Protein AF-A0A2S1JT18-F1 (afdb_monomer_lite)

Sequence (727 aa):
MALTIAEIRKQYPEYSDMSDEALARSLHQSYYSDMEFGEFANKIDYTLPDPAGLNQPGAVEQLVDNSIGEFEVLGAVGSSIMAEPISGLAGIAQSLNPWATQGAGSRAVEATRDFLTYEPRTDIGKDKLNTIAGYIEPVGEALEYVETGLGDVTYNTTESPVLSAGATTIPMAILEALSVGLAKGAARVKKATPENVKAELSRLGVDPAQLSDEAVLKAVNELNEGADFSGDRLVGVLENVDMPEDWVPKTRAEQQGIETGNFDLWRKQNEAAAGVYGSNAEQAVNRFTDFRERQLGRVAQSQLDSLGPTEGASSLASSSELLYDGILSKVENAKQAKSDAYTRVDDIAKENGPMMAEGSVMQEGLGAAYQGFNGDIKLASKTETPNAYGLYEELQAALRGEKSSDLPGALTVATNKMEILDNFESLRRRISAAERAAAPGSADQALLGQVRRQYDSWLDEAVGSGKFFGSPEQLDALKEARRLNRDYMQIVKDTHKDGKPTVRTRIINDVVNGRSTPEEVVNKIIGGTGKKQGAAIVEDFKRLFGEDSPEFGALRQSAFMNIFGPAFKVAEDGSLQLSKGNYINRLSDQLKNNESNLRVLFDKSEVGRWNKFAGELRKLQEDVRKKNFSGSEYHLAGPMSALVDKVDIIAQWLPFMREGAESVSKSRRWRELKKNGLAEGDFTVSNDTATLLGALLGGAPAPSGAAPALLLSEDDELRNQGVLATN

Structure (mmCIF, N/CA/C/O backbone):
data_AF-A0A2S1JT18-F1
#
_entry.id   AF-A0A2S1JT18-F1
#
loop_
_atom_site.group_PDB
_atom_site.id
_atom_site.type_symbol
_atom_site.label_atom_id
_atom_site.label_alt_id
_atom_site.label_comp_id
_atom_site.label_asym_id
_atom_site.label_entity_id
_atom_site.label_seq_id
_atom_site.pdbx_PDB_ins_code
_atom_site.Cartn_x
_atom_site.Cartn_y
_atom_site.Cartn_z
_atom_site.occupancy
_atom_site.B_iso_or_equiv
_atom_site.auth_seq_id
_atom_site.auth_comp_id
_atom_site.auth_asym_id
_atom_site.auth_atom_id
_atom_site.pdbx_PDB_model_num
ATOM 1 N N . MET A 1 1 ? -33.845 35.435 2.435 1.00 54.97 1 MET A N 1
ATOM 2 C CA . MET A 1 1 ? -33.655 35.086 1.016 1.00 54.97 1 MET A CA 1
ATOM 3 C C . MET A 1 1 ? -32.175 34.838 0.851 1.00 54.97 1 MET A C 1
ATOM 5 O O . MET A 1 1 ? -31.406 35.676 1.308 1.00 54.97 1 MET A O 1
ATOM 9 N N . ALA A 1 2 ? -31.795 33.652 0.389 1.00 71.69 2 ALA A N 1
ATOM 10 C CA . ALA A 1 2 ? -30.400 33.360 0.088 1.00 71.69 2 ALA A CA 1
ATOM 11 C C . ALA A 1 2 ? -29.988 34.180 -1.145 1.00 71.69 2 ALA A C 1
ATOM 13 O O . ALA A 1 2 ? -30.824 34.427 -2.012 1.00 71.69 2 ALA A O 1
ATOM 14 N N . LEU A 1 3 ? -28.749 34.672 -1.151 1.00 88.31 3 LEU A N 1
ATOM 15 C CA . LEU A 1 3 ? -28.201 35.449 -2.262 1.00 88.31 3 LEU A CA 1
ATOM 16 C C . LEU A 1 3 ? -28.000 34.526 -3.467 1.00 88.31 3 LEU A C 1
ATOM 18 O O . LEU A 1 3 ? -27.446 33.436 -3.320 1.00 88.31 3 LEU A O 1
ATOM 22 N N . THR A 1 4 ? -28.429 34.975 -4.642 1.00 93.12 4 THR A N 1
ATOM 23 C CA . THR A 1 4 ? -28.147 34.293 -5.915 1.00 93.12 4 THR A CA 1
ATOM 24 C C . THR A 1 4 ? -26.686 34.498 -6.320 1.00 93.12 4 THR A C 1
ATOM 26 O O . THR A 1 4 ? -26.062 35.487 -5.929 1.00 93.12 4 THR A O 1
ATOM 29 N N . ILE A 1 5 ? -26.123 33.617 -7.154 1.00 91.56 5 ILE A N 1
ATOM 30 C CA . ILE A 1 5 ? -24.734 33.767 -7.643 1.00 91.56 5 ILE A CA 1
ATOM 31 C C . ILE A 1 5 ? -24.500 35.136 -8.308 1.00 91.56 5 ILE A C 1
ATOM 33 O O . ILE A 1 5 ? -23.471 35.777 -8.080 1.00 91.56 5 ILE A O 1
ATOM 37 N N . ALA A 1 6 ? -25.479 35.634 -9.068 1.00 91.44 6 ALA A N 1
ATOM 38 C CA . ALA A 1 6 ? -25.409 36.949 -9.703 1.00 91.44 6 ALA A CA 1
ATOM 39 C C . ALA A 1 6 ? -25.315 38.098 -8.679 1.00 91.44 6 ALA A C 1
ATOM 41 O O . ALA A 1 6 ? -24.584 39.070 -8.884 1.00 91.44 6 ALA A O 1
ATOM 42 N N . GLU A 1 7 ? -26.026 37.990 -7.555 1.00 93.25 7 GLU A N 1
ATOM 43 C CA . GLU A 1 7 ? -25.956 38.967 -6.464 1.00 93.25 7 GLU A CA 1
ATOM 44 C C . GLU A 1 7 ? -24.626 38.884 -5.713 1.00 93.25 7 GLU A C 1
ATOM 46 O O . GLU A 1 7 ? -24.064 39.924 -5.366 1.00 93.25 7 GLU A O 1
ATOM 51 N N . ILE A 1 8 ? -24.084 37.675 -5.533 1.00 91.25 8 ILE A N 1
ATOM 52 C CA . ILE A 1 8 ? -22.766 37.461 -4.923 1.00 91.25 8 ILE A CA 1
ATOM 53 C C . ILE A 1 8 ? -21.682 38.133 -5.769 1.00 91.25 8 ILE A C 1
ATOM 55 O O . ILE A 1 8 ? -20.900 38.906 -5.226 1.00 91.25 8 ILE A O 1
ATOM 59 N N . ARG A 1 9 ? -21.678 37.954 -7.096 1.00 92.69 9 ARG A N 1
ATOM 60 C CA . ARG A 1 9 ? -20.715 38.636 -7.987 1.00 92.69 9 ARG A CA 1
ATOM 61 C C . ARG A 1 9 ? -20.853 40.155 -7.971 1.00 92.69 9 ARG A C 1
ATOM 63 O O . ARG A 1 9 ? -19.867 40.876 -8.082 1.00 92.69 9 ARG A O 1
ATOM 70 N N . LYS A 1 10 ? -22.078 40.665 -7.824 1.00 94.19 10 LYS A N 1
ATOM 71 C CA . LYS A 1 10 ? -22.320 42.109 -7.711 1.00 94.19 10 LYS A CA 1
ATOM 72 C C . LYS A 1 10 ? -21.767 42.681 -6.404 1.00 94.19 10 LYS A C 1
ATOM 74 O O . LYS A 1 10 ? -21.349 43.837 -6.377 1.00 94.19 10 LYS A O 1
ATOM 79 N N . GLN A 1 11 ? -21.804 41.895 -5.331 1.00 94.94 11 GLN A N 1
ATOM 80 C CA . GLN A 1 11 ? -21.301 42.290 -4.020 1.00 94.94 11 GLN A CA 1
ATOM 81 C C . GLN A 1 11 ? -19.786 42.066 -3.874 1.00 94.94 11 GLN A C 1
ATOM 83 O O . GLN A 1 11 ? -19.140 42.836 -3.165 1.00 94.94 11 GLN A O 1
ATOM 88 N N . TYR A 1 12 ? -19.240 41.076 -4.582 1.00 92.81 12 TYR A N 1
ATOM 89 C CA . TYR A 1 12 ? -17.837 40.657 -4.557 1.00 92.81 12 TYR A CA 1
ATOM 90 C C . TYR A 1 12 ? -17.295 40.525 -5.995 1.00 92.81 12 TYR A C 1
ATOM 92 O O . TYR A 1 12 ? -17.251 39.420 -6.551 1.00 92.81 12 TYR A O 1
ATOM 100 N N . PRO A 1 13 ? -16.924 41.651 -6.640 1.00 93.88 13 PRO A N 1
ATOM 101 C CA . PRO A 1 13 ? -16.465 41.673 -8.030 1.00 93.88 13 PRO A CA 1
ATOM 102 C C . PRO A 1 13 ? -15.185 40.869 -8.280 1.00 93.88 13 PRO A C 1
ATOM 104 O O . PRO A 1 13 ? -14.903 40.506 -9.420 1.00 93.88 13 PRO A O 1
ATOM 107 N N . GLU A 1 14 ? -14.408 40.585 -7.237 1.00 92.50 14 GLU A N 1
ATOM 108 C CA . GLU A 1 14 ? -13.195 39.770 -7.295 1.00 92.50 14 GLU A CA 1
ATOM 109 C C . GLU A 1 14 ? -13.439 38.327 -7.748 1.00 92.50 14 GLU A C 1
ATOM 111 O O . GLU A 1 14 ? -12.496 37.698 -8.197 1.00 92.50 14 GLU A O 1
ATOM 116 N N . TYR A 1 15 ? -14.675 37.822 -7.679 1.00 90.31 15 TYR A N 1
ATOM 117 C CA . TYR A 1 15 ? -15.034 36.492 -8.186 1.00 90.31 15 TYR A CA 1
ATOM 118 C C . TYR A 1 15 ? -15.547 36.514 -9.630 1.00 90.31 15 TYR A C 1
ATOM 120 O O . TYR A 1 15 ? -16.123 35.530 -10.093 1.00 90.31 15 TYR A O 1
ATOM 128 N N . SER A 1 16 ? -15.418 37.643 -10.336 1.00 89.75 16 SER A N 1
ATOM 129 C CA . SER A 1 16 ? -15.923 37.800 -11.707 1.00 89.75 16 SER A CA 1
ATOM 130 C C . SER A 1 16 ? -15.232 36.892 -12.729 1.00 89.75 16 SER A C 1
ATOM 132 O O . SER A 1 16 ? -15.854 36.562 -13.734 1.00 89.75 16 SER A O 1
ATOM 134 N N . ASP A 1 17 ? -14.012 36.450 -12.440 1.00 90.00 17 ASP A N 1
ATOM 135 C CA . ASP A 1 17 ? -13.157 35.579 -13.252 1.00 90.00 17 ASP A CA 1
ATOM 136 C C . ASP A 1 17 ? -13.425 34.075 -13.059 1.00 90.00 17 ASP A C 1
ATOM 138 O O . ASP A 1 17 ? -13.046 33.257 -13.896 1.00 90.00 17 ASP A O 1
ATOM 142 N N . MET A 1 18 ? -14.102 33.682 -11.979 1.00 85.94 18 MET A N 1
ATOM 143 C CA . MET A 1 18 ? -14.476 32.285 -11.743 1.00 85.94 18 MET A CA 1
ATOM 144 C C . MET A 1 18 ? -15.748 31.915 -12.512 1.00 85.94 18 MET A C 1
ATOM 146 O O . MET A 1 18 ? -16.582 32.776 -12.779 1.00 85.94 18 MET A O 1
ATOM 150 N N . SER A 1 19 ? -15.962 30.632 -12.823 1.00 93.56 19 SER A N 1
ATOM 151 C CA . SER A 1 19 ? -17.259 30.147 -13.326 1.00 93.56 19 SER A CA 1
ATOM 152 C C . SER A 1 19 ? -18.295 30.045 -12.196 1.00 93.56 19 SER A C 1
ATOM 154 O O . SER A 1 19 ? -17.931 29.930 -11.024 1.00 93.56 19 SER A O 1
ATOM 156 N N . ASP A 1 20 ? -19.592 30.082 -12.523 1.00 91.88 20 ASP A N 1
ATOM 157 C CA . ASP A 1 20 ? -20.667 29.972 -11.519 1.00 91.88 20 ASP A CA 1
ATOM 158 C C . ASP A 1 20 ? -20.598 28.648 -10.746 1.00 91.88 20 ASP A C 1
ATOM 160 O O . ASP A 1 20 ? -20.805 28.631 -9.534 1.00 91.88 20 ASP A O 1
ATOM 164 N N . GLU A 1 21 ? -20.203 27.558 -11.411 1.00 90.94 21 GLU A N 1
ATOM 165 C CA . GLU A 1 21 ? -19.973 26.273 -10.749 1.00 90.94 21 GLU A CA 1
ATOM 166 C C . GLU A 1 21 ? -18.813 26.340 -9.752 1.00 90.94 21 GLU A C 1
ATOM 168 O O . GLU A 1 21 ? -18.944 25.898 -8.609 1.00 90.94 21 GLU A O 1
ATOM 173 N N . ALA A 1 22 ? -17.674 26.896 -10.176 1.00 90.62 22 ALA A N 1
ATOM 174 C CA . ALA A 1 22 ? -16.487 26.995 -9.337 1.00 90.62 22 ALA A CA 1
ATOM 175 C C . ALA A 1 22 ? -16.757 27.881 -8.114 1.00 90.62 22 ALA A C 1
ATOM 177 O O . ALA A 1 22 ? -16.377 27.533 -6.995 1.00 90.62 22 ALA A O 1
ATOM 178 N N . LEU A 1 23 ? -17.478 28.988 -8.312 1.00 95.25 23 LEU A N 1
ATOM 179 C CA . LEU A 1 23 ? -17.897 29.877 -7.236 1.00 95.25 23 LEU A CA 1
ATOM 180 C C . LEU A 1 23 ? -18.873 29.177 -6.277 1.00 95.25 23 LEU A C 1
ATOM 182 O O . LEU A 1 23 ? -18.671 29.227 -5.064 1.00 95.25 23 LEU A O 1
ATOM 186 N N . ALA A 1 24 ? -19.878 28.461 -6.792 1.00 95.00 24 ALA A N 1
ATOM 187 C CA . ALA A 1 24 ? -20.813 27.693 -5.970 1.00 95.00 24 ALA A CA 1
ATOM 188 C C . ALA A 1 24 ? -20.095 26.628 -5.125 1.00 95.00 24 ALA A C 1
ATOM 190 O O . ALA A 1 24 ? -20.312 26.548 -3.916 1.00 95.00 24 ALA A O 1
ATOM 191 N N . ARG A 1 25 ? -19.198 25.837 -5.727 1.00 92.94 25 ARG A N 1
ATOM 192 C CA . ARG A 1 25 ? -18.431 24.799 -5.014 1.00 92.94 25 ARG A CA 1
ATOM 193 C C . ARG A 1 25 ? -17.486 25.395 -3.974 1.00 92.94 25 ARG A C 1
ATOM 195 O O . ARG A 1 25 ? -17.421 24.887 -2.859 1.00 92.94 25 ARG A O 1
ATOM 202 N N . SER A 1 26 ? -16.816 26.501 -4.297 1.00 92.56 26 SER A N 1
ATOM 203 C CA . SER A 1 26 ? -15.923 27.192 -3.360 1.00 92.56 26 SER A CA 1
ATOM 204 C C . SER A 1 26 ? -16.679 27.747 -2.148 1.00 92.56 26 SER A C 1
ATOM 206 O O . SER A 1 26 ? -16.211 27.629 -1.012 1.00 92.56 26 SER A O 1
ATOM 208 N N . LEU A 1 27 ? -17.861 28.334 -2.365 1.00 93.06 27 LEU A N 1
ATOM 209 C CA . LEU A 1 27 ? -18.716 28.849 -1.291 1.00 93.06 27 LEU A CA 1
ATOM 210 C C . LEU A 1 27 ? -19.270 27.725 -0.416 1.00 93.06 27 LEU A C 1
ATOM 212 O O . LEU A 1 27 ? -19.268 27.851 0.809 1.00 93.06 27 LEU A O 1
ATOM 216 N N . HIS A 1 28 ? -19.700 26.624 -1.034 1.00 96.38 28 HIS A N 1
ATOM 217 C CA . HIS A 1 28 ? -20.155 25.428 -0.332 1.00 96.38 28 HIS A CA 1
ATOM 218 C C . HIS A 1 28 ? -19.062 24.855 0.568 1.00 96.38 28 HIS A C 1
ATOM 220 O O . HIS A 1 28 ? -19.254 24.741 1.775 1.00 96.38 28 HIS A O 1
ATOM 226 N N . GLN A 1 29 ? -17.882 24.601 0.003 1.00 93.31 29 GLN A N 1
ATOM 227 C CA . GLN A 1 29 ? -16.749 24.034 0.727 1.00 93.31 29 GLN A CA 1
ATOM 228 C C . GLN A 1 29 ? -16.293 24.926 1.891 1.00 93.31 29 GLN A C 1
ATOM 230 O O . GLN A 1 29 ? -15.937 24.421 2.956 1.00 93.31 29 GLN A O 1
ATOM 235 N N . SER A 1 30 ? -16.311 26.248 1.696 1.00 94.00 30 SER A N 1
ATOM 236 C CA . SER A 1 30 ? -15.793 27.206 2.680 1.00 94.00 30 SER A CA 1
ATOM 237 C C . SER A 1 30 ? -16.777 27.521 3.808 1.00 94.00 30 SER A C 1
ATOM 239 O O . SER A 1 30 ? -16.343 27.758 4.934 1.00 94.00 30 SER A O 1
ATOM 241 N N . TYR A 1 31 ? -18.085 27.550 3.526 1.00 92.06 31 TYR A N 1
ATOM 242 C CA . TYR A 1 31 ? -19.075 28.122 4.451 1.00 92.06 31 TYR A CA 1
ATOM 243 C C . TYR A 1 31 ? -20.299 27.244 4.723 1.00 92.06 31 TYR A C 1
ATOM 245 O O . TYR A 1 31 ? -21.025 27.534 5.670 1.00 92.06 31 TYR A O 1
ATOM 253 N N . TYR A 1 32 ? -20.534 26.201 3.923 1.00 92.19 32 TYR A N 1
ATOM 254 C CA . TYR A 1 32 ? -21.740 25.366 3.990 1.00 92.19 32 TYR A CA 1
ATOM 255 C C . TYR A 1 32 ? -21.414 23.870 3.835 1.00 92.19 32 TYR A C 1
ATOM 257 O O . TYR A 1 32 ? -22.188 23.111 3.253 1.00 92.19 32 TYR A O 1
ATOM 265 N N . SER A 1 33 ? -20.245 23.444 4.326 1.00 93.12 33 SER A N 1
ATOM 266 C CA . SER A 1 33 ? -19.759 22.060 4.217 1.00 93.12 33 SER A CA 1
ATOM 267 C C . SER A 1 33 ? -20.528 21.063 5.093 1.00 93.12 33 SER A C 1
ATOM 269 O O . SER A 1 33 ? -20.362 19.857 4.947 1.00 93.12 33 SER A O 1
ATOM 271 N N . ASP A 1 34 ? -21.392 21.559 5.978 1.00 90.94 34 ASP A N 1
ATOM 272 C CA . ASP A 1 34 ? -22.341 20.811 6.805 1.00 90.94 34 ASP A CA 1
ATOM 273 C C . ASP A 1 34 ? -23.640 20.429 6.066 1.00 90.94 34 ASP A C 1
ATOM 275 O O . ASP A 1 34 ? -24.502 19.753 6.627 1.00 90.94 34 ASP A O 1
ATOM 279 N N . MET A 1 35 ? -23.779 20.847 4.809 1.00 91.56 35 MET A N 1
ATOM 280 C CA . MET A 1 35 ? -24.942 20.655 3.946 1.00 91.56 35 MET A CA 1
ATOM 281 C C . MET A 1 35 ? -24.544 19.913 2.665 1.00 91.56 35 MET A C 1
ATOM 283 O O . MET A 1 35 ? -23.434 20.076 2.177 1.00 91.56 35 MET A O 1
ATOM 287 N N . GLU A 1 36 ? -25.445 19.136 2.065 1.00 91.94 36 GLU A N 1
ATOM 288 C CA . GLU A 1 36 ? -25.201 18.525 0.748 1.00 91.94 36 GLU A CA 1
ATOM 289 C C . GLU A 1 36 ? -25.148 19.583 -0.368 1.00 91.94 36 GLU A C 1
ATOM 291 O O . GLU A 1 36 ? -25.969 20.506 -0.403 1.00 91.94 36 GLU A O 1
ATOM 296 N N . PHE A 1 37 ? -24.220 19.439 -1.325 1.00 92.69 37 PHE A N 1
ATOM 297 C CA . PHE A 1 37 ? -24.002 20.452 -2.373 1.00 92.69 37 PHE A CA 1
ATOM 298 C C . PHE A 1 37 ? -25.259 20.706 -3.214 1.00 92.69 37 PHE A C 1
ATOM 300 O O . PHE A 1 37 ? -25.536 21.844 -3.582 1.00 92.69 37 PHE A O 1
ATOM 307 N N . GLY A 1 38 ? -26.062 19.671 -3.478 1.00 88.62 38 GLY A N 1
ATOM 308 C CA . GLY A 1 38 ? -27.326 19.819 -4.204 1.00 88.62 38 GLY A CA 1
ATOM 309 C C . GLY A 1 38 ? -28.366 20.653 -3.446 1.00 88.62 38 GLY A C 1
ATOM 310 O O . GLY A 1 38 ? -29.096 21.435 -4.055 1.00 88.62 38 GLY A O 1
ATOM 311 N N . GLU A 1 39 ? -28.419 20.544 -2.114 1.00 90.50 39 GLU A N 1
ATOM 312 C CA . GLU A 1 39 ? -29.300 21.383 -1.294 1.00 90.50 39 GLU A CA 1
ATOM 313 C C . GLU A 1 39 ? -28.804 22.836 -1.271 1.00 90.50 39 GLU A C 1
ATOM 315 O O . GLU A 1 39 ? -29.605 23.766 -1.387 1.00 90.50 39 GLU A O 1
ATOM 320 N N . PHE A 1 40 ? -27.487 23.034 -1.188 1.00 95.19 40 PHE A N 1
ATOM 321 C CA . PHE A 1 40 ? -26.857 24.350 -1.272 1.00 95.19 40 PHE A CA 1
ATOM 322 C C . PHE A 1 40 ? -27.105 25.028 -2.627 1.00 95.19 40 PHE A C 1
ATOM 324 O O . PHE A 1 40 ? -27.565 26.169 -2.660 1.00 95.19 40 PHE A O 1
ATOM 331 N N . ALA A 1 41 ? -26.865 24.317 -3.733 1.00 93.50 41 ALA A N 1
ATOM 332 C CA . ALA A 1 41 ? -27.055 24.799 -5.100 1.00 93.50 41 ALA A CA 1
ATOM 333 C C . ALA A 1 41 ? -28.485 25.312 -5.325 1.00 93.50 41 ALA A C 1
ATOM 335 O O . ALA A 1 41 ? -28.677 26.442 -5.769 1.00 93.50 41 ALA A O 1
ATOM 336 N N . ASN A 1 42 ? -29.488 24.542 -4.891 1.00 92.19 42 ASN A N 1
ATOM 337 C CA . ASN A 1 42 ? -30.889 24.961 -4.949 1.00 92.19 42 ASN A CA 1
ATOM 338 C C . ASN A 1 42 ? -31.172 26.215 -4.104 1.00 92.19 42 ASN A C 1
ATOM 340 O O . ASN A 1 42 ? -32.005 27.036 -4.483 1.00 92.19 42 ASN A O 1
ATOM 344 N N . LYS A 1 43 ? -30.494 26.394 -2.960 1.00 92.88 43 LYS A N 1
ATOM 345 C CA . LYS A 1 43 ? -30.664 27.592 -2.120 1.00 92.88 43 LYS A CA 1
ATOM 346 C C . LYS A 1 43 ? -30.097 28.853 -2.768 1.00 92.88 43 LYS A C 1
ATOM 348 O O . LYS A 1 43 ? -30.641 29.920 -2.510 1.00 92.88 43 LYS A O 1
ATOM 353 N N . ILE A 1 44 ? -29.060 28.748 -3.596 1.00 93.88 44 ILE A N 1
ATOM 354 C CA . ILE A 1 44 ? -28.448 29.892 -4.301 1.00 93.88 44 ILE A CA 1
ATOM 355 C C . ILE A 1 44 ? -28.948 30.062 -5.746 1.00 93.88 44 ILE A C 1
ATOM 357 O O . ILE A 1 44 ? -28.353 30.823 -6.510 1.00 93.88 44 ILE A O 1
ATOM 361 N N . ASP A 1 45 ? -30.031 29.364 -6.107 1.00 91.25 45 ASP A N 1
ATOM 362 C CA . ASP A 1 45 ? -30.626 29.345 -7.452 1.00 91.25 45 ASP A CA 1
ATOM 363 C C . ASP A 1 45 ? -29.642 28.887 -8.550 1.00 91.25 45 ASP A C 1
ATOM 365 O O . ASP A 1 45 ? -29.691 29.321 -9.700 1.00 91.25 45 ASP A O 1
ATOM 369 N N . TYR A 1 46 ? -28.710 28.002 -8.184 1.00 92.56 46 TYR A N 1
ATOM 370 C CA . TYR A 1 46 ? -27.776 27.379 -9.112 1.00 92.56 46 TYR A CA 1
ATOM 371 C C . TYR A 1 46 ? -28.358 26.066 -9.635 1.00 92.56 46 TYR A C 1
ATOM 373 O O . TYR A 1 46 ? -28.540 25.104 -8.886 1.00 92.56 46 TYR A O 1
ATOM 381 N N . THR A 1 47 ? -28.645 26.021 -10.936 1.00 86.81 47 THR A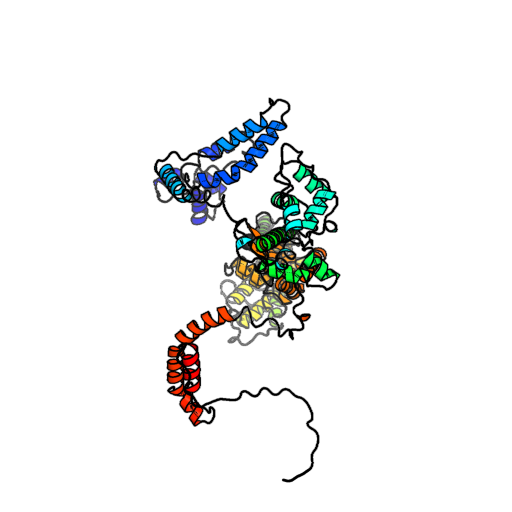 N 1
ATOM 382 C CA . THR A 1 47 ? -29.155 24.813 -11.595 1.00 86.81 47 THR A CA 1
ATOM 383 C C . THR A 1 47 ? -27.986 23.914 -11.981 1.00 86.81 47 THR A C 1
ATOM 385 O O . THR A 1 47 ? -27.139 24.303 -12.782 1.00 86.81 47 THR A O 1
ATOM 388 N N . LEU A 1 48 ? -27.942 22.703 -11.421 1.00 72.50 48 LEU A N 1
ATOM 389 C CA . LEU A 1 48 ? -26.948 21.702 -11.807 1.00 72.50 48 LEU A CA 1
ATOM 390 C C . LEU A 1 48 ? -27.152 21.306 -13.283 1.00 72.50 48 LEU A C 1
ATOM 392 O O . LEU A 1 48 ? -28.299 21.089 -13.684 1.00 72.50 48 LEU A O 1
ATOM 396 N N . PRO A 1 49 ? -26.079 21.187 -14.087 1.00 64.19 49 PRO A N 1
ATOM 397 C CA . PRO A 1 49 ? -26.199 20.687 -15.448 1.00 64.19 49 PRO A CA 1
ATOM 398 C C . PRO A 1 49 ? -26.805 19.279 -15.432 1.00 64.19 49 PRO A C 1
ATOM 400 O O . PRO A 1 49 ? -26.346 18.412 -14.689 1.00 64.19 49 PRO A O 1
ATOM 403 N N . ASP A 1 50 ? -27.849 19.064 -16.236 1.00 47.97 50 ASP A N 1
ATOM 404 C CA . ASP A 1 50 ? -28.539 17.778 -16.340 1.00 47.97 50 ASP A CA 1
ATOM 405 C C . ASP A 1 50 ? -27.593 16.717 -16.941 1.00 47.97 50 ASP A C 1
ATOM 407 O O . ASP A 1 50 ? -27.227 16.827 -18.119 1.00 47.97 50 ASP A O 1
ATOM 411 N N . PRO A 1 51 ? -27.201 15.670 -16.188 1.00 39.12 51 PRO A N 1
ATOM 412 C CA . PRO A 1 51 ? -26.314 14.631 -16.702 1.00 39.12 51 PRO A CA 1
ATOM 413 C C . PRO A 1 51 ? -26.945 13.806 -17.841 1.00 39.12 51 PRO A C 1
ATOM 415 O O . PRO A 1 51 ? -26.230 13.075 -18.525 1.00 39.12 51 PRO A O 1
ATOM 418 N N . ALA A 1 52 ? -28.256 13.926 -18.098 1.00 37.03 52 ALA A N 1
ATOM 419 C CA . ALA A 1 52 ? -28.946 13.245 -19.197 1.00 37.03 52 ALA A CA 1
ATOM 420 C C . ALA A 1 52 ? -28.949 14.021 -20.538 1.00 37.03 52 ALA A C 1
ATOM 422 O O . ALA A 1 52 ? -29.435 13.504 -21.548 1.00 37.03 52 ALA A O 1
ATOM 423 N N . GLY A 1 53 ? -28.398 15.241 -20.586 1.00 39.41 53 GLY A N 1
ATOM 424 C CA . GLY A 1 53 ? -28.505 16.160 -21.730 1.00 39.41 53 GLY A CA 1
ATOM 425 C C . GLY A 1 53 ? -27.599 15.892 -22.945 1.00 39.41 53 GLY A C 1
ATOM 426 O O . GLY A 1 53 ? -27.752 16.557 -23.968 1.00 39.41 53 GLY A O 1
ATOM 427 N N . LEU A 1 54 ? -26.687 14.915 -22.895 1.00 32.22 54 LEU A N 1
ATOM 428 C CA . LEU A 1 54 ? -25.684 14.677 -23.954 1.00 32.22 54 LEU A CA 1
ATOM 429 C C . LEU A 1 54 ? -26.231 14.041 -25.250 1.00 32.22 54 LEU A C 1
ATOM 431 O O . LEU A 1 54 ? -25.476 13.822 -26.193 1.00 32.22 54 LEU A O 1
ATOM 435 N N . ASN A 1 55 ? -27.537 13.765 -25.327 1.00 35.22 55 ASN A N 1
ATOM 436 C CA . ASN A 1 55 ? -28.171 13.105 -26.476 1.00 35.22 55 ASN A CA 1
ATOM 437 C C . ASN A 1 55 ? -28.954 14.045 -27.414 1.00 35.22 55 ASN A C 1
ATOM 439 O O . ASN A 1 55 ? -29.678 13.557 -28.285 1.00 35.22 55 ASN A O 1
ATOM 443 N N . GLN A 1 56 ? -28.833 15.373 -27.277 1.00 39.00 56 GLN A N 1
ATOM 444 C CA . GLN A 1 56 ? -29.455 16.315 -28.219 1.00 39.00 56 GLN A CA 1
ATOM 445 C C . GLN A 1 56 ? -28.447 16.886 -29.236 1.00 39.00 56 GLN A C 1
ATOM 447 O O . GLN A 1 56 ? -27.403 17.409 -28.836 1.00 39.00 56 GLN A O 1
ATOM 452 N N . PRO A 1 57 ? -28.749 16.839 -30.551 1.00 33.56 57 PRO A N 1
ATOM 453 C CA . PRO A 1 57 ? -27.906 17.455 -31.575 1.00 33.56 57 PRO A CA 1
ATOM 454 C C . PRO A 1 57 ? -27.837 18.976 -31.371 1.00 33.56 57 PRO A C 1
ATOM 456 O O . PRO A 1 57 ? -28.874 19.633 -31.330 1.00 33.56 57 PRO A O 1
ATOM 459 N N . GLY A 1 58 ? -26.626 19.527 -31.244 1.00 42.16 58 GLY A N 1
ATOM 460 C CA . GLY A 1 58 ? -26.377 20.970 -31.074 1.00 42.16 58 GLY A CA 1
ATOM 461 C C . GLY A 1 58 ? -25.996 21.415 -29.654 1.00 42.16 58 GLY A C 1
ATOM 462 O O . GLY A 1 58 ? -25.553 22.546 -29.474 1.00 42.16 58 GLY A O 1
ATOM 463 N N . ALA A 1 59 ? -26.077 20.537 -28.645 1.00 38.91 59 ALA A N 1
ATOM 464 C CA . ALA A 1 59 ? -25.658 20.864 -27.272 1.00 38.91 59 ALA A CA 1
ATOM 465 C C . ALA A 1 59 ? -24.144 21.139 -27.157 1.00 38.91 59 ALA A C 1
ATOM 467 O O . ALA A 1 59 ? -23.711 21.966 -26.359 1.00 38.91 59 ALA A O 1
ATOM 468 N N . VAL A 1 60 ? -23.344 20.487 -28.006 1.00 35.16 60 VAL A N 1
ATOM 469 C CA . VAL A 1 60 ? -21.894 20.714 -28.118 1.00 35.16 60 VAL A CA 1
ATOM 470 C C . VAL A 1 60 ? -21.595 22.083 -28.747 1.00 35.16 60 VAL A C 1
ATOM 472 O O . VAL A 1 60 ? -20.635 22.738 -28.365 1.00 35.16 60 VAL A O 1
ATOM 475 N N . GLU A 1 61 ? -22.453 22.559 -29.650 1.00 38.00 61 GLU A N 1
ATOM 476 C CA . GLU A 1 61 ? -22.284 23.823 -30.383 1.00 38.00 61 GLU A CA 1
ATOM 477 C C . GLU A 1 61 ? -22.510 25.040 -29.464 1.00 38.00 61 GLU A C 1
ATOM 479 O O . GLU A 1 61 ? -21.733 25.990 -29.481 1.00 38.00 61 GLU A O 1
ATOM 484 N N . GLN A 1 62 ? -23.487 24.960 -28.550 1.00 40.59 62 GLN A N 1
ATOM 485 C CA . GLN A 1 62 ? -23.730 25.997 -27.531 1.00 40.59 62 GLN A CA 1
ATOM 486 C C . GLN A 1 62 ? -22.662 26.052 -26.423 1.00 40.59 62 GLN A C 1
ATOM 488 O O . GLN A 1 62 ? -22.470 27.099 -25.802 1.00 40.59 62 GLN A O 1
ATOM 493 N N . LEU A 1 63 ? -21.972 24.938 -26.166 1.00 35.22 63 LEU A N 1
ATOM 494 C CA . LEU A 1 63 ? -20.871 24.848 -25.198 1.00 35.22 63 LEU A CA 1
ATOM 495 C C . LEU A 1 63 ? -19.574 25.465 -25.748 1.00 35.22 63 LEU A C 1
ATOM 497 O O . LEU A 1 63 ? -18.797 26.061 -24.997 1.00 35.22 63 LEU A O 1
ATOM 501 N N . VAL A 1 64 ? -19.369 25.362 -27.063 1.00 38.88 64 VAL A N 1
ATOM 502 C CA . VAL A 1 64 ? -18.200 25.899 -27.772 1.00 38.88 64 VAL A CA 1
ATOM 503 C C . VAL A 1 64 ? -18.336 27.410 -28.024 1.00 38.88 64 VAL A C 1
ATOM 505 O O . VAL A 1 64 ? -17.368 28.139 -27.822 1.00 38.88 64 VAL A O 1
ATOM 508 N N . ASP A 1 65 ? -19.530 27.919 -28.347 1.00 38.44 65 ASP A N 1
ATOM 509 C CA . ASP A 1 65 ? -19.729 29.356 -28.626 1.00 38.44 65 ASP A CA 1
ATOM 510 C C . ASP A 1 65 ? -19.611 30.268 -27.385 1.00 38.44 65 ASP A C 1
ATOM 512 O O . ASP A 1 65 ? -19.244 31.437 -27.504 1.00 38.44 65 ASP A O 1
ATOM 516 N N . ASN A 1 66 ? -19.862 29.752 -26.176 1.00 37.59 66 ASN A N 1
ATOM 517 C CA . ASN A 1 66 ? -19.815 30.550 -24.941 1.00 37.59 66 ASN A CA 1
ATOM 518 C C . ASN A 1 66 ? -18.427 30.609 -24.268 1.00 37.59 66 ASN A C 1
ATOM 520 O O . ASN A 1 66 ? -18.275 31.307 -23.267 1.00 37.59 66 ASN A O 1
ATOM 524 N N . SER A 1 67 ? -17.415 29.901 -24.788 1.00 33.78 67 SER A N 1
ATOM 525 C CA . SER A 1 67 ? -16.111 29.720 -24.120 1.00 33.78 67 SER A CA 1
ATOM 526 C C . SER A 1 67 ? -14.890 30.263 -24.886 1.00 33.78 67 SER A C 1
ATOM 528 O O . SER A 1 67 ? -13.782 30.248 -24.353 1.00 33.78 67 SER A O 1
ATOM 530 N N . ILE A 1 68 ? -15.057 30.812 -26.097 1.00 36.72 68 ILE A N 1
ATOM 531 C CA . ILE A 1 68 ? -13.930 31.197 -26.982 1.00 36.72 68 ILE A CA 1
ATOM 532 C C . ILE A 1 68 ? -13.537 32.696 -26.889 1.00 36.72 68 ILE A C 1
ATOM 534 O O . ILE A 1 68 ? -12.674 33.182 -27.615 1.00 36.72 68 ILE A O 1
ATOM 538 N N . GLY A 1 69 ? -14.081 33.451 -25.931 1.00 35.88 69 GLY A N 1
ATOM 539 C CA . GLY A 1 69 ? -13.839 34.899 -25.814 1.00 35.88 69 GLY A CA 1
ATOM 540 C C . GLY A 1 69 ? -12.470 35.357 -25.278 1.00 35.88 69 GLY A C 1
ATOM 541 O O . GLY A 1 69 ? -12.122 36.515 -25.497 1.00 35.88 69 GLY A O 1
ATOM 542 N N . GLU A 1 70 ? -11.679 34.513 -24.599 1.00 32.19 70 GLU A N 1
ATOM 543 C CA . GLU A 1 70 ? -10.503 34.997 -23.834 1.00 32.19 70 GLU A CA 1
ATOM 544 C C . GLU A 1 70 ? -9.140 34.344 -24.156 1.00 32.19 70 GLU A C 1
ATOM 546 O O . GLU A 1 70 ? -8.128 34.742 -23.583 1.00 32.19 70 GLU A O 1
ATOM 551 N N . PHE A 1 71 ? -9.033 33.422 -25.123 1.00 33.66 71 PHE A N 1
ATOM 552 C CA . PHE A 1 71 ? -7.755 32.737 -25.429 1.00 33.66 71 PHE A CA 1
ATOM 553 C C . PHE A 1 71 ? -7.407 32.655 -26.926 1.00 33.66 71 PHE A C 1
ATOM 555 O O . PHE A 1 71 ? -6.968 31.625 -27.440 1.00 33.66 71 PHE A O 1
ATOM 562 N N . GLU A 1 72 ? -7.529 33.774 -27.639 1.00 33.69 72 GLU A N 1
ATOM 563 C CA . GLU A 1 72 ? -7.377 33.826 -29.104 1.00 33.69 72 GLU A CA 1
ATOM 564 C C . GLU A 1 72 ? -5.941 33.565 -29.627 1.00 33.69 72 GLU A C 1
ATOM 566 O O . GLU A 1 72 ? -5.756 33.267 -30.803 1.00 33.69 72 GLU A O 1
ATOM 571 N N . VAL A 1 73 ? -4.908 33.613 -28.773 1.00 34.69 73 VAL A N 1
ATOM 572 C CA . VAL A 1 73 ? -3.508 33.341 -29.181 1.00 34.69 73 VAL A CA 1
ATOM 573 C C . VAL A 1 73 ? -3.076 31.901 -28.879 1.00 34.69 73 VAL A C 1
ATOM 575 O O . VAL A 1 73 ? -2.231 31.356 -29.586 1.00 34.69 73 VAL A O 1
ATOM 578 N N . LEU A 1 74 ? -3.683 31.249 -27.880 1.00 31.81 74 LEU A N 1
ATOM 579 C CA . LEU A 1 74 ? -3.409 29.840 -27.571 1.00 31.81 74 LEU A CA 1
ATOM 580 C C . LEU A 1 74 ? -4.221 28.898 -28.481 1.00 31.81 74 LEU A C 1
ATOM 582 O O . LEU A 1 74 ? -3.729 27.839 -28.870 1.00 31.81 74 LEU A O 1
ATOM 586 N N . GLY A 1 75 ? -5.426 29.318 -28.887 1.00 37.31 75 GLY A N 1
ATOM 587 C CA . GLY A 1 75 ? -6.299 28.555 -29.784 1.00 37.31 75 GLY A CA 1
ATOM 588 C C . GLY A 1 75 ? -5.738 28.368 -31.198 1.00 37.31 75 GLY A C 1
ATOM 589 O O . GLY A 1 75 ? -5.842 27.276 -31.745 1.00 37.31 75 GLY A O 1
ATOM 590 N N . ALA A 1 76 ? -5.066 29.378 -31.764 1.00 36.72 76 ALA A N 1
ATOM 591 C CA . ALA A 1 76 ? -4.516 29.297 -33.124 1.00 36.72 76 ALA A CA 1
ATOM 592 C C . ALA A 1 76 ? -3.304 28.349 -33.242 1.00 36.72 76 ALA A C 1
ATOM 594 O O . ALA A 1 76 ? -3.062 27.774 -34.301 1.00 36.72 76 ALA A O 1
ATOM 595 N N . VAL A 1 77 ? -2.553 28.158 -32.151 1.00 33.59 77 VAL A N 1
ATOM 596 C CA . VAL A 1 77 ? -1.415 27.223 -32.109 1.00 33.59 77 VAL A CA 1
ATOM 597 C C . VAL A 1 77 ? -1.885 25.810 -31.742 1.00 33.59 77 VAL A C 1
ATOM 599 O O . VAL A 1 77 ? -1.377 24.839 -32.296 1.00 33.59 77 VAL A O 1
ATOM 602 N N . GLY A 1 78 ? -2.904 25.680 -30.884 1.00 33.75 78 GLY A N 1
ATOM 603 C CA . GLY A 1 78 ? -3.453 24.385 -30.469 1.00 33.75 78 GLY A CA 1
ATOM 604 C C . GLY A 1 78 ? -4.404 23.714 -31.470 1.00 33.75 78 GLY A C 1
ATOM 605 O O . GLY A 1 78 ? -4.451 22.486 -31.521 1.00 33.75 78 GLY A O 1
ATOM 606 N N . SER A 1 79 ? -5.146 24.465 -32.294 1.00 34.12 79 SER A N 1
ATOM 607 C CA . SER A 1 79 ? -6.176 23.865 -33.162 1.00 34.12 79 SER A CA 1
ATOM 608 C C . SER A 1 79 ? -5.624 23.183 -34.422 1.00 34.12 79 SER A C 1
ATOM 610 O O . SER A 1 79 ? -6.252 22.266 -34.952 1.00 34.12 79 SER A O 1
ATOM 612 N N . SER A 1 80 ? -4.414 23.548 -34.861 1.00 33.38 80 SER A N 1
ATOM 613 C CA . SER A 1 80 ? -3.768 22.943 -36.036 1.00 33.38 80 SER A CA 1
ATOM 614 C C . SER A 1 80 ? -3.339 21.481 -35.826 1.00 33.38 80 SER A C 1
ATOM 616 O O . SER A 1 80 ? -3.287 20.722 -36.789 1.00 33.38 80 SER A O 1
ATOM 618 N N . ILE A 1 81 ? -3.118 21.058 -34.575 1.00 35.00 81 ILE A N 1
ATOM 619 C CA . ILE A 1 81 ? -2.643 19.704 -34.229 1.00 35.00 81 ILE A CA 1
ATOM 620 C C . ILE A 1 81 ? -3.814 18.711 -34.052 1.00 35.00 81 ILE A C 1
ATOM 622 O O . ILE A 1 81 ? -3.643 17.506 -34.208 1.00 35.00 81 ILE A O 1
ATOM 626 N N . MET A 1 82 ? -5.036 19.203 -33.806 1.00 34.12 82 MET A N 1
ATOM 627 C CA . MET A 1 82 ? -6.248 18.379 -33.622 1.00 34.12 82 MET A CA 1
ATOM 628 C C . MET A 1 82 ? -7.138 18.299 -34.876 1.00 34.12 82 MET A C 1
ATOM 630 O O . MET A 1 82 ? -8.065 17.488 -34.927 1.00 34.12 82 MET A O 1
ATOM 634 N N . ALA A 1 83 ? -6.881 19.122 -35.898 1.00 38.09 83 ALA A N 1
ATOM 635 C CA . ALA A 1 83 ? -7.729 19.196 -37.088 1.00 38.09 83 ALA A CA 1
ATOM 636 C C . ALA A 1 83 ? -7.597 17.969 -38.007 1.00 38.09 83 ALA A C 1
ATOM 638 O O . ALA A 1 83 ? -8.584 17.542 -38.607 1.00 38.09 83 ALA A O 1
ATOM 639 N N . GLU A 1 84 ? -6.410 17.372 -38.109 1.00 40.09 84 GLU A N 1
ATOM 640 C CA . GLU A 1 84 ? -6.143 16.274 -39.050 1.00 40.09 84 GLU A CA 1
ATOM 641 C C . GLU A 1 84 ? -6.849 14.950 -38.691 1.00 40.09 84 GLU A C 1
ATOM 643 O O . GLU A 1 84 ? -7.456 14.355 -39.589 1.00 40.09 84 GLU A O 1
ATOM 648 N N . PRO A 1 85 ? -6.900 14.508 -37.416 1.00 34.09 85 PRO A N 1
ATOM 649 C CA . PRO A 1 85 ? -7.620 13.285 -37.054 1.00 34.09 85 PRO A CA 1
ATOM 650 C C . PRO A 1 85 ? -9.142 13.422 -37.209 1.00 34.09 85 PRO A C 1
ATOM 652 O O . PRO A 1 85 ? -9.805 12.525 -37.730 1.00 34.09 85 PRO A O 1
ATOM 655 N N . ILE A 1 86 ? -9.708 14.562 -36.798 1.00 39.28 86 ILE A N 1
ATOM 656 C CA . ILE A 1 86 ? -11.163 14.789 -36.791 1.00 39.28 86 ILE A CA 1
ATOM 657 C C . ILE A 1 86 ? -11.692 14.984 -38.219 1.00 39.28 86 ILE A C 1
ATOM 659 O O . ILE A 1 86 ? -12.714 14.400 -38.589 1.00 39.28 86 ILE A O 1
ATOM 663 N N . SER A 1 87 ? -10.961 15.728 -39.056 1.00 45.66 87 SER A N 1
ATOM 664 C CA . SER A 1 87 ? -11.315 15.921 -40.469 1.00 45.66 87 SER A CA 1
ATOM 665 C C . SER A 1 87 ? -11.231 14.607 -41.250 1.00 45.66 87 SER A C 1
ATOM 667 O O . SER A 1 87 ? -12.098 14.331 -42.081 1.00 45.66 87 SER A O 1
ATOM 669 N N . GLY A 1 88 ? -10.254 13.746 -40.933 1.00 43.38 88 GLY A N 1
ATOM 670 C CA . GLY A 1 88 ? -10.147 12.398 -41.495 1.00 43.38 88 GLY A CA 1
ATOM 671 C C . GLY A 1 88 ? -11.358 11.516 -41.172 1.00 43.38 88 GLY A C 1
ATOM 672 O O . GLY A 1 88 ? -11.907 10.870 -42.066 1.00 43.38 88 GLY A O 1
ATOM 673 N N . LEU A 1 89 ? -11.842 11.544 -39.925 1.00 39.59 89 LEU A N 1
ATOM 674 C CA . LEU A 1 89 ? -13.019 10.778 -39.495 1.00 39.59 89 LEU A CA 1
ATOM 675 C C . LEU A 1 89 ? -14.324 11.282 -40.135 1.00 39.59 89 LEU A C 1
ATOM 677 O O . LEU A 1 89 ? -15.149 10.468 -40.558 1.00 39.59 89 LEU A O 1
ATOM 681 N N . ALA A 1 90 ? -14.495 12.601 -40.283 1.00 41.81 90 ALA A N 1
ATOM 682 C CA . ALA A 1 90 ? -15.630 13.187 -41.003 1.00 41.81 90 ALA A CA 1
ATOM 683 C C . ALA A 1 90 ? -15.622 12.808 -42.498 1.00 41.81 90 ALA A C 1
ATOM 685 O O . ALA A 1 90 ? -16.667 12.485 -43.077 1.00 41.81 90 ALA A O 1
ATOM 686 N N . GLY A 1 91 ? -14.432 12.760 -43.106 1.00 45.44 91 GLY A N 1
ATOM 687 C CA . GLY A 1 91 ? -14.228 12.268 -44.466 1.00 45.44 91 GLY A CA 1
ATOM 688 C C . GLY A 1 91 ? -14.608 10.806 -44.646 1.00 45.44 91 GLY A C 1
ATOM 689 O O . GLY A 1 91 ? -15.303 10.464 -45.605 1.00 45.44 91 GLY A O 1
ATOM 690 N N . ILE A 1 92 ? -14.211 9.954 -43.697 1.00 42.44 92 ILE A N 1
ATOM 691 C CA . ILE A 1 92 ? -14.551 8.529 -43.691 1.00 42.44 92 ILE A CA 1
ATOM 692 C C . ILE A 1 92 ? -16.064 8.349 -43.539 1.00 42.44 92 ILE A C 1
ATOM 694 O O . ILE A 1 92 ? -16.676 7.667 -44.360 1.00 42.44 92 ILE A O 1
ATOM 698 N N . ALA A 1 93 ? -16.699 9.023 -42.578 1.00 40.84 93 ALA A N 1
ATOM 699 C CA . ALA A 1 93 ? -18.140 8.918 -42.350 1.00 40.84 93 ALA A CA 1
ATOM 700 C C . ALA A 1 93 ? -18.972 9.331 -43.581 1.00 40.84 93 ALA A C 1
ATOM 702 O O . ALA A 1 93 ? -19.933 8.647 -43.934 1.00 40.84 93 ALA A O 1
ATOM 703 N N . GLN A 1 94 ? -18.579 10.399 -44.289 1.00 52.53 94 GLN A N 1
ATOM 704 C CA . GLN A 1 94 ? -19.256 10.803 -45.528 1.00 52.53 94 GLN A CA 1
ATOM 705 C C . GLN A 1 94 ? -18.886 9.947 -46.742 1.00 52.53 94 GLN A C 1
ATOM 707 O O . GLN A 1 94 ? -19.702 9.805 -47.649 1.00 52.53 94 GLN A O 1
ATOM 712 N N . SER A 1 95 ? -17.699 9.334 -46.769 1.00 48.06 95 SER A N 1
ATOM 713 C CA . SER A 1 95 ? -17.332 8.376 -47.824 1.00 48.06 95 SER A CA 1
ATOM 714 C C . SER A 1 95 ? -18.105 7.055 -47.731 1.00 48.06 95 SER A C 1
ATOM 716 O O . SER A 1 95 ? -18.287 6.378 -48.740 1.00 48.06 95 SER A O 1
ATOM 718 N N . LEU A 1 96 ? -18.593 6.718 -46.532 1.00 43.09 96 LEU A N 1
ATOM 719 C CA . LEU A 1 96 ? -19.378 5.516 -46.248 1.00 43.09 96 LEU A CA 1
ATOM 720 C C . LEU A 1 96 ? -20.896 5.747 -46.323 1.00 43.09 96 LEU A C 1
ATOM 722 O O . LEU A 1 96 ? -21.664 4.792 -46.226 1.00 43.09 96 LEU A O 1
ATOM 726 N N . ASN A 1 97 ? -21.345 6.991 -46.512 1.00 53.97 97 ASN A N 1
ATOM 727 C CA . ASN A 1 97 ? -22.757 7.325 -46.656 1.00 53.97 97 ASN A CA 1
ATOM 728 C C . ASN A 1 97 ? -23.244 7.004 -48.089 1.00 53.97 97 ASN A C 1
ATOM 730 O O . ASN A 1 97 ? -22.850 7.691 -49.034 1.00 53.97 97 ASN A O 1
ATOM 734 N N . PRO A 1 98 ? -24.134 6.009 -48.282 1.00 47.12 98 PRO A N 1
ATOM 735 C CA . PRO A 1 98 ? -24.545 5.539 -49.609 1.00 47.12 98 PRO A CA 1
ATOM 736 C C . PRO A 1 98 ? -25.384 6.555 -50.400 1.00 47.12 98 PRO A C 1
ATOM 738 O O . PRO A 1 98 ? -25.649 6.339 -51.583 1.00 47.12 98 PRO A O 1
ATOM 741 N N . TRP A 1 99 ? -25.798 7.660 -49.770 1.00 50.88 99 TRP A N 1
ATOM 742 C CA . TRP A 1 99 ? -26.517 8.763 -50.413 1.00 50.88 99 TRP A CA 1
ATOM 743 C C . TRP A 1 99 ? -25.646 10.005 -50.652 1.00 50.88 99 TRP A C 1
ATOM 745 O O . TRP A 1 99 ? -26.149 11.022 -51.133 1.00 50.88 99 TRP A O 1
ATOM 755 N N . ALA A 1 100 ? -24.351 9.950 -50.332 1.00 63.19 100 ALA A N 1
ATOM 756 C CA . ALA A 1 100 ? -23.438 11.065 -50.534 1.00 63.19 100 ALA A CA 1
ATOM 757 C C . ALA A 1 100 ? -22.950 11.148 -51.991 1.00 63.19 100 ALA A C 1
ATOM 759 O O . ALA A 1 100 ? -22.653 10.147 -52.643 1.00 63.19 100 ALA A O 1
ATOM 760 N N . THR A 1 101 ? -22.865 12.369 -52.527 1.00 63.44 101 THR A N 1
ATOM 761 C CA . THR A 1 101 ? -22.355 12.592 -53.892 1.00 63.44 101 THR A CA 1
ATOM 762 C C . THR A 1 101 ? -20.845 12.343 -53.963 1.00 63.44 101 THR A C 1
ATOM 764 O O . THR A 1 101 ? -20.123 12.560 -52.990 1.00 63.44 101 THR A O 1
ATOM 767 N N . GLN A 1 102 ? -20.339 11.899 -55.118 1.00 55.09 102 GLN A N 1
ATOM 768 C CA . GLN A 1 102 ? -18.910 11.627 -55.315 1.00 55.09 102 GLN A CA 1
ATOM 769 C C . GLN A 1 102 ? -18.064 12.860 -54.932 1.00 55.09 102 GLN A C 1
ATOM 771 O O . GLN A 1 102 ? -18.347 13.974 -55.371 1.00 55.09 102 GLN A O 1
ATOM 776 N N . GLY A 1 103 ? -17.067 12.677 -54.058 1.00 65.94 103 GLY A N 1
ATOM 777 C CA . GLY A 1 103 ? -16.272 13.776 -53.482 1.00 65.94 103 GLY A CA 1
ATOM 778 C C . GLY A 1 103 ? -16.879 14.446 -52.237 1.00 65.94 103 GLY A C 1
ATOM 779 O O . GLY A 1 103 ? -16.440 15.520 -51.837 1.00 65.94 103 GLY A O 1
ATOM 780 N N . ALA A 1 104 ? -17.913 13.869 -51.619 1.00 58.62 104 ALA A N 1
ATOM 781 C CA . ALA A 1 104 ? -18.449 14.354 -50.342 1.00 58.62 104 ALA A CA 1
ATOM 782 C C . ALA A 1 104 ? -17.483 14.137 -49.164 1.00 58.62 104 ALA A C 1
ATOM 784 O O . ALA A 1 104 ? -17.396 15.000 -48.300 1.00 58.62 104 ALA A O 1
ATOM 785 N N . GLY A 1 105 ? -16.716 13.040 -49.163 1.00 51.22 105 GLY A N 1
ATOM 786 C CA . GLY A 1 105 ? -15.698 12.778 -48.140 1.00 51.22 105 GLY A CA 1
ATOM 787 C C . GLY A 1 105 ? -14.588 13.832 -48.130 1.00 51.22 105 GLY A C 1
ATOM 788 O O . GLY A 1 105 ? -14.281 14.376 -47.079 1.00 51.22 105 GLY A O 1
ATOM 789 N N . SER A 1 106 ? -14.048 14.209 -49.295 1.00 59.78 106 SER A N 1
ATOM 790 C CA . SER A 1 106 ? -13.006 15.245 -49.373 1.00 59.78 106 SER A CA 1
ATOM 791 C C . SER A 1 106 ? -13.524 16.634 -48.992 1.00 59.78 106 SER A C 1
ATOM 793 O O . SER A 1 106 ? -12.842 17.358 -48.281 1.00 59.78 106 SER A O 1
ATOM 795 N N . ARG A 1 107 ? -14.757 16.984 -49.383 1.00 61.59 107 ARG A N 1
ATOM 796 C CA . ARG A 1 107 ? -15.385 18.260 -48.997 1.00 61.59 107 ARG A CA 1
ATOM 797 C C . ARG A 1 107 ? -15.742 18.324 -47.513 1.00 61.59 107 ARG A C 1
ATOM 799 O O . ARG A 1 107 ? -15.701 19.403 -46.939 1.00 61.59 107 ARG A O 1
ATOM 806 N N . ALA A 1 108 ? -16.077 17.192 -46.894 1.00 50.12 108 ALA A N 1
ATOM 807 C CA . ALA A 1 108 ? -16.250 17.102 -45.448 1.00 50.12 108 ALA A CA 1
ATOM 808 C C . ALA A 1 108 ? -14.913 17.280 -44.715 1.00 50.12 108 ALA A C 1
ATOM 810 O O . ALA A 1 108 ? -14.863 18.023 -43.745 1.00 50.12 108 ALA A O 1
ATOM 811 N N . VAL A 1 109 ? -13.826 16.680 -45.219 1.00 51.25 109 VAL A N 1
ATOM 812 C CA . VAL A 1 109 ? -12.467 16.886 -44.680 1.00 51.25 109 VAL A CA 1
ATOM 813 C C . VAL A 1 109 ? -12.070 18.361 -44.777 1.00 51.25 109 VAL A C 1
ATOM 815 O O . VAL A 1 109 ? -11.620 18.924 -43.788 1.00 51.25 109 VAL A O 1
ATOM 818 N N . GLU A 1 110 ? -12.264 19.000 -45.934 1.00 53.47 110 GLU A N 1
ATOM 819 C CA . GLU A 1 110 ? -11.937 20.421 -46.136 1.00 53.47 110 GLU A CA 1
ATOM 820 C C . GLU A 1 110 ? -12.808 21.344 -45.276 1.00 53.47 110 GLU A C 1
ATOM 822 O O . GLU A 1 110 ? -12.271 22.195 -44.581 1.00 53.47 110 GLU A O 1
ATOM 827 N N . ALA A 1 111 ? -14.127 21.133 -45.220 1.00 51.84 111 ALA A N 1
ATOM 828 C CA . ALA A 1 111 ? -15.019 21.961 -44.407 1.00 51.84 111 ALA A CA 1
ATOM 829 C C . ALA A 1 111 ? -14.753 21.830 -42.895 1.00 51.84 111 ALA A C 1
ATOM 831 O O . ALA A 1 111 ? -14.854 22.814 -42.166 1.00 51.84 111 ALA A O 1
ATOM 832 N N . THR A 1 112 ? -14.405 20.632 -42.413 1.00 46.72 112 THR A N 1
ATOM 833 C CA . THR A 1 112 ? -14.030 20.403 -41.008 1.00 46.72 112 THR A CA 1
ATOM 834 C C . THR A 1 112 ? -12.644 20.966 -40.696 1.00 46.72 112 THR A C 1
ATOM 836 O O . THR A 1 112 ? -12.448 21.529 -39.622 1.00 46.72 112 THR A O 1
ATOM 839 N N . ARG A 1 113 ? -11.703 20.891 -41.642 1.00 48.94 113 ARG A N 1
ATOM 840 C CA . ARG A 1 113 ? -10.375 21.495 -41.510 1.00 48.94 113 ARG A CA 1
ATOM 841 C C . ARG A 1 113 ? -10.465 23.020 -41.453 1.00 48.94 113 ARG A C 1
ATOM 843 O O . ARG A 1 113 ? -9.912 23.602 -40.528 1.00 48.94 113 ARG A O 1
ATOM 850 N N . ASP A 1 114 ? -11.229 23.632 -42.356 1.00 49.00 114 ASP A N 1
ATOM 851 C CA . ASP A 1 114 ? -11.441 25.083 -42.421 1.00 49.00 114 ASP A CA 1
ATOM 852 C C . ASP A 1 114 ? -12.193 25.622 -41.190 1.00 49.00 114 ASP A C 1
ATOM 854 O O . ASP A 1 114 ? -11.937 26.741 -40.753 1.00 49.00 114 ASP A O 1
ATOM 858 N N . PHE A 1 115 ? -13.083 24.823 -40.589 1.00 46.44 115 PHE A N 1
ATOM 859 C CA . PHE A 1 115 ? -13.770 25.149 -39.332 1.00 46.44 115 PHE A CA 1
ATOM 860 C C . PHE A 1 115 ? -12.838 25.111 -38.105 1.00 46.44 115 PHE A C 1
ATOM 862 O O . PHE A 1 115 ? -13.034 25.873 -37.161 1.00 46.44 115 PHE A O 1
ATOM 869 N N . LEU A 1 116 ? -11.823 24.238 -38.112 1.00 41.12 116 LEU A N 1
ATOM 870 C CA . LEU A 1 116 ? -10.893 24.035 -36.992 1.00 41.12 116 LEU A CA 1
ATOM 871 C C . LEU A 1 116 ? -9.619 24.892 -37.088 1.00 41.12 116 LEU A C 1
ATOM 873 O O . LEU A 1 116 ? -8.936 25.091 -36.083 1.00 41.12 116 LEU A O 1
ATOM 877 N N . THR A 1 117 ? -9.288 25.445 -38.254 1.00 45.94 117 THR A N 1
ATOM 878 C CA . THR A 1 117 ? -8.226 26.452 -38.405 1.00 45.94 117 THR A CA 1
ATOM 879 C C . THR A 1 117 ? -8.790 27.869 -38.279 1.00 45.94 117 THR A C 1
ATOM 881 O O . THR A 1 117 ? -9.487 28.344 -39.169 1.00 45.94 117 THR A O 1
ATOM 884 N N . TYR A 1 118 ? -8.473 28.567 -37.184 1.00 44.00 118 TYR A N 1
ATOM 885 C CA . TYR A 1 118 ? -8.903 29.950 -36.949 1.00 44.00 118 TYR A CA 1
ATOM 886 C C . TYR A 1 118 ? -7.853 30.965 -37.434 1.00 44.00 118 TYR A C 1
ATOM 888 O O . TYR A 1 118 ? -6.687 30.887 -37.050 1.00 44.00 118 TYR A O 1
ATOM 896 N N . GLU A 1 119 ? -8.262 31.950 -38.242 1.00 43.91 119 GLU A N 1
ATOM 897 C CA . GLU A 1 119 ? -7.409 33.066 -38.683 1.00 43.91 119 GLU A CA 1
ATOM 898 C C . GLU A 1 119 ? -7.536 34.261 -37.713 1.00 43.91 119 GLU A C 1
ATOM 900 O O . GLU A 1 119 ? -8.641 34.797 -37.552 1.00 43.91 119 GLU A O 1
ATOM 905 N N . PRO A 1 120 ? -6.446 34.727 -37.068 1.00 39.44 120 PRO A N 1
ATOM 906 C CA . PRO A 1 120 ? -6.535 35.781 -36.063 1.00 39.44 120 PRO A CA 1
ATOM 907 C C . PRO A 1 120 ? -6.918 37.128 -36.691 1.00 39.44 120 PRO A C 1
ATOM 909 O O . PRO A 1 120 ? -6.291 37.622 -37.633 1.00 39.44 120 PRO A O 1
ATOM 912 N N . ARG A 1 121 ? -7.961 37.757 -36.139 1.00 41.19 121 ARG A N 1
ATOM 913 C CA . ARG A 1 121 ? -8.556 38.984 -36.697 1.00 41.19 121 ARG A CA 1
ATOM 914 C C . ARG A 1 121 ? -7.960 40.276 -36.141 1.00 41.19 121 ARG A C 1
ATOM 916 O O . ARG A 1 121 ? -8.191 41.332 -36.728 1.00 41.19 121 ARG A O 1
ATOM 923 N N . THR A 1 122 ? -7.181 40.208 -35.061 1.00 44.25 122 THR A N 1
ATOM 924 C CA . THR A 1 122 ? -6.590 41.384 -34.408 1.00 44.25 122 THR A CA 1
ATOM 925 C C . THR A 1 122 ? -5.275 41.814 -35.062 1.00 44.25 122 THR A C 1
ATOM 927 O O . THR A 1 122 ? -4.462 40.986 -35.480 1.00 44.25 122 THR A O 1
ATOM 930 N N . ASP A 1 123 ? -5.038 43.127 -35.119 1.00 41.28 123 ASP A N 1
ATOM 931 C CA . ASP A 1 123 ? -3.834 43.701 -35.740 1.00 41.28 123 ASP A CA 1
ATOM 932 C C . ASP A 1 123 ? -2.541 43.245 -35.035 1.00 41.28 123 ASP A C 1
ATOM 934 O O . ASP A 1 123 ? -1.517 43.045 -35.681 1.00 41.28 123 ASP A O 1
ATOM 938 N N . ILE A 1 124 ? -2.611 42.956 -33.730 1.00 40.59 124 ILE A N 1
ATOM 939 C CA . ILE A 1 124 ? -1.497 42.432 -32.919 1.00 40.59 124 ILE A CA 1
ATOM 940 C C . ILE A 1 124 ? -1.148 40.977 -33.294 1.00 40.59 124 ILE A C 1
ATOM 942 O O . ILE A 1 124 ? 0.026 40.599 -33.272 1.00 40.59 124 ILE A O 1
ATOM 946 N N . GLY A 1 125 ? -2.141 40.154 -33.655 1.00 40.62 125 GLY A N 1
ATOM 947 C CA . GLY A 1 125 ? -1.925 38.774 -34.108 1.00 40.62 125 GLY A CA 1
ATOM 948 C C . GLY A 1 125 ? -1.276 38.700 -35.493 1.00 40.62 125 GLY A C 1
ATOM 949 O O . GLY A 1 125 ? -0.422 37.848 -35.737 1.00 40.62 125 GLY A O 1
ATOM 950 N N . LYS A 1 126 ? -1.613 39.649 -36.373 1.00 46.12 126 LYS A N 1
ATOM 951 C CA . LYS A 1 126 ? -1.021 39.769 -37.715 1.00 46.12 126 LYS A CA 1
ATOM 952 C C . LYS A 1 126 ? 0.434 40.254 -37.669 1.00 46.12 126 LYS A C 1
ATOM 954 O O . LYS A 1 126 ? 1.269 39.739 -38.408 1.00 46.12 126 LYS A O 1
ATOM 959 N N . ASP A 1 127 ? 0.763 41.171 -36.757 1.00 43.44 127 ASP A N 1
ATOM 960 C CA . ASP A 1 127 ? 2.119 41.731 -36.622 1.00 43.44 127 ASP A CA 1
ATOM 961 C C . ASP A 1 127 ? 3.146 40.690 -36.123 1.00 43.44 127 ASP A C 1
ATOM 963 O O . ASP A 1 127 ? 4.285 40.627 -36.596 1.00 43.44 127 ASP A O 1
ATOM 967 N N . LYS A 1 128 ? 2.728 39.781 -35.229 1.00 41.47 128 LYS A N 1
ATOM 968 C CA . LYS A 1 128 ? 3.594 38.701 -34.724 1.00 41.47 128 LYS A CA 1
ATOM 969 C C . LYS A 1 128 ? 3.864 37.593 -35.749 1.00 41.47 128 LYS A C 1
ATOM 971 O O . LYS A 1 128 ? 4.972 37.061 -35.761 1.00 41.47 128 LYS A O 1
ATOM 976 N N . LEU A 1 129 ? 2.918 37.288 -36.642 1.00 40.00 129 LEU A N 1
ATOM 977 C CA . LEU A 1 129 ? 3.136 36.340 -37.747 1.00 40.00 129 LEU A CA 1
ATOM 978 C C . LEU A 1 129 ? 4.111 36.895 -38.798 1.00 40.00 129 LEU A C 1
ATOM 980 O O . LEU A 1 129 ? 4.992 36.171 -39.262 1.00 40.00 129 LEU A O 1
ATOM 984 N N . ASN A 1 130 ? 4.047 38.198 -39.086 1.00 40.25 130 ASN A N 1
ATOM 985 C CA . ASN A 1 130 ? 5.011 38.864 -39.970 1.00 40.25 130 ASN A CA 1
ATOM 986 C C . ASN A 1 130 ? 6.437 38.895 -39.386 1.00 40.25 130 ASN A C 1
ATOM 988 O O . ASN A 1 130 ? 7.412 38.883 -40.134 1.00 40.25 130 ASN A O 1
ATOM 992 N N . THR A 1 131 ? 6.577 38.864 -38.056 1.00 38.03 131 THR A N 1
ATOM 993 C CA . THR A 1 131 ? 7.889 38.817 -37.382 1.00 38.03 131 THR A CA 1
ATOM 994 C C . THR A 1 131 ? 8.557 37.433 -37.492 1.00 38.03 131 THR A C 1
ATOM 996 O O . THR A 1 131 ? 9.782 37.338 -37.496 1.00 38.03 131 THR A O 1
ATOM 999 N N . ILE A 1 132 ? 7.767 36.359 -37.627 1.00 32.56 132 ILE A N 1
ATOM 1000 C CA . ILE A 1 132 ? 8.262 34.983 -37.831 1.00 32.56 132 ILE A CA 1
ATOM 1001 C C . ILE A 1 132 ? 8.652 34.751 -39.302 1.00 32.56 132 ILE A C 1
ATOM 1003 O O . ILE A 1 132 ? 9.646 34.079 -39.572 1.00 32.56 132 ILE A O 1
ATOM 1007 N N . ALA A 1 133 ? 7.943 35.371 -40.253 1.00 31.44 133 ALA A N 1
ATOM 1008 C CA . ALA A 1 133 ? 8.275 35.303 -41.680 1.00 31.44 133 ALA A CA 1
ATOM 1009 C C . ALA A 1 133 ? 9.653 35.921 -42.014 1.00 31.44 133 ALA A C 1
ATOM 1011 O O . ALA A 1 133 ? 10.372 35.387 -42.854 1.00 31.44 133 ALA A O 1
ATOM 1012 N N . GLY A 1 134 ? 10.072 36.973 -41.296 1.00 38.56 134 GLY A N 1
ATOM 1013 C CA . GLY A 1 134 ? 11.383 37.621 -41.477 1.00 38.56 134 GLY A CA 1
ATOM 1014 C C . GLY A 1 134 ? 12.599 36.830 -40.964 1.00 38.56 134 GLY A C 1
ATOM 1015 O O . GLY A 1 134 ? 13.730 37.256 -41.180 1.00 38.56 134 GLY A O 1
ATOM 1016 N N . TYR A 1 135 ? 12.403 35.685 -40.294 1.00 34.66 135 TYR A N 1
ATOM 1017 C CA . TYR A 1 135 ? 13.492 34.843 -39.765 1.00 34.66 135 TYR A CA 1
ATOM 1018 C C . TYR A 1 135 ? 13.815 33.609 -40.629 1.00 34.66 135 TYR A C 1
ATOM 1020 O O . TYR A 1 135 ? 14.806 32.928 -40.366 1.00 34.66 135 TYR A O 1
ATOM 1028 N N . ILE A 1 136 ? 13.017 33.326 -41.665 1.00 31.05 136 ILE A N 1
ATOM 1029 C CA . ILE A 1 136 ? 13.181 32.159 -42.561 1.00 31.05 136 ILE A CA 1
ATOM 1030 C C . ILE A 1 136 ? 13.806 32.566 -43.918 1.00 31.05 136 ILE A C 1
ATOM 1032 O O . ILE A 1 136 ? 14.167 31.723 -44.736 1.00 31.05 136 ILE A O 1
ATOM 1036 N N . GLU A 1 137 ? 14.027 33.863 -44.140 1.00 30.58 137 GLU A N 1
ATOM 1037 C CA . GLU A 1 137 ? 14.448 34.414 -45.433 1.00 30.58 137 GLU A CA 1
ATOM 1038 C C . GLU A 1 137 ? 15.896 34.083 -45.900 1.00 30.58 137 GLU A C 1
ATOM 1040 O O . GLU A 1 137 ? 16.091 34.017 -47.112 1.00 30.58 137 GLU A O 1
ATOM 1045 N N . PRO A 1 138 ? 16.919 33.754 -45.070 1.00 32.72 138 PRO A N 1
ATOM 1046 C CA . PRO A 1 138 ? 18.277 33.543 -45.595 1.00 32.72 138 PRO A CA 1
ATOM 1047 C C . PRO A 1 138 ? 18.640 32.085 -45.952 1.00 32.72 138 PRO A C 1
ATOM 1049 O O . PRO A 1 138 ? 19.818 31.783 -46.130 1.00 32.72 138 PRO A O 1
ATOM 1052 N N . VAL A 1 139 ? 17.676 31.163 -46.081 1.00 32.28 139 VAL A N 1
ATOM 1053 C CA . VAL A 1 139 ? 17.946 29.780 -46.560 1.00 32.28 139 VAL A CA 1
ATOM 1054 C C . VAL A 1 139 ? 17.654 29.618 -48.065 1.00 32.28 139 VAL A C 1
ATOM 1056 O O . VAL A 1 139 ? 18.077 28.643 -48.681 1.00 32.28 139 VAL A O 1
ATOM 1059 N N . GLY A 1 140 ? 17.012 30.609 -48.696 1.00 32.47 140 GLY A N 1
ATOM 1060 C CA . GLY A 1 140 ? 16.688 30.599 -50.128 1.00 32.47 140 GLY A CA 1
ATOM 1061 C C . GLY A 1 140 ? 17.849 30.926 -51.078 1.00 32.47 140 GLY A C 1
ATOM 1062 O O . GLY A 1 140 ? 17.794 30.532 -52.237 1.00 32.47 140 GLY A O 1
ATOM 1063 N N . GLU A 1 141 ? 18.917 31.586 -50.612 1.00 31.30 141 GLU A N 1
ATOM 1064 C CA . GLU A 1 141 ? 20.006 32.085 -51.482 1.00 31.30 141 GLU A CA 1
ATOM 1065 C C . GLU A 1 141 ? 21.304 31.247 -51.436 1.00 31.30 141 GLU A C 1
ATOM 1067 O O . GLU A 1 141 ? 22.243 31.511 -52.182 1.00 31.30 141 GLU A O 1
ATOM 1072 N N . ALA A 1 142 ? 21.376 30.187 -50.619 1.00 30.69 142 ALA A N 1
ATOM 1073 C CA . ALA A 1 142 ? 22.578 29.342 -50.504 1.00 30.69 142 ALA A CA 1
ATOM 1074 C C . ALA A 1 142 ? 22.590 28.106 -51.435 1.00 30.69 142 ALA A C 1
ATOM 1076 O O . ALA A 1 142 ? 23.545 27.328 -51.413 1.00 30.69 142 ALA A O 1
ATOM 1077 N N . LEU A 1 143 ? 21.554 27.913 -52.259 1.00 26.27 143 LEU A N 1
ATOM 1078 C CA . LEU A 1 143 ? 21.403 26.737 -53.130 1.00 26.27 143 LEU A CA 1
ATOM 1079 C C . LEU A 1 143 ? 21.877 26.938 -54.583 1.00 26.27 143 LEU A C 1
ATOM 1081 O O . LEU A 1 143 ? 21.792 26.001 -55.371 1.00 26.27 143 LEU A O 1
ATOM 1085 N N . GLU A 1 144 ? 22.458 28.091 -54.932 1.00 28.86 144 GLU A N 1
ATOM 1086 C CA . GLU A 1 144 ? 22.896 28.397 -56.310 1.00 28.86 144 GLU A CA 1
ATOM 1087 C C . GLU A 1 144 ? 24.433 28.404 -56.516 1.00 28.86 144 GLU A C 1
ATOM 1089 O O . GLU A 1 144 ? 24.926 28.963 -57.491 1.00 28.86 144 GLU A O 1
ATOM 1094 N N . TYR A 1 145 ? 25.228 27.771 -55.634 1.00 31.77 145 TYR A N 1
ATOM 1095 C CA . TYR A 1 145 ? 26.706 27.746 -55.770 1.00 31.77 145 TYR A CA 1
ATOM 1096 C C . TYR A 1 145 ? 27.378 26.356 -55.740 1.00 31.77 145 TYR A C 1
ATOM 1098 O O . TYR A 1 145 ? 28.598 26.262 -55.651 1.00 31.77 145 TYR A O 1
ATOM 1106 N N . VAL A 1 146 ? 26.632 25.250 -55.842 1.00 30.42 146 VAL A N 1
ATOM 1107 C CA . VAL A 1 146 ? 27.232 23.889 -55.873 1.00 30.42 146 VAL A CA 1
ATOM 1108 C C . VAL A 1 146 ? 27.089 23.196 -57.236 1.00 30.42 146 VAL A C 1
ATOM 1110 O O . VAL A 1 146 ? 27.602 22.099 -57.445 1.00 30.42 146 VAL A O 1
ATOM 1113 N N . GLU A 1 147 ? 26.504 23.862 -58.231 1.00 30.42 147 GLU A N 1
ATOM 1114 C CA . GLU A 1 147 ? 26.374 23.316 -59.584 1.00 30.42 147 GLU A CA 1
ATOM 1115 C C . GLU A 1 147 ? 27.508 23.773 -60.516 1.00 30.42 147 GLU A C 1
ATOM 1117 O O . GLU A 1 147 ? 27.265 24.313 -61.586 1.00 30.42 147 GLU A O 1
ATOM 1122 N N . THR A 1 148 ? 28.776 23.598 -60.119 1.00 35.03 148 THR A N 1
ATOM 1123 C CA . THR A 1 148 ? 29.901 23.368 -61.054 1.00 35.03 148 THR A CA 1
ATOM 1124 C C . THR A 1 148 ? 31.222 23.134 -60.318 1.00 35.03 148 THR A C 1
ATOM 1126 O O . THR A 1 148 ? 31.741 24.009 -59.635 1.00 35.03 148 THR A O 1
ATOM 1129 N N . GLY A 1 149 ? 31.836 21.977 -60.573 1.00 38.91 149 GLY A N 1
ATOM 1130 C CA . GLY A 1 149 ? 33.290 21.837 -60.502 1.00 38.91 149 GLY A CA 1
ATOM 1131 C C . GLY A 1 149 ? 33.825 21.019 -59.338 1.00 38.91 149 GLY A C 1
ATOM 1132 O O . GLY A 1 149 ? 34.355 21.585 -58.400 1.00 38.91 149 GLY A O 1
ATOM 1133 N N . LEU A 1 150 ? 33.808 19.690 -59.463 1.00 29.78 150 LEU A N 1
ATOM 1134 C CA . LEU A 1 150 ? 34.750 18.791 -58.777 1.00 29.78 150 LEU A CA 1
ATOM 1135 C C . LEU A 1 150 ? 34.887 17.475 -59.575 1.00 29.78 150 LEU A C 1
ATOM 1137 O O . LEU A 1 150 ? 34.601 16.386 -59.089 1.00 29.78 150 LEU A O 1
ATOM 1141 N N . GLY A 1 151 ? 35.292 17.595 -60.844 1.00 35.75 151 GLY A N 1
ATOM 1142 C CA . GLY A 1 151 ? 35.634 16.456 -61.713 1.00 35.75 151 GLY A CA 1
ATOM 1143 C C . GLY A 1 151 ? 37.038 16.544 -62.323 1.00 35.75 151 GLY A C 1
ATOM 1144 O O . GLY A 1 151 ? 37.733 15.537 -62.406 1.00 35.75 151 GLY A O 1
ATOM 1145 N N . ASP A 1 152 ? 37.509 17.750 -62.657 1.00 39.47 152 ASP A N 1
ATOM 1146 C CA . ASP A 1 152 ? 38.703 17.917 -63.506 1.00 39.47 152 ASP A CA 1
ATOM 1147 C C . ASP A 1 152 ? 40.015 18.246 -62.768 1.00 39.47 152 ASP A C 1
ATOM 1149 O O . ASP A 1 152 ? 41.072 18.365 -63.392 1.00 39.47 152 ASP A O 1
ATOM 1153 N N . VAL A 1 153 ? 40.006 18.369 -61.436 1.00 39.69 153 VAL A N 1
ATOM 1154 C CA . VAL A 1 153 ? 41.205 18.799 -60.684 1.00 39.69 153 VAL A CA 1
ATOM 1155 C C . VAL A 1 153 ? 42.110 17.623 -60.287 1.00 39.69 153 VAL A C 1
ATOM 1157 O O . VAL A 1 153 ? 43.319 17.789 -60.181 1.00 39.69 153 VAL A O 1
ATOM 1160 N N . THR A 1 154 ? 41.589 16.402 -60.138 1.00 37.06 154 THR A N 1
ATOM 1161 C CA . THR A 1 154 ? 42.368 15.304 -59.529 1.00 37.06 154 THR A CA 1
ATOM 1162 C C . THR A 1 154 ? 43.251 14.528 -60.520 1.00 37.06 154 THR A C 1
ATOM 1164 O O . THR A 1 154 ? 44.299 14.014 -60.125 1.00 37.06 154 THR A O 1
ATOM 1167 N N . TYR A 1 155 ? 42.903 14.485 -61.812 1.00 40.00 155 TYR A N 1
ATOM 1168 C CA . TYR A 1 155 ? 43.739 13.835 -62.838 1.00 40.00 155 TYR A CA 1
ATOM 1169 C C . TYR A 1 155 ? 44.973 14.678 -63.204 1.00 40.00 155 TYR A C 1
ATOM 1171 O O . TYR A 1 155 ? 46.067 14.146 -63.377 1.00 40.00 155 TYR A O 1
ATOM 1179 N N . ASN A 1 156 ? 44.823 16.004 -63.229 1.00 46.44 156 ASN A N 1
ATOM 1180 C CA . ASN A 1 156 ? 45.875 16.927 -63.663 1.00 46.44 156 ASN A CA 1
ATOM 1181 C C . ASN A 1 156 ? 46.967 17.180 -62.604 1.00 46.44 156 ASN A C 1
ATOM 1183 O O . ASN A 1 156 ? 47.973 17.810 -62.914 1.00 46.44 156 ASN A O 1
ATOM 1187 N N . THR A 1 157 ? 46.793 16.715 -61.359 1.00 42.03 157 THR A N 1
ATOM 1188 C CA . THR A 1 157 ? 47.718 17.022 -60.248 1.00 42.03 157 THR A CA 1
ATOM 1189 C C . THR A 1 157 ? 48.640 15.866 -59.845 1.00 42.03 157 THR A C 1
ATOM 1191 O O . THR A 1 157 ? 49.630 16.121 -59.167 1.00 42.03 157 THR A O 1
ATOM 1194 N N . THR A 1 158 ? 48.383 14.608 -60.230 1.00 47.09 158 THR A N 1
ATOM 1195 C CA . THR A 1 158 ? 49.156 13.476 -59.660 1.00 47.09 158 THR A CA 1
ATOM 1196 C C . THR A 1 158 ? 49.848 12.537 -60.649 1.00 47.09 158 THR A C 1
ATOM 1198 O O . THR A 1 158 ? 50.715 11.792 -60.202 1.00 47.09 158 THR A O 1
ATOM 1201 N N . GLU A 1 159 ? 49.509 12.559 -61.947 1.00 34.47 159 GLU A N 1
ATOM 1202 C CA . GLU A 1 159 ? 50.137 11.777 -63.044 1.00 34.47 159 GLU A CA 1
ATOM 1203 C C . GLU A 1 159 ? 50.559 10.319 -62.707 1.00 34.47 159 GLU A C 1
ATOM 1205 O O . GLU A 1 159 ? 51.469 9.766 -63.321 1.00 34.47 159 GLU A O 1
ATOM 1210 N N . SER A 1 160 ? 49.901 9.650 -61.749 1.00 35.22 160 SER A N 1
ATOM 1211 C CA . SER A 1 160 ? 50.287 8.315 -61.269 1.00 35.22 160 SER A CA 1
ATOM 1212 C C . SER A 1 160 ? 49.255 7.252 -61.671 1.00 35.22 160 SER A C 1
ATOM 1214 O O . SER A 1 160 ? 48.165 7.192 -61.090 1.00 35.22 160 SER A O 1
ATOM 1216 N N . PRO A 1 161 ? 49.589 6.349 -62.616 1.00 38.62 161 PRO A N 1
ATOM 1217 C CA . PRO A 1 161 ? 48.685 5.291 -63.079 1.00 38.62 161 PRO A CA 1
ATOM 1218 C C . PRO A 1 161 ? 48.324 4.251 -62.003 1.00 38.62 161 PRO A C 1
ATOM 1220 O O . PRO A 1 161 ? 47.297 3.585 -62.111 1.00 38.62 161 PRO A O 1
ATOM 1223 N N . VAL A 1 162 ? 49.131 4.114 -60.943 1.00 32.81 162 VAL A N 1
ATOM 1224 C CA . VAL A 1 162 ? 48.919 3.117 -59.873 1.00 32.81 162 VAL A CA 1
ATOM 1225 C C . VAL A 1 162 ? 47.894 3.594 -58.835 1.00 32.81 162 VAL A C 1
ATOM 1227 O O . VAL A 1 162 ? 47.159 2.777 -58.284 1.00 32.81 162 VAL A O 1
ATOM 1230 N N . LEU A 1 163 ? 47.749 4.909 -58.634 1.00 36.00 163 LEU A N 1
ATOM 1231 C CA . LEU A 1 163 ? 46.710 5.479 -57.764 1.00 36.00 163 LEU A CA 1
ATOM 1232 C C . LEU A 1 163 ? 45.314 5.502 -58.419 1.00 36.00 163 LEU A C 1
ATOM 1234 O O . LEU A 1 163 ? 44.316 5.590 -57.711 1.00 36.00 163 LEU A O 1
ATOM 1238 N N . SER A 1 164 ? 45.212 5.321 -59.743 1.00 39.84 164 SER A N 1
ATOM 1239 C CA . SER A 1 164 ? 43.919 5.199 -60.445 1.00 39.84 164 SER A CA 1
ATOM 1240 C C . SER A 1 164 ? 43.309 3.787 -60.393 1.00 39.84 164 SER A C 1
ATOM 1242 O O . SER A 1 164 ? 42.102 3.632 -60.571 1.00 39.84 164 SER A O 1
ATOM 1244 N N . ALA A 1 165 ? 44.099 2.746 -60.103 1.00 33.56 165 ALA A N 1
ATOM 1245 C CA . ALA A 1 165 ? 43.610 1.362 -60.052 1.00 33.56 165 ALA A CA 1
ATOM 1246 C C . ALA A 1 165 ? 42.978 0.969 -58.697 1.00 33.56 165 ALA A C 1
ATOM 1248 O O . ALA A 1 165 ? 42.223 0.004 -58.632 1.00 33.56 165 ALA A O 1
ATOM 1249 N N . GLY A 1 166 ? 43.233 1.729 -57.624 1.00 33.16 166 GLY A N 1
ATOM 1250 C CA . GLY A 1 166 ? 42.607 1.535 -56.305 1.00 33.16 166 GLY A CA 1
ATOM 1251 C C . GLY A 1 166 ? 41.278 2.277 -56.106 1.00 33.16 166 GLY A C 1
ATOM 1252 O O . GLY A 1 166 ? 40.603 2.061 -55.104 1.00 33.16 166 GLY A O 1
ATOM 1253 N N . ALA A 1 167 ? 40.883 3.137 -57.049 1.00 32.78 167 ALA A N 1
ATOM 1254 C CA . ALA A 1 167 ? 39.736 4.036 -56.915 1.00 32.78 167 ALA A CA 1
ATOM 1255 C C . ALA A 1 167 ? 38.451 3.548 -57.617 1.00 32.78 167 ALA A C 1
ATOM 1257 O O . ALA A 1 167 ? 37.465 4.274 -57.630 1.00 32.78 167 ALA A O 1
ATOM 1258 N N . THR A 1 168 ? 38.411 2.342 -58.195 1.00 37.50 168 THR A N 1
ATOM 1259 C CA . THR A 1 168 ? 37.280 1.886 -59.038 1.00 37.50 168 THR A CA 1
ATOM 1260 C C . THR A 1 168 ? 36.425 0.758 -58.451 1.00 37.50 168 THR A C 1
ATOM 1262 O O . THR A 1 168 ? 35.371 0.453 -59.003 1.00 37.50 168 THR A O 1
ATOM 1265 N N . THR A 1 169 ? 36.783 0.178 -57.303 1.00 33.44 169 THR A N 1
ATOM 1266 C CA . THR A 1 169 ? 35.997 -0.908 -56.672 1.00 33.44 169 THR A CA 1
ATOM 1267 C C . THR A 1 169 ? 35.088 -0.453 -55.528 1.00 33.44 169 THR A C 1
ATOM 1269 O O . THR A 1 169 ? 34.253 -1.231 -55.077 1.00 33.44 169 THR A O 1
ATOM 1272 N N . ILE A 1 170 ? 35.174 0.812 -55.106 1.00 34.03 170 ILE A N 1
ATOM 1273 C CA . ILE A 1 170 ? 34.270 1.416 -54.110 1.00 34.03 170 ILE A CA 1
ATOM 1274 C C . ILE A 1 170 ? 33.185 2.294 -54.774 1.00 34.03 170 ILE A C 1
ATOM 1276 O O . ILE A 1 170 ? 32.028 2.199 -54.361 1.00 34.03 170 ILE A O 1
ATOM 1280 N N . PRO A 1 171 ? 33.452 3.048 -55.866 1.00 31.53 171 PRO A N 1
ATOM 1281 C CA . PRO A 1 171 ? 32.397 3.801 -56.546 1.00 31.53 171 PRO A CA 1
ATOM 1282 C C . PRO A 1 171 ? 31.356 2.939 -57.262 1.00 31.53 171 PRO A C 1
ATOM 1284 O O . PRO A 1 171 ? 30.255 3.422 -57.471 1.00 31.53 171 PRO A O 1
ATOM 1287 N N . MET A 1 172 ? 31.631 1.673 -57.603 1.00 32.16 172 MET A N 1
ATOM 1288 C CA . MET A 1 172 ? 30.654 0.828 -58.312 1.00 32.16 172 MET A CA 1
ATOM 1289 C C . MET A 1 172 ? 29.493 0.372 -57.405 1.00 32.16 172 MET A C 1
ATOM 1291 O O . MET A 1 172 ? 28.354 0.336 -57.855 1.00 32.16 172 MET A O 1
ATOM 1295 N N . ALA A 1 173 ? 29.748 0.146 -56.109 1.00 31.53 173 ALA A N 1
ATOM 1296 C CA . ALA A 1 173 ? 28.706 -0.168 -55.122 1.00 31.53 173 ALA A CA 1
ATOM 1297 C C . ALA A 1 173 ? 27.898 1.074 -54.691 1.00 31.53 173 ALA A C 1
ATOM 1299 O O . ALA A 1 173 ? 26.741 0.954 -54.298 1.00 31.53 173 ALA A O 1
ATOM 1300 N N . ILE A 1 174 ? 28.483 2.276 -54.801 1.00 32.59 174 ILE A N 1
ATOM 1301 C CA . ILE A 1 174 ? 27.807 3.557 -54.523 1.00 32.59 174 ILE A CA 1
ATOM 1302 C C . ILE A 1 174 ? 27.058 4.078 -55.766 1.00 32.59 174 ILE A C 1
ATOM 1304 O O . ILE A 1 174 ? 25.979 4.649 -55.635 1.00 32.59 174 ILE A O 1
ATOM 1308 N N . LEU A 1 175 ? 27.555 3.828 -56.983 1.00 32.53 175 LEU A N 1
ATOM 1309 C CA . LEU A 1 175 ? 26.845 4.130 -58.231 1.00 32.53 175 LEU A CA 1
ATOM 1310 C C . LEU A 1 175 ? 25.694 3.152 -58.487 1.00 32.53 175 LEU A C 1
ATOM 1312 O O . LEU A 1 175 ? 24.653 3.599 -58.959 1.00 32.53 175 LEU A O 1
ATOM 1316 N N . GLU A 1 176 ? 25.783 1.875 -58.099 1.00 37.94 176 GLU A N 1
ATOM 1317 C CA . GLU A 1 176 ? 24.587 1.014 -57.998 1.00 37.94 176 GLU A CA 1
ATOM 1318 C C . GLU A 1 176 ? 23.614 1.510 -56.912 1.00 37.94 176 GLU A C 1
ATOM 1320 O O . GLU A 1 176 ? 22.402 1.404 -57.088 1.00 37.94 176 GLU A O 1
ATOM 1325 N N . ALA A 1 177 ? 24.115 2.150 -55.845 1.00 37.72 177 ALA A N 1
ATOM 1326 C CA . ALA A 1 177 ? 23.290 2.765 -54.802 1.00 37.72 177 ALA A CA 1
ATOM 1327 C C . ALA A 1 177 ? 22.661 4.128 -55.183 1.00 37.72 177 ALA A C 1
ATOM 1329 O O . ALA A 1 177 ? 21.781 4.595 -54.464 1.00 37.72 177 ALA A O 1
ATOM 1330 N N . LEU A 1 178 ? 23.052 4.756 -56.303 1.00 32.16 178 LEU A N 1
ATOM 1331 C CA . LEU A 1 178 ? 22.511 6.054 -56.755 1.00 32.16 178 LEU A CA 1
ATOM 1332 C C . LEU A 1 178 ? 21.893 6.035 -58.169 1.00 32.16 178 LEU A C 1
ATOM 1334 O O . LEU A 1 178 ? 21.129 6.934 -58.516 1.00 32.16 178 LEU A O 1
ATOM 1338 N N . SER A 1 179 ? 22.144 5.011 -58.991 1.00 32.94 179 SER A N 1
ATOM 1339 C CA . SER A 1 179 ? 21.698 4.978 -60.400 1.00 32.94 179 SER A CA 1
ATOM 1340 C C . SER A 1 179 ? 20.300 4.395 -60.650 1.00 32.94 179 SER A C 1
ATOM 1342 O O . SER A 1 179 ? 19.846 4.390 -61.792 1.00 32.94 179 SER A O 1
ATOM 1344 N N . VAL A 1 180 ? 19.553 3.992 -59.615 1.00 37.53 180 VAL A N 1
ATOM 1345 C CA . VAL A 1 180 ? 18.132 3.609 -59.781 1.00 37.53 180 VAL A CA 1
ATOM 1346 C C . VAL A 1 180 ? 17.190 4.832 -59.786 1.00 37.53 180 VAL A C 1
ATOM 1348 O O . VAL A 1 180 ? 16.026 4.704 -60.156 1.00 37.53 180 VAL A O 1
ATOM 1351 N N . GLY A 1 181 ? 17.678 6.038 -59.463 1.00 38.97 181 GLY A N 1
ATOM 1352 C CA . GLY A 1 181 ? 16.854 7.257 -59.400 1.00 38.97 181 GLY A CA 1
ATOM 1353 C C . GLY A 1 181 ? 16.999 8.260 -60.552 1.00 38.97 181 GLY A C 1
ATOM 1354 O O . GLY A 1 181 ? 16.136 9.119 -60.711 1.00 38.97 181 GLY A O 1
ATOM 1355 N N . LEU A 1 182 ? 18.050 8.190 -61.376 1.00 32.66 182 LEU A N 1
ATOM 1356 C CA . LEU A 1 182 ? 18.357 9.251 -62.350 1.00 32.66 182 LEU A CA 1
ATOM 1357 C C . LEU A 1 182 ? 18.739 8.702 -63.732 1.00 32.66 182 LEU A C 1
ATOM 1359 O O . LEU A 1 182 ? 19.849 8.901 -64.210 1.00 32.66 182 LEU A O 1
ATOM 1363 N N . ALA A 1 183 ? 17.791 8.045 -64.410 1.00 32.19 183 ALA A N 1
ATOM 1364 C CA . ALA A 1 183 ? 17.738 8.010 -65.876 1.00 32.19 183 ALA A CA 1
ATOM 1365 C C . ALA A 1 183 ? 16.346 7.582 -66.392 1.00 32.19 183 ALA A C 1
ATOM 1367 O O . ALA A 1 183 ? 16.019 6.403 -66.450 1.00 32.19 183 ALA A O 1
ATOM 1368 N N . LYS A 1 184 ? 15.584 8.581 -66.861 1.00 30.88 184 LYS A N 1
ATOM 1369 C CA . LYS A 1 184 ? 14.437 8.512 -67.792 1.00 30.88 184 LYS A CA 1
ATOM 1370 C C . LYS A 1 184 ? 13.155 7.796 -67.328 1.00 30.88 184 LYS A C 1
ATOM 1372 O O . LYS A 1 184 ? 12.954 6.614 -67.559 1.00 30.88 184 LYS A O 1
ATOM 1377 N N . GLY A 1 185 ? 12.206 8.631 -66.896 1.00 33.75 185 GLY A N 1
ATOM 1378 C CA . GLY A 1 185 ? 10.879 8.718 -67.518 1.00 33.75 185 GLY A CA 1
ATOM 1379 C C . GLY A 1 185 ? 9.900 7.578 -67.233 1.00 33.75 185 GLY A C 1
ATOM 1380 O O . GLY A 1 185 ? 9.923 6.554 -67.902 1.00 33.75 185 GLY A O 1
ATOM 1381 N N . ALA A 1 186 ? 8.963 7.837 -66.315 1.00 38.91 186 ALA A N 1
ATOM 1382 C CA . ALA A 1 186 ? 7.716 7.088 -66.131 1.00 38.91 186 ALA A CA 1
ATOM 1383 C C . ALA A 1 186 ? 7.879 5.556 -66.013 1.00 38.91 186 ALA A C 1
ATOM 1385 O O . ALA A 1 186 ? 7.427 4.797 -66.868 1.00 38.91 186 ALA A O 1
ATOM 1386 N N . ALA A 1 187 ? 8.465 5.082 -64.910 1.00 34.22 187 ALA A N 1
ATOM 1387 C CA . ALA A 1 187 ? 8.532 3.657 -64.597 1.00 34.22 187 ALA A CA 1
ATOM 1388 C C . ALA A 1 187 ? 7.932 3.377 -63.212 1.00 34.22 187 ALA A C 1
ATOM 1390 O O . ALA A 1 187 ? 8.553 3.634 -62.191 1.00 34.22 187 ALA A O 1
ATOM 1391 N N . ARG A 1 188 ? 6.689 2.876 -63.238 1.00 38.78 188 ARG A N 1
ATOM 1392 C CA . ARG A 1 188 ? 5.978 2.058 -62.237 1.00 38.78 188 ARG A CA 1
ATOM 1393 C C . ARG A 1 188 ? 6.569 2.067 -60.822 1.00 38.78 188 ARG A C 1
ATOM 1395 O O . ARG A 1 188 ? 7.596 1.432 -60.594 1.00 38.78 188 ARG A O 1
ATOM 1402 N N . VAL A 1 189 ? 5.810 2.623 -59.873 1.00 42.31 189 VAL A N 1
ATOM 1403 C CA . VAL A 1 189 ? 5.875 2.251 -58.450 1.00 42.31 189 VAL A CA 1
ATOM 1404 C C . VAL A 1 189 ? 5.988 0.725 -58.393 1.00 42.31 189 VAL A C 1
ATOM 1406 O O . VAL A 1 189 ? 5.044 0.014 -58.761 1.00 42.31 189 VAL A O 1
ATOM 1409 N N . LYS A 1 190 ? 7.176 0.198 -58.068 1.00 57.06 190 LYS A N 1
ATOM 1410 C CA . LYS A 1 190 ? 7.332 -1.238 -57.835 1.00 57.06 190 LYS A CA 1
ATOM 1411 C C . LYS A 1 190 ? 6.463 -1.515 -56.624 1.00 57.06 190 LYS A C 1
ATOM 1413 O O . LYS A 1 190 ? 6.774 -1.027 -55.544 1.00 57.06 190 LYS A O 1
ATOM 1418 N N . LYS A 1 191 ? 5.362 -2.242 -56.827 1.00 71.44 191 LYS A N 1
ATOM 1419 C CA . LYS A 1 191 ? 4.523 -2.688 -55.719 1.00 71.44 191 LYS A CA 1
ATOM 1420 C C . LYS A 1 191 ? 5.437 -3.307 -54.664 1.00 71.44 191 LYS A C 1
ATOM 1422 O O . LYS A 1 191 ? 6.276 -4.147 -55.008 1.00 71.44 191 LYS A O 1
ATOM 1427 N N . ALA A 1 192 ? 5.304 -2.867 -53.419 1.00 76.69 192 ALA A N 1
ATOM 1428 C CA . ALA A 1 192 ? 5.907 -3.548 -52.296 1.00 76.69 192 ALA A CA 1
ATOM 1429 C C . ALA A 1 192 ? 5.466 -5.016 -52.379 1.00 76.69 192 ALA A C 1
ATOM 1431 O O . ALA A 1 192 ? 4.283 -5.323 -52.541 1.00 76.69 192 ALA A O 1
ATOM 1432 N N . THR A 1 193 ? 6.435 -5.920 -52.371 1.00 87.81 193 THR A N 1
ATOM 1433 C CA . THR A 1 193 ? 6.209 -7.359 -52.241 1.00 87.81 193 THR A CA 1
ATOM 1434 C C . THR A 1 193 ? 6.812 -7.796 -50.915 1.00 87.81 193 THR A C 1
ATOM 1436 O O . THR A 1 193 ? 7.729 -7.125 -50.427 1.00 87.81 193 THR A O 1
ATOM 1439 N N . PRO A 1 194 ? 6.362 -8.919 -50.331 1.00 88.50 194 PRO A N 1
ATOM 1440 C CA . PRO A 1 194 ? 6.982 -9.454 -49.123 1.00 88.50 194 PRO A CA 1
ATOM 1441 C C . PRO A 1 194 ? 8.497 -9.619 -49.278 1.00 88.50 194 PRO A C 1
ATOM 1443 O O . PRO A 1 194 ? 9.246 -9.314 -48.361 1.00 88.50 194 PRO A O 1
ATOM 1446 N N . GLU A 1 195 ? 8.965 -10.021 -50.459 1.00 85.94 195 GLU A N 1
ATOM 1447 C CA . GLU A 1 195 ? 10.391 -10.174 -50.768 1.00 85.94 195 GLU A CA 1
ATOM 1448 C C . GLU A 1 195 ? 11.136 -8.835 -50.757 1.00 85.94 195 GLU A C 1
ATOM 1450 O O . GLU A 1 195 ? 12.196 -8.742 -50.144 1.00 85.94 195 GLU A O 1
ATOM 1455 N N . ASN A 1 196 ? 10.576 -7.785 -51.370 1.00 81.44 196 ASN A N 1
ATOM 1456 C CA . ASN A 1 196 ? 11.197 -6.458 -51.393 1.00 81.44 196 ASN A CA 1
ATOM 1457 C C . ASN A 1 196 ? 11.197 -5.807 -50.002 1.00 81.44 196 ASN A C 1
ATOM 1459 O O . ASN A 1 196 ? 12.170 -5.156 -49.637 1.00 81.44 196 ASN A O 1
ATOM 1463 N N . VAL A 1 197 ? 10.145 -6.021 -49.203 1.00 79.69 197 VAL A N 1
ATOM 1464 C CA . VAL A 1 197 ? 10.081 -5.552 -47.810 1.00 79.69 197 VAL A CA 1
ATOM 1465 C C . VAL A 1 197 ? 11.082 -6.308 -46.939 1.00 79.69 197 VAL A C 1
ATOM 1467 O O . VAL A 1 197 ? 11.861 -5.673 -46.239 1.00 79.69 197 VAL A O 1
ATOM 1470 N N . LYS A 1 198 ? 11.154 -7.644 -47.034 1.00 82.81 198 LYS A N 1
ATOM 1471 C CA . LYS A 1 198 ? 12.172 -8.451 -46.333 1.00 82.81 198 LYS A CA 1
ATOM 1472 C C . LYS A 1 198 ? 13.597 -8.051 -46.758 1.00 82.81 198 LYS A C 1
ATOM 1474 O O . LYS A 1 198 ? 14.492 -7.966 -45.917 1.00 82.81 198 LYS A O 1
ATOM 1479 N N . ALA A 1 199 ? 13.826 -7.751 -48.035 1.00 78.12 199 ALA A N 1
ATOM 1480 C CA . ALA A 1 199 ? 15.124 -7.283 -48.521 1.00 78.12 199 ALA A CA 1
ATOM 1481 C C . ALA A 1 199 ? 15.492 -5.896 -47.966 1.00 78.12 199 ALA A C 1
ATOM 1483 O O . ALA A 1 199 ? 16.620 -5.703 -47.515 1.00 78.12 199 ALA A O 1
ATOM 1484 N N . GLU A 1 200 ? 14.547 -4.954 -47.944 1.00 73.00 200 GLU A N 1
ATOM 1485 C CA . GLU A 1 200 ? 14.784 -3.605 -47.424 1.00 73.00 200 GLU A CA 1
ATOM 1486 C C . GLU A 1 200 ? 14.943 -3.596 -45.897 1.00 73.00 200 GLU A C 1
ATOM 1488 O O . GLU A 1 200 ? 15.816 -2.910 -45.376 1.00 73.00 200 GLU A O 1
ATOM 1493 N N . LEU A 1 201 ? 14.206 -4.443 -45.175 1.00 70.81 201 LEU A N 1
ATOM 1494 C CA . LEU A 1 201 ? 14.431 -4.704 -43.750 1.00 70.81 201 LEU A CA 1
ATOM 1495 C C . LEU A 1 201 ? 15.848 -5.196 -43.491 1.00 70.81 201 LEU A C 1
ATOM 1497 O O . LEU A 1 201 ? 16.569 -4.608 -42.687 1.00 70.81 201 LEU A O 1
ATOM 1501 N N . SER A 1 202 ? 16.279 -6.200 -44.257 1.00 74.44 202 SER A N 1
ATOM 1502 C CA . SER A 1 202 ? 17.646 -6.719 -44.182 1.00 74.44 202 SER A CA 1
ATOM 1503 C C . SER A 1 202 ? 18.680 -5.625 -44.472 1.00 74.44 202 SER A C 1
ATOM 1505 O O . SER A 1 202 ? 19.759 -5.619 -43.876 1.00 74.44 202 SER A O 1
ATOM 1507 N N . ARG A 1 203 ? 18.357 -4.680 -45.370 1.00 66.38 203 ARG A N 1
ATOM 1508 C CA . ARG A 1 203 ? 19.196 -3.518 -45.708 1.00 66.38 203 ARG A CA 1
ATOM 1509 C C . ARG A 1 203 ? 19.272 -2.507 -44.566 1.00 66.38 203 ARG A C 1
ATOM 1511 O O . ARG A 1 203 ? 20.358 -2.009 -44.286 1.00 66.38 203 ARG A O 1
ATOM 1518 N N . LEU A 1 204 ? 18.160 -2.263 -43.874 1.00 60.84 204 LEU A N 1
ATOM 1519 C CA . LEU A 1 204 ? 18.102 -1.493 -42.626 1.00 60.84 204 LEU A CA 1
ATOM 1520 C C . LEU A 1 204 ? 18.719 -2.244 -41.436 1.00 60.84 204 LEU A C 1
ATOM 1522 O O . LEU A 1 204 ? 18.751 -1.730 -40.322 1.00 60.84 204 LEU A O 1
ATOM 1526 N N . GLY A 1 205 ? 19.224 -3.456 -41.664 1.00 60.00 205 GLY A N 1
ATOM 1527 C CA . GLY A 1 205 ? 19.829 -4.300 -40.650 1.00 60.00 205 GLY A CA 1
ATOM 1528 C C . GLY A 1 205 ? 18.823 -5.094 -39.826 1.00 60.00 205 GLY A C 1
ATOM 1529 O O . GLY A 1 205 ? 19.275 -5.865 -38.996 1.00 60.00 205 GLY A O 1
ATOM 1530 N N . VAL A 1 206 ? 17.518 -4.957 -40.070 1.00 70.06 206 VAL A N 1
ATOM 1531 C CA . VAL A 1 206 ? 16.453 -5.716 -39.408 1.00 70.06 206 VAL A CA 1
ATOM 1532 C C . VAL A 1 206 ? 16.362 -7.113 -40.018 1.00 70.06 206 VAL A C 1
ATOM 1534 O O . VAL A 1 206 ? 16.094 -7.255 -41.210 1.00 70.06 206 VAL A O 1
ATOM 1537 N N . ASP A 1 207 ? 16.544 -8.150 -39.203 1.00 73.88 207 ASP A N 1
ATOM 1538 C CA . ASP A 1 207 ? 16.353 -9.535 -39.638 1.00 73.88 207 ASP A CA 1
ATOM 1539 C C . ASP A 1 207 ? 14.866 -9.823 -39.909 1.00 73.88 207 ASP A C 1
ATOM 1541 O O . ASP A 1 207 ? 14.067 -9.863 -38.967 1.00 73.88 207 ASP A O 1
ATOM 1545 N N . PRO A 1 208 ? 14.461 -10.073 -41.165 1.00 74.81 208 PRO A N 1
ATOM 1546 C CA . PRO A 1 208 ? 13.061 -10.302 -41.488 1.00 74.81 208 PRO A CA 1
ATOM 1547 C C . PRO A 1 208 ? 12.524 -11.621 -40.933 1.00 74.81 208 PRO A C 1
ATOM 1549 O O . PRO A 1 208 ? 11.309 -11.788 -40.877 1.00 74.81 208 PRO A O 1
ATOM 1552 N N . ALA A 1 209 ? 13.393 -12.554 -40.524 1.00 78.62 209 ALA A N 1
ATOM 1553 C CA . ALA A 1 209 ? 12.977 -13.787 -39.861 1.00 78.62 209 ALA A CA 1
ATOM 1554 C C . ALA A 1 209 ? 12.391 -13.539 -38.459 1.00 78.62 209 ALA A C 1
ATOM 1556 O O . ALA A 1 209 ? 11.752 -14.426 -37.898 1.00 78.62 209 ALA A O 1
ATOM 1557 N N . GLN A 1 210 ? 12.600 -12.344 -37.894 1.00 71.00 210 GLN A N 1
ATOM 1558 C CA . GLN A 1 210 ? 12.050 -11.951 -36.596 1.00 71.00 210 GLN A CA 1
ATOM 1559 C C . GLN A 1 210 ? 10.636 -11.362 -36.691 1.00 71.00 210 GLN A C 1
ATOM 1561 O O . GLN A 1 210 ? 9.995 -11.169 -35.660 1.00 71.00 210 GLN A O 1
ATOM 1566 N N . LEU A 1 211 ? 10.141 -11.090 -37.901 1.00 73.56 211 LEU A N 1
ATOM 1567 C CA . LEU A 1 211 ? 8.788 -10.593 -38.133 1.00 73.56 211 LEU A CA 1
ATOM 1568 C C . LEU A 1 211 ? 7.859 -11.746 -38.509 1.00 73.56 211 LEU A C 1
ATOM 1570 O O . LEU A 1 211 ? 8.246 -12.650 -39.251 1.00 73.56 211 LEU A O 1
ATOM 1574 N N . SER A 1 212 ? 6.610 -11.698 -38.041 1.00 81.38 212 SER A N 1
ATOM 1575 C CA . SER A 1 212 ? 5.582 -12.616 -38.534 1.00 81.38 212 SER A CA 1
ATOM 1576 C C . SER A 1 212 ? 5.293 -12.338 -40.016 1.00 81.38 212 SER A C 1
ATOM 1578 O O . SER A 1 212 ? 5.436 -11.215 -40.504 1.00 81.38 212 SER A O 1
ATOM 1580 N N . ASP A 1 213 ? 4.860 -13.350 -40.767 1.00 83.56 213 ASP A N 1
ATOM 1581 C CA . ASP A 1 213 ? 4.469 -13.123 -42.164 1.00 83.56 213 ASP A CA 1
ATOM 1582 C C . ASP A 1 213 ? 3.280 -12.146 -42.269 1.00 83.56 213 ASP A C 1
ATOM 1584 O O . ASP A 1 213 ? 3.180 -11.402 -43.242 1.00 83.56 213 ASP A O 1
ATOM 1588 N N . GLU A 1 214 ? 2.427 -12.084 -41.242 1.00 82.56 214 GLU A N 1
ATOM 1589 C CA . GLU A 1 214 ? 1.333 -11.113 -41.123 1.00 82.56 214 GLU A CA 1
ATOM 1590 C C . GLU A 1 214 ? 1.847 -9.677 -40.952 1.00 82.56 214 GLU A C 1
ATOM 1592 O O . GLU A 1 214 ? 1.392 -8.776 -41.655 1.00 82.56 214 GLU A O 1
ATOM 1597 N N . ALA A 1 215 ? 2.862 -9.475 -40.108 1.00 77.81 215 ALA A N 1
ATOM 1598 C CA . ALA A 1 215 ? 3.571 -8.207 -39.957 1.00 77.81 215 ALA A CA 1
ATOM 1599 C C . ALA A 1 215 ? 4.165 -7.721 -41.289 1.00 77.81 215 ALA A C 1
ATOM 1601 O O . ALA A 1 215 ? 3.989 -6.565 -41.682 1.00 77.81 215 ALA A O 1
ATOM 1602 N N . VAL A 1 216 ? 4.820 -8.622 -42.028 1.00 81.00 216 VAL A N 1
ATOM 1603 C CA . VAL A 1 216 ? 5.391 -8.308 -43.346 1.00 81.00 216 VAL A CA 1
ATOM 1604 C C . VAL A 1 216 ? 4.294 -7.981 -44.362 1.00 81.00 216 VAL A C 1
ATOM 1606 O O . VAL A 1 216 ? 4.447 -7.044 -45.143 1.00 81.00 216 VAL A O 1
ATOM 1609 N N . LEU A 1 217 ? 3.181 -8.718 -44.365 1.00 82.81 217 LEU A N 1
ATOM 1610 C CA . LEU A 1 217 ? 2.053 -8.465 -45.266 1.00 82.81 217 LEU A CA 1
ATOM 1611 C C . LEU A 1 217 ? 1.352 -7.139 -44.964 1.00 82.81 217 LEU A C 1
ATOM 1613 O O . LEU A 1 217 ? 1.030 -6.402 -45.896 1.00 82.81 217 LEU A O 1
ATOM 1617 N N . LYS A 1 218 ? 1.161 -6.804 -43.684 1.00 81.50 218 LYS A N 1
ATOM 1618 C CA . LYS A 1 218 ? 0.636 -5.500 -43.265 1.00 81.50 218 LYS A CA 1
ATOM 1619 C C . LYS A 1 218 ? 1.540 -4.375 -43.767 1.00 81.50 218 LYS A C 1
ATOM 1621 O O . LYS A 1 218 ? 1.055 -3.457 -44.422 1.00 81.50 218 LYS A O 1
ATOM 1626 N N . ALA A 1 219 ? 2.854 -4.519 -43.585 1.00 77.94 219 ALA A N 1
ATOM 1627 C CA . ALA A 1 219 ? 3.818 -3.543 -44.075 1.00 77.94 219 ALA A CA 1
ATOM 1628 C C . ALA A 1 219 ? 3.784 -3.383 -45.604 1.00 77.94 219 ALA A C 1
ATOM 1630 O O . ALA A 1 219 ? 3.812 -2.274 -46.135 1.00 77.94 219 ALA A O 1
ATOM 1631 N N . VAL A 1 220 ? 3.672 -4.494 -46.335 1.00 84.25 220 VAL A N 1
ATOM 1632 C CA . VAL A 1 220 ? 3.505 -4.490 -47.793 1.00 84.25 220 VAL A CA 1
ATOM 1633 C C . VAL A 1 220 ? 2.251 -3.725 -48.218 1.00 84.25 220 VAL A C 1
ATOM 1635 O O . VAL A 1 220 ? 2.307 -2.966 -49.187 1.00 84.25 220 VAL A O 1
ATOM 1638 N N . ASN A 1 221 ? 1.131 -3.918 -47.524 1.00 83.38 221 ASN A N 1
ATOM 1639 C CA . ASN A 1 221 ? -0.122 -3.241 -47.847 1.00 83.38 221 ASN A CA 1
ATOM 1640 C C . ASN A 1 221 ? -0.011 -1.726 -47.608 1.00 83.38 221 ASN A C 1
ATOM 1642 O O . ASN A 1 221 ? -0.272 -0.962 -48.533 1.00 83.38 221 ASN A O 1
ATOM 1646 N N . GLU A 1 222 ? 0.502 -1.293 -46.452 1.00 78.19 222 GLU A N 1
ATOM 1647 C CA . GLU A 1 222 ? 0.678 0.137 -46.125 1.00 78.19 222 GLU A CA 1
ATOM 1648 C C . GLU A 1 222 ? 1.666 0.862 -47.067 1.00 78.19 222 GLU A C 1
ATOM 1650 O O . GLU A 1 222 ? 1.496 2.040 -47.414 1.00 78.19 222 GLU A O 1
ATOM 1655 N N . LEU A 1 223 ? 2.709 0.162 -47.529 1.00 78.50 223 LEU A N 1
ATOM 1656 C CA . LEU A 1 223 ? 3.660 0.699 -48.510 1.00 78.50 223 LEU A CA 1
ATOM 1657 C C . LEU A 1 223 ? 3.057 0.785 -49.912 1.00 78.50 223 LEU A C 1
ATOM 1659 O O . LEU A 1 223 ? 3.349 1.729 -50.636 1.00 78.50 223 LEU A O 1
ATOM 1663 N N . ASN A 1 224 ? 2.209 -0.172 -50.293 1.00 80.94 224 ASN A N 1
ATOM 1664 C CA . ASN A 1 224 ? 1.499 -0.144 -51.573 1.00 80.94 224 ASN A CA 1
ATOM 1665 C C . ASN A 1 224 ? 0.400 0.923 -51.631 1.00 80.94 224 ASN A C 1
ATOM 1667 O O . ASN A 1 224 ? 0.034 1.353 -52.725 1.00 80.94 224 ASN A O 1
ATOM 1671 N N . GLU A 1 225 ? -0.120 1.344 -50.480 1.00 79.00 225 GLU A N 1
ATOM 1672 C CA . GLU A 1 225 ? -1.125 2.401 -50.370 1.00 79.00 225 GLU A CA 1
ATOM 1673 C C . GLU A 1 225 ? -0.556 3.815 -50.562 1.00 79.00 225 GLU A C 1
ATOM 1675 O O . GLU A 1 225 ? -1.325 4.769 -50.676 1.00 79.00 225 GLU A O 1
ATOM 1680 N N . GLY A 1 226 ? 0.765 3.995 -50.687 1.00 65.88 226 GLY A N 1
ATOM 1681 C CA . GLY A 1 226 ? 1.309 5.284 -51.118 1.00 65.88 226 GLY A CA 1
ATOM 1682 C C . GLY A 1 226 ? 2.449 5.213 -52.116 1.00 65.88 226 GLY A C 1
ATOM 1683 O O . GLY A 1 226 ? 2.951 4.159 -52.480 1.00 65.88 226 GLY A O 1
ATOM 1684 N N . ALA A 1 227 ? 2.781 6.387 -52.648 1.00 53.38 227 ALA A N 1
ATOM 1685 C CA . ALA A 1 227 ? 3.510 6.508 -53.906 1.00 53.38 227 ALA A CA 1
ATOM 1686 C C . ALA A 1 227 ? 5.042 6.381 -53.797 1.00 53.38 227 ALA A C 1
ATOM 1688 O O . ALA A 1 227 ? 5.703 6.410 -54.833 1.00 53.38 227 ALA A O 1
ATOM 1689 N N . ASP A 1 228 ? 5.609 6.242 -52.593 1.00 64.00 228 ASP A N 1
ATOM 1690 C CA . ASP A 1 228 ? 7.062 6.244 -52.370 1.00 64.00 228 ASP A CA 1
ATOM 1691 C C . ASP A 1 228 ? 7.506 5.106 -51.438 1.00 64.00 228 ASP A C 1
ATOM 1693 O O . ASP A 1 228 ? 6.953 4.934 -50.357 1.00 64.00 228 ASP A O 1
ATOM 1697 N N . PHE A 1 229 ? 8.517 4.341 -51.858 1.00 64.50 229 PHE A N 1
ATOM 1698 C CA . PHE A 1 229 ? 9.162 3.268 -51.092 1.00 64.50 229 PHE A CA 1
ATOM 1699 C C . PHE A 1 229 ? 10.506 3.784 -50.558 1.00 64.50 229 PHE A C 1
ATOM 1701 O O . PHE A 1 229 ? 11.575 3.275 -50.897 1.00 64.50 229 PHE A O 1
ATOM 1708 N N . SER A 1 230 ? 10.459 4.858 -49.772 1.00 71.50 230 SER A N 1
ATOM 1709 C CA . SER A 1 230 ? 11.632 5.399 -49.091 1.00 71.50 230 SER A CA 1
ATOM 1710 C C . SER A 1 230 ? 11.880 4.666 -47.772 1.00 71.50 230 SER A C 1
ATOM 1712 O O . SER A 1 230 ? 10.959 4.132 -47.146 1.00 71.50 230 SER A O 1
ATOM 1714 N N . GLY A 1 231 ? 13.141 4.648 -47.328 1.00 64.00 231 GLY A N 1
ATOM 1715 C CA . GLY A 1 231 ? 13.510 4.071 -46.032 1.00 64.00 231 GLY A CA 1
ATOM 1716 C C . GLY A 1 231 ? 12.744 4.710 -44.868 1.00 64.00 231 GLY A C 1
ATOM 1717 O O . GLY A 1 231 ? 12.367 4.007 -43.936 1.00 64.00 231 GLY A O 1
ATOM 1718 N N . ASP A 1 232 ? 12.429 6.004 -44.965 1.00 64.06 232 ASP A N 1
ATOM 1719 C CA . ASP A 1 232 ? 11.673 6.738 -43.945 1.00 64.06 232 ASP A CA 1
ATOM 1720 C C . ASP A 1 232 ? 10.216 6.257 -43.864 1.00 64.06 232 ASP A C 1
ATOM 1722 O O . ASP A 1 232 ? 9.682 6.064 -42.770 1.00 64.06 232 ASP A O 1
ATOM 1726 N N . ARG A 1 233 ? 9.585 5.961 -45.010 1.00 71.38 233 ARG A N 1
ATOM 1727 C CA . ARG A 1 233 ? 8.241 5.371 -45.029 1.00 71.38 233 ARG A CA 1
ATOM 1728 C C . ARG A 1 233 ? 8.248 3.934 -44.517 1.00 71.38 233 ARG A C 1
ATOM 1730 O O . ARG A 1 233 ? 7.343 3.565 -43.780 1.00 71.38 233 ARG A O 1
ATOM 1737 N N . LEU A 1 234 ? 9.257 3.128 -44.860 1.00 68.62 234 LEU A N 1
ATOM 1738 C CA . LEU A 1 234 ? 9.378 1.768 -44.321 1.00 68.62 234 LEU A CA 1
ATOM 1739 C C . LEU A 1 234 ? 9.536 1.783 -42.796 1.00 68.62 234 LEU A C 1
ATOM 1741 O O . LEU A 1 234 ? 8.903 0.978 -42.123 1.00 68.62 234 LEU A O 1
ATOM 1745 N N . VAL A 1 235 ? 10.326 2.712 -42.253 1.00 66.56 235 VAL A N 1
ATOM 1746 C CA . VAL A 1 235 ? 10.426 2.936 -40.804 1.00 66.56 235 VAL A CA 1
ATOM 1747 C C . VAL A 1 235 ? 9.058 3.292 -40.217 1.00 66.56 235 VAL A C 1
ATOM 1749 O O . VAL A 1 235 ? 8.635 2.634 -39.272 1.00 66.56 235 VAL A O 1
ATOM 1752 N N . GLY A 1 236 ? 8.324 4.236 -40.816 1.00 72.38 236 GLY A N 1
ATOM 1753 C CA . GLY A 1 236 ? 6.966 4.599 -40.383 1.00 72.38 236 GLY A CA 1
ATOM 1754 C C . GLY A 1 236 ? 5.936 3.464 -40.492 1.00 72.38 236 GLY A C 1
ATOM 1755 O O . GLY A 1 236 ? 4.999 3.393 -39.706 1.00 72.38 236 GLY A O 1
ATOM 1756 N N . VAL A 1 237 ? 6.126 2.535 -41.426 1.00 74.00 237 VAL A N 1
ATOM 1757 C CA . VAL A 1 237 ? 5.268 1.355 -41.588 1.00 74.00 237 VAL A CA 1
ATOM 1758 C C . VAL A 1 237 ? 5.619 0.261 -40.583 1.00 74.00 237 VAL A C 1
ATOM 1760 O O . VAL A 1 237 ? 4.731 -0.317 -39.966 1.00 74.00 237 VAL A O 1
ATOM 1763 N N . LEU A 1 238 ? 6.909 -0.007 -40.356 1.00 68.25 238 LEU A N 1
ATOM 1764 C CA . LEU A 1 238 ? 7.356 -0.918 -39.293 1.00 68.25 238 LEU A CA 1
ATOM 1765 C C . LEU A 1 238 ? 6.943 -0.434 -37.917 1.00 68.25 238 LEU A C 1
ATOM 1767 O O . LEU A 1 238 ? 6.757 -1.223 -36.999 1.00 68.25 238 LEU A O 1
ATOM 1771 N N . GLU A 1 239 ? 6.789 0.872 -37.788 1.00 68.88 239 GLU A N 1
ATOM 1772 C CA . GLU A 1 239 ? 6.210 1.473 -36.622 1.00 68.88 239 GLU A CA 1
ATOM 1773 C C . GLU A 1 239 ? 4.744 1.022 -36.386 1.00 68.88 239 GLU A C 1
ATOM 1775 O O . GLU A 1 239 ? 4.344 0.852 -35.239 1.00 68.88 239 GLU A O 1
ATOM 1780 N N . ASN A 1 240 ? 3.952 0.710 -37.404 1.00 73.25 240 ASN A N 1
ATOM 1781 C CA . ASN A 1 240 ? 2.562 0.268 -37.209 1.00 73.25 240 ASN A CA 1
ATOM 1782 C C . ASN A 1 240 ? 2.404 -1.254 -37.111 1.00 73.25 240 ASN A C 1
ATOM 1784 O O . ASN A 1 240 ? 1.287 -1.769 -36.975 1.00 73.25 240 ASN A O 1
ATOM 1788 N N . VAL A 1 241 ? 3.502 -1.996 -37.225 1.00 74.94 241 VAL A N 1
ATOM 1789 C CA . VAL A 1 241 ? 3.504 -3.453 -37.181 1.00 74.94 241 VAL A CA 1
ATOM 1790 C C . VAL A 1 241 ? 3.472 -3.929 -35.732 1.00 74.94 241 VAL A C 1
ATOM 1792 O O . VAL A 1 241 ? 4.250 -3.467 -34.903 1.00 74.94 241 VAL A O 1
ATO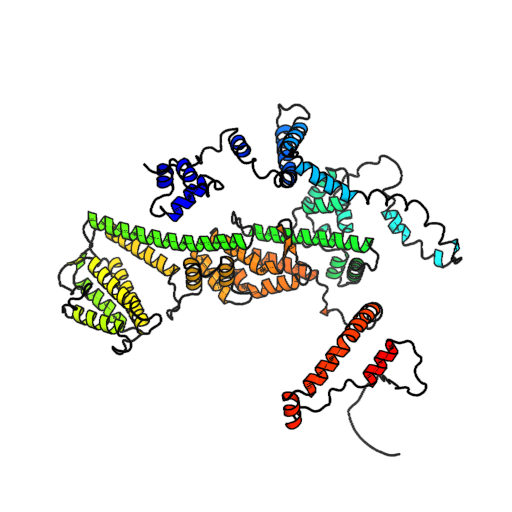M 1795 N N . ASP A 1 242 ? 2.580 -4.877 -35.443 1.00 71.94 242 ASP A N 1
ATOM 1796 C CA . ASP A 1 242 ? 2.508 -5.518 -34.133 1.00 71.94 242 ASP A CA 1
ATOM 1797 C C . ASP A 1 242 ? 3.722 -6.442 -33.962 1.00 71.94 242 ASP A C 1
ATOM 1799 O O . ASP A 1 242 ? 3.861 -7.467 -34.640 1.00 71.94 242 ASP A O 1
ATOM 1803 N N . MET A 1 243 ? 4.665 -6.004 -33.136 1.00 77.75 243 MET A N 1
ATOM 1804 C CA . MET A 1 243 ? 5.911 -6.710 -32.869 1.00 77.75 243 MET A CA 1
ATOM 1805 C C . MET A 1 243 ? 5.743 -7.565 -31.613 1.00 77.75 243 MET A C 1
ATOM 1807 O O . MET A 1 243 ? 5.039 -7.155 -30.690 1.00 77.75 243 MET A O 1
ATOM 1811 N N . PRO A 1 244 ? 6.426 -8.720 -31.507 1.00 80.19 244 PRO A N 1
ATOM 1812 C CA . PRO A 1 244 ? 6.457 -9.458 -30.252 1.00 80.19 244 PRO A CA 1
ATOM 1813 C C . PRO A 1 244 ? 6.877 -8.547 -29.092 1.00 80.19 244 PRO A C 1
ATOM 1815 O O . PRO A 1 244 ? 7.827 -7.777 -29.219 1.00 80.19 244 PRO A O 1
ATOM 1818 N N . GLU A 1 245 ? 6.217 -8.681 -27.944 1.00 77.19 245 GLU A N 1
ATOM 1819 C CA . GLU A 1 245 ? 6.447 -7.854 -26.748 1.00 77.19 245 GLU A CA 1
ATOM 1820 C C . GLU A 1 245 ? 7.887 -7.886 -26.195 1.00 77.19 245 GLU A C 1
ATOM 1822 O O . GLU A 1 245 ? 8.245 -7.098 -25.326 1.00 77.19 245 GLU A O 1
ATOM 1827 N N . ASP A 1 246 ? 8.720 -8.819 -26.648 1.00 80.31 246 ASP A N 1
ATOM 1828 C CA . ASP A 1 246 ? 10.129 -8.930 -26.272 1.00 80.31 246 ASP A CA 1
ATOM 1829 C C . ASP A 1 246 ? 11.095 -8.624 -27.425 1.00 80.31 246 ASP A C 1
ATOM 1831 O O . ASP A 1 246 ? 12.306 -8.816 -27.291 1.00 80.31 246 ASP A O 1
ATOM 1835 N N . TRP A 1 247 ? 10.573 -8.174 -28.567 1.00 85.12 247 TRP A N 1
ATOM 1836 C CA . TRP A 1 247 ? 11.372 -7.914 -29.748 1.00 85.12 247 TRP A CA 1
ATOM 1837 C C . TRP A 1 247 ? 12.244 -6.673 -29.567 1.00 85.12 247 TRP A C 1
ATOM 1839 O O . TRP A 1 247 ? 11.808 -5.599 -29.156 1.00 85.12 247 TRP A O 1
ATOM 1849 N N . VAL A 1 248 ? 13.519 -6.841 -29.899 1.00 87.06 248 VAL A N 1
ATOM 1850 C CA . VAL A 1 248 ? 14.532 -5.794 -29.852 1.00 87.06 248 VAL A CA 1
ATOM 1851 C C . VAL A 1 248 ? 15.160 -5.732 -31.240 1.00 87.06 248 VAL A C 1
ATOM 1853 O O . VAL A 1 248 ? 15.848 -6.697 -31.602 1.00 87.06 248 VAL A O 1
ATOM 1856 N N . PRO A 1 249 ? 14.964 -4.637 -32.004 1.00 86.44 249 PRO A N 1
ATOM 1857 C CA . PRO A 1 249 ? 15.626 -4.451 -33.287 1.00 86.44 249 PRO A CA 1
ATOM 1858 C C . PRO A 1 249 ? 17.141 -4.563 -33.123 1.00 86.44 249 PRO A C 1
ATOM 1860 O O . PRO A 1 249 ? 17.736 -3.890 -32.276 1.00 86.44 249 PRO A O 1
ATOM 1863 N N . LYS A 1 250 ? 17.765 -5.407 -33.941 1.00 86.88 250 LYS A N 1
ATOM 1864 C CA . LYS A 1 250 ? 19.221 -5.590 -33.992 1.00 86.88 250 LYS A CA 1
ATOM 1865 C C . LYS A 1 250 ? 19.692 -5.259 -35.394 1.00 86.88 250 LYS A C 1
ATOM 1867 O O .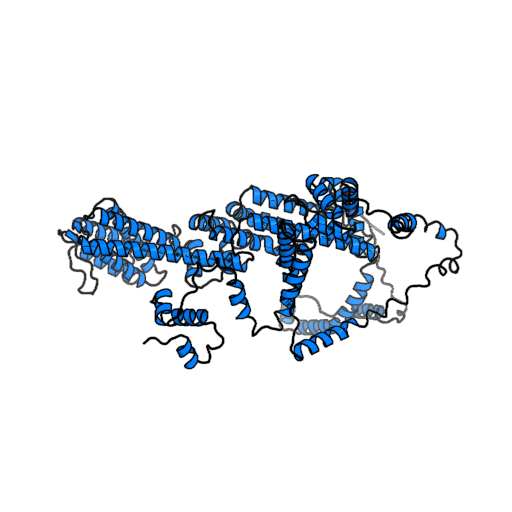 LYS A 1 250 ? 18.954 -5.545 -36.328 1.00 86.88 250 LYS A O 1
ATOM 1872 N N . THR A 1 251 ? 20.879 -4.682 -35.552 1.00 88.00 251 THR A N 1
ATOM 1873 C CA . THR A 1 251 ? 21.506 -4.595 -36.877 1.00 88.00 251 THR A CA 1
ATOM 1874 C C . THR A 1 251 ? 22.072 -5.952 -37.286 1.00 88.00 251 THR A C 1
ATOM 1876 O O . THR A 1 251 ? 22.389 -6.795 -36.445 1.00 88.00 251 THR A O 1
ATOM 1879 N N . ARG A 1 252 ? 22.335 -6.136 -38.583 1.00 84.00 252 ARG A N 1
ATOM 1880 C CA . ARG A 1 252 ? 23.072 -7.305 -39.087 1.00 84.00 252 ARG A CA 1
ATOM 1881 C C . ARG A 1 252 ? 24.432 -7.484 -38.403 1.00 84.00 252 ARG A C 1
ATOM 1883 O O . ARG A 1 252 ? 24.859 -8.610 -38.163 1.00 84.00 252 ARG A O 1
ATOM 1890 N N . ALA A 1 253 ? 25.121 -6.383 -38.109 1.00 85.88 253 ALA A N 1
ATOM 1891 C CA . ALA A 1 253 ? 26.419 -6.410 -37.448 1.00 85.88 253 ALA A CA 1
ATOM 1892 C C . ALA A 1 253 ? 26.310 -6.870 -35.983 1.00 85.88 253 ALA A C 1
ATOM 1894 O O . ALA A 1 253 ? 27.104 -7.702 -35.546 1.00 85.88 253 ALA A O 1
ATOM 1895 N N . GLU A 1 254 ? 25.303 -6.381 -35.252 1.00 87.69 254 GLU A N 1
ATOM 1896 C CA . GLU A 1 254 ? 24.978 -6.819 -33.890 1.00 87.69 254 GLU A CA 1
ATOM 1897 C C . GLU A 1 254 ? 24.571 -8.297 -33.874 1.00 87.69 254 GLU A C 1
ATOM 1899 O O . GLU A 1 254 ? 25.108 -9.079 -33.091 1.00 87.69 254 GLU A O 1
ATOM 1904 N N . GLN A 1 255 ? 23.680 -8.706 -34.780 1.00 87.56 255 GLN A N 1
ATOM 1905 C CA . GLN A 1 255 ? 23.223 -10.089 -34.900 1.00 87.56 255 GLN A CA 1
ATOM 1906 C C . GLN A 1 255 ? 24.376 -11.049 -35.199 1.00 87.56 255 GLN A C 1
ATOM 1908 O O . GLN A 1 255 ? 24.538 -12.042 -34.494 1.00 87.56 255 GLN A O 1
ATOM 1913 N N . GLN A 1 256 ? 25.220 -10.731 -36.185 1.00 87.19 256 GLN A N 1
ATOM 1914 C CA . GLN A 1 256 ? 26.389 -11.549 -36.496 1.00 87.19 256 GLN A CA 1
ATOM 1915 C C . GLN A 1 256 ? 27.339 -11.637 -35.294 1.00 87.19 256 GLN A C 1
ATOM 1917 O O . GLN A 1 256 ? 27.826 -12.721 -34.977 1.00 87.19 256 GLN A O 1
ATOM 1922 N N . GLY A 1 257 ? 27.558 -10.530 -34.579 1.00 85.50 257 GLY A N 1
ATOM 1923 C CA . GLY A 1 257 ? 28.342 -10.531 -33.344 1.00 85.50 257 GLY A CA 1
ATOM 1924 C C . GLY A 1 257 ? 27.766 -11.454 -32.270 1.00 85.50 257 GLY A C 1
ATOM 1925 O O . GLY A 1 257 ? 28.510 -12.220 -31.660 1.00 85.50 257 GLY A O 1
ATOM 1926 N N . ILE A 1 258 ? 26.447 -11.432 -32.074 1.00 83.81 258 ILE A N 1
ATOM 1927 C CA . ILE A 1 258 ? 25.739 -12.279 -31.103 1.00 83.81 258 ILE A CA 1
ATOM 1928 C C . ILE A 1 258 ? 25.818 -13.762 -31.488 1.00 83.81 258 ILE A C 1
ATOM 1930 O O . ILE A 1 258 ? 26.071 -14.603 -30.626 1.00 83.81 258 ILE A O 1
ATOM 1934 N N . GLU A 1 259 ? 25.600 -14.089 -32.761 1.00 87.00 259 GLU A N 1
ATOM 1935 C CA . GLU A 1 259 ? 25.515 -15.470 -33.245 1.00 87.00 259 GLU A CA 1
ATOM 1936 C C . GLU A 1 259 ? 26.888 -16.125 -33.402 1.00 87.00 259 GLU A C 1
ATOM 1938 O O . GLU A 1 259 ? 27.078 -17.277 -33.011 1.00 87.00 259 GLU A O 1
ATOM 1943 N N . THR A 1 260 ? 27.858 -15.402 -33.968 1.00 90.31 260 THR A N 1
ATOM 1944 C CA . THR A 1 260 ? 29.167 -15.968 -34.318 1.00 90.31 260 THR A CA 1
ATOM 1945 C C . THR A 1 260 ? 30.267 -15.592 -33.330 1.00 90.31 260 THR A C 1
ATOM 1947 O O . THR A 1 260 ? 31.380 -16.100 -33.443 1.00 90.31 260 THR A O 1
ATOM 1950 N N . GLY A 1 261 ? 30.010 -14.659 -32.406 1.00 88.19 261 GLY A N 1
ATOM 1951 C CA . GLY A 1 261 ? 31.036 -14.071 -31.541 1.00 88.19 261 GLY A CA 1
ATOM 1952 C C . GLY A 1 261 ? 32.033 -13.170 -32.280 1.00 88.19 261 GLY A C 1
ATOM 1953 O O . GLY A 1 261 ? 33.060 -12.816 -31.702 1.00 88.19 261 GLY A O 1
ATOM 1954 N N . ASN A 1 262 ? 31.771 -12.819 -33.549 1.00 88.31 262 ASN A N 1
ATOM 1955 C CA . ASN A 1 262 ? 32.632 -11.935 -34.336 1.00 88.31 262 ASN A CA 1
ATOM 1956 C C . ASN A 1 262 ? 32.092 -10.500 -34.306 1.00 88.31 262 ASN A C 1
ATOM 1958 O O . ASN A 1 262 ? 31.124 -10.173 -34.990 1.00 88.31 262 ASN A O 1
ATOM 1962 N N . PHE A 1 263 ? 32.764 -9.637 -33.549 1.00 88.62 263 PHE A N 1
ATOM 1963 C CA . PHE A 1 263 ? 32.349 -8.255 -33.314 1.00 88.62 263 PHE A CA 1
ATOM 1964 C C . PHE A 1 263 ? 32.953 -7.241 -34.302 1.00 88.62 263 PHE A C 1
ATOM 1966 O O . PHE A 1 263 ? 32.775 -6.040 -34.119 1.00 88.62 263 PHE A O 1
ATOM 1973 N N . ASP A 1 264 ? 33.641 -7.674 -35.366 1.00 89.50 264 ASP A N 1
ATOM 1974 C CA . ASP A 1 264 ? 34.312 -6.754 -36.297 1.00 89.50 264 ASP A CA 1
ATOM 1975 C C . ASP A 1 264 ? 33.347 -5.818 -37.025 1.00 89.50 264 ASP A C 1
ATOM 1977 O O . ASP A 1 264 ? 33.604 -4.617 -37.126 1.00 89.50 264 ASP A O 1
ATOM 1981 N N . LEU A 1 265 ? 32.223 -6.344 -37.523 1.00 87.31 265 LEU A N 1
ATOM 1982 C CA . LEU A 1 265 ? 31.212 -5.503 -38.168 1.00 87.31 265 LEU A CA 1
ATOM 1983 C C . LEU A 1 265 ? 30.559 -4.549 -37.172 1.00 87.31 265 LEU A C 1
ATOM 1985 O O . LEU A 1 265 ? 30.263 -3.411 -37.523 1.00 87.31 265 LEU A O 1
ATOM 1989 N N . TRP A 1 266 ? 30.364 -4.993 -35.932 1.00 88.06 266 TRP A N 1
ATOM 1990 C CA . TRP A 1 266 ? 29.784 -4.157 -34.888 1.00 88.06 266 TRP A CA 1
ATOM 1991 C C . TRP A 1 266 ? 30.744 -3.025 -34.503 1.00 88.06 266 TRP A C 1
ATOM 1993 O O . TRP A 1 266 ? 30.342 -1.867 -34.419 1.00 88.06 266 TRP A O 1
ATOM 2003 N N . ARG A 1 267 ? 32.047 -3.303 -34.402 1.00 88.38 267 ARG A N 1
ATOM 2004 C CA . ARG A 1 267 ? 33.073 -2.266 -34.234 1.00 88.38 267 ARG A CA 1
ATOM 2005 C C . ARG A 1 267 ? 33.031 -1.237 -35.366 1.00 88.38 267 ARG A C 1
ATOM 2007 O O . ARG A 1 267 ? 33.001 -0.046 -35.077 1.00 88.38 267 ARG A O 1
ATOM 2014 N N . LYS A 1 268 ? 32.949 -1.674 -36.628 1.00 91.06 268 LYS A N 1
ATOM 2015 C CA . LYS A 1 268 ? 32.812 -0.760 -37.778 1.00 91.06 268 LYS A CA 1
ATOM 2016 C C . LYS A 1 268 ? 31.527 0.065 -37.725 1.00 91.06 268 LYS A C 1
ATOM 2018 O O . LYS A 1 268 ? 31.544 1.235 -38.087 1.00 91.06 268 LYS A O 1
ATOM 2023 N N . GLN A 1 269 ? 30.422 -0.512 -37.254 1.00 89.50 269 GLN A N 1
ATOM 2024 C CA . GLN A 1 269 ? 29.184 0.233 -37.025 1.00 89.50 269 GLN A CA 1
ATOM 2025 C C . GLN A 1 269 ? 29.369 1.314 -35.948 1.00 89.50 269 GLN A C 1
ATOM 2027 O O . GLN A 1 269 ? 28.911 2.436 -36.135 1.00 89.50 269 GLN A O 1
ATOM 2032 N N . ASN A 1 270 ? 30.066 1.011 -34.849 1.00 88.38 270 ASN A N 1
ATOM 2033 C CA . ASN A 1 270 ? 30.355 1.992 -33.797 1.00 88.38 270 ASN A CA 1
ATOM 2034 C C . ASN A 1 270 ? 31.297 3.103 -34.293 1.00 88.38 270 ASN A C 1
ATOM 2036 O O . ASN A 1 270 ? 31.102 4.269 -33.968 1.00 88.38 270 ASN A O 1
ATOM 2040 N N . GLU A 1 271 ? 32.288 2.762 -35.118 1.00 89.69 271 GLU A N 1
ATOM 2041 C CA . GLU A 1 271 ? 33.149 3.732 -35.807 1.00 89.69 271 GLU A CA 1
ATOM 2042 C C . GLU A 1 271 ? 32.344 4.614 -36.780 1.00 89.69 271 GLU A C 1
ATOM 2044 O O . GLU A 1 271 ? 32.539 5.827 -36.817 1.00 89.69 271 GLU A O 1
ATOM 2049 N N . ALA A 1 272 ? 31.394 4.039 -37.524 1.00 91.12 272 ALA A N 1
ATOM 2050 C CA . ALA A 1 272 ? 30.476 4.797 -38.375 1.00 91.12 272 ALA A CA 1
ATOM 2051 C C . ALA A 1 272 ? 29.611 5.765 -37.559 1.00 91.12 272 ALA A C 1
ATOM 2053 O O . ALA A 1 272 ? 29.517 6.930 -37.931 1.00 91.12 272 ALA A O 1
ATOM 2054 N N . ALA A 1 273 ? 29.061 5.324 -36.423 1.00 88.62 273 ALA A N 1
ATOM 2055 C CA . ALA A 1 273 ? 28.317 6.181 -35.495 1.00 88.62 273 ALA A CA 1
ATOM 2056 C C . ALA A 1 273 ? 29.165 7.327 -34.917 1.00 88.62 273 ALA A C 1
ATOM 2058 O O . ALA A 1 273 ? 28.628 8.361 -34.545 1.00 88.62 273 ALA A O 1
ATOM 2059 N N . ALA A 1 274 ? 30.486 7.147 -34.841 1.00 90.38 274 ALA A N 1
ATOM 2060 C CA . ALA A 1 274 ? 31.436 8.170 -34.409 1.00 90.38 274 ALA A CA 1
ATOM 2061 C C . ALA A 1 274 ? 31.938 9.068 -35.560 1.00 90.38 274 ALA A C 1
ATOM 2063 O O . ALA A 1 274 ? 32.876 9.840 -35.366 1.00 90.38 274 ALA A O 1
ATOM 2064 N N . GLY A 1 275 ? 31.371 8.941 -36.766 1.00 93.00 275 GLY A N 1
ATOM 2065 C CA . GLY A 1 275 ? 31.731 9.758 -37.928 1.00 93.00 275 GLY A CA 1
ATOM 2066 C C . GLY A 1 275 ? 33.008 9.328 -38.657 1.00 93.00 275 GLY A C 1
ATOM 2067 O O . GLY A 1 275 ? 33.417 9.996 -39.606 1.00 93.00 275 GLY A O 1
ATOM 2068 N N . VAL A 1 276 ? 33.633 8.200 -38.287 1.00 95.88 276 VAL A N 1
ATOM 2069 C CA . VAL A 1 276 ? 34.913 7.739 -38.874 1.00 95.88 276 VAL A CA 1
ATOM 2070 C C . VAL A 1 276 ? 34.805 7.509 -40.385 1.00 95.88 276 VAL A C 1
ATOM 2072 O O . VAL A 1 276 ? 35.755 7.762 -41.122 1.00 95.88 276 VAL A O 1
ATOM 2075 N N . TYR A 1 277 ? 33.638 7.066 -40.858 1.00 92.88 277 TYR A N 1
ATOM 2076 C CA . TYR A 1 277 ? 33.367 6.799 -42.276 1.00 92.88 277 TYR A CA 1
ATOM 2077 C C . TYR A 1 277 ? 32.576 7.928 -42.970 1.00 92.88 277 TYR A C 1
ATOM 2079 O O . TYR A 1 277 ? 32.008 7.719 -44.043 1.00 92.88 277 TYR A O 1
ATOM 2087 N N . GLY A 1 278 ? 32.540 9.123 -42.369 1.00 92.94 278 GLY A N 1
ATOM 2088 C CA . GLY A 1 278 ? 31.839 10.301 -42.882 1.00 92.94 278 GLY A CA 1
ATOM 2089 C C . GLY A 1 278 ? 30.381 10.422 -42.425 1.00 92.94 278 GLY A C 1
ATOM 2090 O O . GLY A 1 278 ? 29.779 9.480 -41.905 1.00 92.94 278 GLY A O 1
ATOM 2091 N N . SER A 1 279 ? 29.798 11.601 -42.662 1.00 91.75 279 SER A N 1
ATOM 2092 C CA . SER A 1 279 ? 28.474 11.996 -42.154 1.00 91.75 279 SER A CA 1
ATOM 2093 C C . SER A 1 279 ? 27.330 11.104 -42.638 1.00 91.75 279 SER A C 1
ATOM 2095 O O . SER A 1 279 ? 26.383 10.865 -41.899 1.00 91.75 279 SER A O 1
ATOM 2097 N N . ASN A 1 280 ? 27.408 10.559 -43.855 1.00 84.81 280 ASN A N 1
ATOM 2098 C CA . ASN A 1 280 ? 26.371 9.661 -44.373 1.00 84.81 280 ASN A CA 1
ATOM 2099 C C . ASN A 1 280 ? 26.313 8.335 -43.598 1.00 84.81 280 ASN A C 1
ATOM 2101 O O . ASN A 1 280 ? 25.226 7.823 -43.331 1.00 84.81 280 ASN A O 1
ATOM 2105 N N . ALA A 1 281 ? 27.472 7.779 -43.232 1.00 84.88 281 ALA A N 1
ATOM 2106 C CA . ALA A 1 281 ? 27.549 6.543 -42.458 1.00 84.88 281 ALA A CA 1
ATOM 2107 C C . ALA A 1 281 ? 27.068 6.771 -41.018 1.00 84.88 281 ALA A C 1
ATOM 2109 O O . ALA A 1 281 ? 26.295 5.972 -40.492 1.00 84.88 281 ALA A O 1
ATOM 2110 N N . GLU A 1 282 ? 27.456 7.900 -40.425 1.00 89.31 282 GLU A N 1
ATOM 2111 C CA . GLU A 1 282 ? 26.966 8.348 -39.122 1.00 89.31 282 GLU A CA 1
ATOM 2112 C C . GLU A 1 282 ? 25.442 8.503 -39.116 1.00 89.31 282 GLU A C 1
ATOM 2114 O O . GLU A 1 282 ? 24.756 7.898 -38.294 1.00 89.31 282 GLU A O 1
ATOM 2119 N N . GLN A 1 283 ? 24.889 9.234 -40.088 1.00 86.25 283 GLN A N 1
ATOM 2120 C CA . GLN A 1 283 ? 23.445 9.418 -40.223 1.00 86.25 283 GLN A CA 1
ATOM 2121 C C . GLN A 1 283 ? 22.702 8.091 -40.387 1.00 86.25 283 GLN A C 1
ATOM 2123 O O . GLN A 1 283 ? 21.627 7.932 -39.817 1.00 86.25 283 GLN A O 1
ATOM 2128 N N . ALA A 1 284 ? 23.243 7.134 -41.145 1.00 81.44 284 ALA A N 1
ATOM 2129 C CA . ALA A 1 284 ? 22.611 5.828 -41.314 1.00 81.44 284 ALA A CA 1
ATOM 2130 C C . ALA A 1 284 ? 22.527 5.051 -39.987 1.00 81.44 284 ALA A C 1
ATOM 2132 O O . ALA A 1 284 ? 21.478 4.485 -39.672 1.00 81.44 284 ALA A O 1
ATOM 2133 N N . VAL A 1 285 ? 23.597 5.057 -39.181 1.00 84.31 285 VAL A N 1
ATOM 2134 C CA . VAL A 1 285 ? 23.598 4.393 -37.866 1.00 84.31 285 VAL A CA 1
ATOM 2135 C C . VAL A 1 285 ? 22.706 5.128 -36.863 1.00 84.31 285 VAL A C 1
ATOM 2137 O O . VAL A 1 285 ? 21.989 4.481 -36.093 1.00 84.31 285 VAL A O 1
ATOM 2140 N N . ASN A 1 286 ? 22.692 6.461 -36.899 1.00 84.88 286 ASN A N 1
ATOM 2141 C CA . ASN A 1 286 ? 21.827 7.271 -36.044 1.00 84.88 286 ASN A CA 1
ATOM 2142 C C . ASN A 1 286 ? 20.346 7.028 -36.364 1.00 84.88 286 ASN A C 1
ATOM 2144 O O . ASN A 1 286 ? 19.581 6.750 -35.448 1.00 84.88 286 ASN A O 1
ATOM 2148 N N . ARG A 1 287 ? 19.959 6.964 -37.648 1.00 82.06 287 ARG A N 1
ATOM 2149 C CA . ARG A 1 287 ? 18.580 6.625 -38.055 1.00 82.06 287 ARG A CA 1
ATOM 2150 C C . ARG A 1 287 ? 18.122 5.270 -37.519 1.00 82.06 287 ARG A C 1
ATOM 2152 O O . ARG A 1 287 ? 17.006 5.158 -37.017 1.00 82.06 287 ARG A O 1
ATOM 2159 N N . PHE A 1 288 ? 18.971 4.242 -37.606 1.00 83.69 288 PHE A N 1
ATOM 2160 C CA . PHE A 1 288 ? 18.645 2.932 -37.034 1.00 83.69 288 PHE A CA 1
ATOM 2161 C C . PHE A 1 288 ? 18.528 2.992 -35.506 1.00 83.69 288 PHE A C 1
ATOM 2163 O O . PHE A 1 288 ? 17.636 2.376 -34.924 1.00 83.69 288 PHE A O 1
ATOM 2170 N N . THR A 1 289 ? 19.417 3.739 -34.851 1.00 84.00 289 THR A N 1
ATOM 2171 C CA . THR A 1 289 ? 19.389 3.917 -33.395 1.00 84.00 289 THR A CA 1
ATOM 2172 C C . THR A 1 289 ? 18.095 4.590 -32.952 1.00 84.00 289 THR A C 1
ATOM 2174 O O . THR A 1 289 ? 17.449 4.080 -32.041 1.00 84.00 289 THR A O 1
ATOM 2177 N N . ASP A 1 290 ? 17.670 5.647 -33.642 1.00 82.69 290 ASP A N 1
ATOM 2178 C CA . ASP A 1 290 ? 16.422 6.355 -33.359 1.00 82.69 290 ASP A CA 1
ATOM 2179 C C . ASP A 1 290 ? 15.198 5.455 -33.592 1.00 82.69 290 ASP A C 1
ATOM 2181 O O . ASP A 1 290 ? 14.296 5.406 -32.755 1.00 82.69 290 ASP A O 1
ATOM 2185 N N . PHE A 1 291 ? 15.179 4.684 -34.688 1.00 82.94 291 PHE A N 1
ATOM 2186 C CA . PHE A 1 291 ? 14.139 3.676 -34.931 1.00 82.94 291 PHE A CA 1
ATOM 2187 C C . PHE A 1 291 ? 14.065 2.667 -33.780 1.00 82.94 291 PHE A C 1
ATOM 2189 O O . PHE A 1 291 ? 12.990 2.423 -33.231 1.00 82.94 291 PHE A O 1
ATOM 2196 N N . ARG A 1 292 ? 15.210 2.110 -33.373 1.00 85.31 292 ARG A N 1
ATOM 2197 C CA . ARG A 1 292 ? 15.282 1.161 -32.262 1.00 85.31 292 ARG A CA 1
ATOM 2198 C C . ARG A 1 292 ? 14.797 1.784 -30.955 1.00 85.31 292 ARG A C 1
ATOM 2200 O O . ARG A 1 292 ? 14.040 1.138 -30.241 1.00 85.31 292 ARG A O 1
ATOM 2207 N N . GLU A 1 293 ? 15.201 3.011 -30.635 1.00 82.62 293 GLU A N 1
ATOM 2208 C CA . GLU A 1 293 ? 14.760 3.709 -29.420 1.00 82.62 293 GLU A CA 1
ATOM 2209 C C . GLU A 1 293 ? 13.236 3.892 -29.393 1.00 82.62 293 GLU A C 1
ATOM 2211 O O . GLU A 1 293 ? 12.619 3.606 -28.365 1.00 82.62 293 GLU A O 1
ATOM 2216 N N . ARG A 1 294 ? 12.617 4.255 -30.525 1.00 82.12 294 ARG A N 1
ATOM 2217 C CA . ARG A 1 294 ? 11.152 4.346 -30.643 1.00 82.12 294 ARG A CA 1
ATOM 2218 C C . ARG A 1 294 ? 10.463 2.993 -30.465 1.00 82.12 294 ARG A C 1
ATOM 2220 O O . ARG A 1 294 ? 9.484 2.905 -29.729 1.00 82.12 294 ARG A O 1
ATOM 2227 N N . GLN A 1 295 ? 10.984 1.929 -31.079 1.00 83.75 295 GLN A N 1
ATOM 2228 C CA . GLN A 1 295 ? 10.429 0.577 -30.926 1.00 83.75 295 GLN A CA 1
ATOM 2229 C C . GLN A 1 295 ? 10.504 0.083 -29.479 1.00 83.75 295 GLN A C 1
ATOM 2231 O O . GLN A 1 295 ? 9.525 -0.416 -28.932 1.00 83.75 295 GLN A O 1
ATOM 2236 N N . LEU A 1 296 ? 11.650 0.275 -28.828 1.00 83.75 296 LEU A N 1
ATOM 2237 C CA . LEU A 1 296 ? 11.836 -0.109 -27.430 1.00 83.75 296 LEU A CA 1
ATOM 2238 C C . LEU A 1 296 ? 10.948 0.706 -26.492 1.00 83.75 296 LEU A C 1
ATOM 2240 O O . LEU A 1 296 ? 10.450 0.175 -25.499 1.00 83.75 296 LEU A O 1
ATOM 2244 N N . GLY A 1 297 ? 10.717 1.970 -26.835 1.00 82.19 297 GLY A N 1
ATOM 2245 C CA . GLY A 1 297 ? 9.745 2.813 -26.167 1.00 82.19 297 GLY A CA 1
ATOM 2246 C C . GLY A 1 297 ? 8.321 2.276 -26.229 1.00 82.19 297 GLY A C 1
ATOM 2247 O O . GLY A 1 297 ? 7.638 2.196 -25.211 1.00 82.19 297 GLY A O 1
ATOM 2248 N N . ARG A 1 298 ? 7.897 1.806 -27.404 1.00 83.19 298 ARG A N 1
ATOM 2249 C CA . ARG A 1 298 ? 6.577 1.188 -27.592 1.00 83.19 298 ARG A CA 1
ATOM 2250 C C . ARG A 1 298 ? 6.429 -0.140 -26.885 1.00 83.19 298 ARG A C 1
ATOM 2252 O O . ARG A 1 298 ? 5.379 -0.383 -26.311 1.00 83.19 298 ARG A O 1
ATOM 2259 N N . VAL A 1 299 ? 7.469 -0.970 -26.874 1.00 84.50 299 VAL A N 1
ATOM 2260 C CA . VAL A 1 299 ? 7.468 -2.193 -26.065 1.00 84.50 299 VAL A CA 1
ATOM 2261 C C . VAL A 1 299 ? 7.289 -1.838 -24.589 1.00 84.50 299 VAL A C 1
ATOM 2263 O O . VAL A 1 299 ? 6.438 -2.416 -23.925 1.00 84.50 299 VAL A O 1
ATOM 2266 N N . ALA A 1 300 ? 8.029 -0.852 -24.074 1.00 81.75 300 ALA A N 1
ATOM 2267 C CA . ALA A 1 300 ? 7.883 -0.408 -22.690 1.00 81.75 300 ALA A CA 1
ATOM 2268 C C . ALA A 1 300 ? 6.481 0.149 -22.392 1.00 81.75 300 ALA A C 1
ATOM 2270 O O . ALA A 1 300 ? 5.909 -0.177 -21.353 1.00 81.75 300 ALA A O 1
ATOM 2271 N N . GLN A 1 301 ? 5.923 0.940 -23.311 1.00 82.50 301 GLN A N 1
ATOM 2272 C CA . GLN A 1 301 ? 4.568 1.472 -23.205 1.00 82.50 301 GLN A CA 1
ATOM 2273 C C . GLN A 1 301 ? 3.522 0.352 -23.244 1.00 82.50 301 GLN A C 1
ATOM 2275 O O . GLN A 1 301 ? 2.669 0.295 -22.376 1.00 82.50 301 GLN A O 1
ATOM 2280 N N . SER A 1 302 ? 3.642 -0.605 -24.162 1.00 84.38 302 SER A N 1
ATOM 2281 C CA . SER A 1 302 ? 2.756 -1.769 -24.241 1.00 84.38 302 SER A CA 1
ATOM 2282 C C . SER A 1 302 ? 2.812 -2.616 -22.966 1.00 84.38 302 SER A C 1
ATOM 2284 O O . SER A 1 302 ? 1.775 -3.044 -22.464 1.00 84.38 302 SER A O 1
ATOM 2286 N N . GLN A 1 303 ? 4.002 -2.805 -22.381 1.00 82.88 303 GLN A N 1
ATOM 2287 C CA . GLN A 1 303 ? 4.141 -3.469 -21.083 1.00 82.88 303 GLN A CA 1
ATOM 2288 C C . GLN A 1 303 ? 3.408 -2.703 -19.979 1.00 82.88 303 GLN A C 1
ATOM 2290 O O . GLN A 1 303 ? 2.723 -3.325 -19.171 1.00 82.88 303 GLN A O 1
ATOM 2295 N N . LEU A 1 304 ? 3.531 -1.376 -19.954 1.00 82.81 304 LEU A N 1
ATOM 2296 C CA . LEU A 1 304 ? 2.821 -0.514 -19.012 1.00 82.81 304 LEU A CA 1
ATOM 2297 C C . LEU A 1 304 ? 1.299 -0.597 -19.204 1.00 82.81 304 LEU A C 1
ATOM 2299 O O . LEU A 1 304 ? 0.583 -0.783 -18.225 1.00 82.81 304 LEU A O 1
ATOM 2303 N N . ASP A 1 305 ? 0.824 -0.526 -20.446 1.00 81.81 305 ASP A N 1
ATOM 2304 C CA . ASP A 1 305 ? -0.596 -0.602 -20.800 1.00 81.81 305 ASP A CA 1
ATOM 2305 C C . ASP A 1 305 ? -1.186 -1.984 -20.455 1.00 81.81 305 ASP A C 1
ATOM 2307 O O . ASP A 1 305 ? -2.338 -2.098 -20.033 1.00 81.81 305 ASP A O 1
ATOM 2311 N N . SER A 1 306 ? -0.378 -3.049 -20.560 1.00 82.75 306 SER A N 1
ATOM 2312 C CA . SER A 1 306 ? -0.781 -4.422 -20.218 1.00 82.75 306 SER A CA 1
ATOM 2313 C C . SER A 1 306 ? -1.032 -4.644 -18.725 1.00 82.75 306 SER A C 1
ATOM 2315 O O . SER A 1 306 ? -1.699 -5.612 -18.360 1.00 82.75 306 SER A O 1
ATOM 2317 N N . LEU A 1 307 ? -0.557 -3.743 -17.853 1.00 80.69 307 LEU A N 1
ATOM 2318 C CA . LEU A 1 307 ? -0.825 -3.814 -16.412 1.00 80.69 307 LEU A CA 1
ATOM 2319 C C . LEU A 1 307 ? -2.303 -3.564 -16.069 1.00 80.69 307 LEU A C 1
ATOM 2321 O O . LEU A 1 307 ? -2.706 -3.789 -14.926 1.00 80.69 307 LEU A O 1
ATOM 2325 N N . GLY A 1 308 ? -3.104 -3.173 -17.062 1.00 66.88 308 GLY A N 1
ATOM 2326 C CA . GLY A 1 308 ? -4.529 -2.918 -16.958 1.00 66.88 308 GLY A CA 1
ATOM 2327 C C . GLY A 1 308 ? -4.825 -1.419 -16.956 1.00 66.88 308 GLY A C 1
ATOM 2328 O O . GLY A 1 308 ? -3.987 -0.619 -16.535 1.00 66.88 308 GLY A O 1
ATOM 2329 N N . PRO A 1 309 ? -6.015 -1.013 -17.427 1.00 55.09 309 PRO A N 1
ATOM 2330 C CA . PRO A 1 309 ? -6.415 0.379 -17.402 1.00 55.09 309 PRO A CA 1
ATOM 2331 C C . PRO A 1 309 ? -6.673 0.792 -15.955 1.00 55.09 309 PRO A C 1
ATOM 2333 O O . PRO A 1 309 ? -7.712 0.480 -15.377 1.00 55.09 309 PRO A O 1
ATOM 2336 N N . THR A 1 310 ? -5.757 1.548 -15.368 1.00 58.62 310 THR A N 1
ATOM 2337 C CA . THR A 1 310 ? -6.182 2.564 -14.412 1.00 58.62 310 THR A CA 1
ATOM 2338 C C . THR A 1 310 ? -6.606 3.767 -15.235 1.00 58.62 310 THR A C 1
ATOM 2340 O O . THR A 1 310 ? -5.774 4.575 -15.646 1.00 58.62 310 THR A O 1
ATOM 2343 N N . GLU A 1 311 ? -7.902 3.845 -15.552 1.00 60.53 311 GLU A N 1
ATOM 2344 C CA . GLU A 1 311 ? -8.486 5.056 -16.134 1.00 60.53 311 GLU A CA 1
ATOM 2345 C C . GLU A 1 311 ? -7.997 6.271 -15.329 1.00 60.53 311 GLU A C 1
ATOM 2347 O O . GLU A 1 311 ? -8.154 6.327 -14.111 1.00 60.53 311 GLU A O 1
ATOM 2352 N N . GLY A 1 312 ? -7.330 7.212 -16.002 1.00 61.75 312 GLY A N 1
ATOM 2353 C CA . GLY A 1 312 ? -6.806 8.429 -15.378 1.00 61.75 312 GLY A CA 1
ATOM 2354 C C . GLY A 1 312 ? -5.372 8.362 -14.843 1.00 61.75 312 GLY A C 1
ATOM 2355 O O . GLY A 1 312 ? -4.844 9.404 -14.471 1.00 61.75 312 GLY A O 1
ATOM 2356 N N . ALA A 1 313 ? -4.701 7.208 -14.858 1.00 66.31 313 ALA A N 1
ATOM 2357 C CA . ALA A 1 313 ? -3.306 7.098 -14.442 1.00 66.31 313 ALA A CA 1
ATOM 2358 C C . ALA A 1 313 ? -2.395 6.886 -15.661 1.00 66.31 313 ALA A C 1
ATOM 2360 O O . ALA A 1 313 ? -2.210 5.770 -16.131 1.00 66.31 313 ALA A O 1
ATOM 2361 N N . SER A 1 314 ? -1.834 7.957 -16.217 1.00 73.00 314 SER A N 1
ATOM 2362 C CA . SER A 1 314 ? -0.888 7.896 -17.351 1.00 73.00 314 SER A CA 1
ATOM 2363 C C . SER A 1 314 ? 0.553 8.211 -16.943 1.00 73.00 314 SER A C 1
ATOM 2365 O O . SER A 1 314 ? 1.489 8.078 -17.729 1.00 73.00 314 SER A O 1
ATOM 2367 N N . SER A 1 315 ? 0.752 8.629 -15.697 1.00 83.25 315 SER A N 1
ATOM 2368 C CA . SER A 1 315 ? 2.021 9.112 -15.166 1.00 83.25 315 SER A CA 1
ATOM 2369 C C . SER A 1 315 ? 2.208 8.647 -13.729 1.00 83.25 315 SER A C 1
ATOM 2371 O O . SER A 1 315 ? 1.240 8.319 -13.051 1.00 83.25 315 SER A O 1
ATOM 2373 N N . LEU A 1 316 ? 3.450 8.680 -13.234 1.00 85.88 316 LEU A N 1
ATOM 2374 C CA . LEU A 1 316 ? 3.728 8.381 -11.827 1.00 85.88 316 LEU A CA 1
ATOM 2375 C C . LEU A 1 316 ? 2.919 9.280 -10.876 1.00 85.88 316 LEU A C 1
ATOM 2377 O O . LEU A 1 316 ? 2.446 8.794 -9.857 1.00 85.88 316 LEU A O 1
ATOM 2381 N N . ALA A 1 317 ? 2.752 10.563 -11.218 1.00 89.12 317 ALA A N 1
ATOM 2382 C CA . ALA A 1 317 ? 1.979 11.510 -10.418 1.00 89.12 317 ALA A CA 1
ATOM 2383 C C . ALA A 1 317 ? 0.509 11.069 -10.323 1.00 89.12 317 ALA A C 1
ATOM 2385 O O . ALA A 1 317 ? 0.034 10.769 -9.232 1.00 89.12 317 ALA A O 1
ATOM 2386 N N . SER A 1 318 ? -0.160 10.902 -11.468 1.00 89.69 318 SER A N 1
ATOM 2387 C CA . SER A 1 318 ? -1.574 10.494 -11.525 1.00 89.69 318 SER A CA 1
ATOM 2388 C C . SER A 1 318 ? -1.835 9.108 -10.921 1.00 89.69 318 SER A C 1
ATOM 2390 O O . SER A 1 318 ? -2.792 8.931 -10.171 1.00 89.69 318 SER A O 1
ATOM 2392 N N . SER A 1 319 ? -0.958 8.126 -11.161 1.00 90.38 319 SER A N 1
ATOM 2393 C CA . SER A 1 319 ? -1.087 6.797 -10.552 1.00 90.38 319 SER A CA 1
ATOM 2394 C C . SER A 1 319 ? -0.882 6.847 -9.035 1.00 90.38 319 SER A C 1
ATOM 2396 O O . SER A 1 319 ? -1.565 6.151 -8.285 1.00 90.38 319 SER A O 1
ATOM 2398 N N . SER A 1 320 ? 0.042 7.683 -8.558 1.00 92.44 320 SER A N 1
ATOM 2399 C CA . SER A 1 320 ? 0.266 7.854 -7.125 1.00 92.44 320 SER A CA 1
ATOM 2400 C C . SER A 1 320 ? -0.890 8.581 -6.435 1.00 92.44 320 SER A C 1
ATOM 2402 O O . SER A 1 320 ? -1.241 8.216 -5.314 1.00 92.44 320 SER A O 1
ATOM 2404 N N . GLU A 1 321 ? -1.510 9.551 -7.112 1.00 94.44 321 GLU A N 1
ATOM 2405 C CA . GLU A 1 321 ? -2.678 10.299 -6.639 1.00 94.44 321 GLU A CA 1
ATOM 2406 C C . GLU A 1 321 ? -3.902 9.387 -6.521 1.00 94.44 321 GLU A C 1
ATOM 2408 O O . GLU A 1 321 ? -4.512 9.330 -5.457 1.00 94.44 321 GLU A O 1
ATOM 2413 N N . LEU A 1 322 ? -4.170 8.546 -7.529 1.00 93.81 322 LEU A N 1
ATOM 2414 C CA . LEU A 1 322 ? -5.255 7.560 -7.467 1.00 93.81 322 LEU A CA 1
ATOM 2415 C C . LEU A 1 322 ? -5.088 6.608 -6.274 1.00 93.81 322 LEU A C 1
ATOM 2417 O O . LEU A 1 322 ? -6.039 6.341 -5.540 1.00 93.81 322 LEU A O 1
ATOM 2421 N N . LEU A 1 323 ? -3.871 6.106 -6.043 1.00 95.00 323 LEU A N 1
ATOM 2422 C CA . LEU A 1 323 ? -3.583 5.273 -4.875 1.00 95.00 323 LEU A CA 1
ATOM 2423 C C . LEU A 1 323 ? -3.791 6.043 -3.561 1.00 95.00 323 LEU A C 1
ATOM 2425 O O . LEU A 1 323 ? -4.339 5.491 -2.605 1.00 95.00 323 LEU A O 1
ATOM 2429 N N . TYR A 1 324 ? -3.337 7.295 -3.498 1.00 96.62 324 TYR A N 1
ATOM 2430 C CA . TYR A 1 324 ? -3.474 8.163 -2.329 1.00 96.62 324 TYR A CA 1
ATOM 2431 C C . TYR A 1 324 ? -4.950 8.388 -1.969 1.00 96.62 324 TYR A C 1
ATOM 2433 O O . TYR A 1 324 ? -5.356 8.133 -0.829 1.00 96.62 324 TYR A O 1
ATOM 2441 N N . ASP A 1 325 ? -5.768 8.756 -2.952 1.00 96.06 325 ASP A N 1
ATOM 2442 C CA . ASP A 1 325 ? -7.209 8.961 -2.798 1.00 96.06 325 ASP A CA 1
ATOM 2443 C C . ASP A 1 325 ? -7.942 7.659 -2.490 1.00 96.06 325 ASP A C 1
ATOM 2445 O O . ASP A 1 325 ? -8.863 7.633 -1.669 1.00 96.06 325 ASP A O 1
ATOM 2449 N N . GLY A 1 326 ? -7.488 6.549 -3.070 1.00 96.00 326 GLY A N 1
ATOM 2450 C CA . GLY A 1 326 ? -7.956 5.209 -2.744 1.00 96.00 326 GLY A CA 1
ATOM 2451 C C . GLY A 1 326 ? -7.749 4.856 -1.270 1.00 96.00 326 GLY A C 1
ATOM 2452 O O . GLY A 1 326 ? -8.655 4.336 -0.612 1.00 96.00 326 GLY A O 1
ATOM 2453 N N . ILE A 1 327 ? -6.582 5.191 -0.702 1.00 96.88 327 ILE A N 1
ATOM 2454 C CA . ILE A 1 327 ? -6.303 5.013 0.732 1.00 96.88 327 ILE A CA 1
ATOM 2455 C C . ILE A 1 327 ? -7.259 5.863 1.575 1.00 96.88 327 ILE A C 1
ATOM 2457 O O . ILE A 1 327 ? -7.857 5.335 2.518 1.00 96.88 327 ILE A O 1
ATOM 2461 N N . LEU A 1 328 ? -7.418 7.151 1.248 1.00 96.94 328 LEU A N 1
ATOM 2462 C CA . LEU A 1 328 ? -8.326 8.049 1.970 1.00 96.94 328 LEU A CA 1
ATOM 2463 C C . LEU A 1 328 ? -9.769 7.542 1.924 1.00 96.94 328 LEU A C 1
ATOM 2465 O O . LEU A 1 328 ? -10.399 7.377 2.970 1.00 96.94 328 LEU A O 1
ATOM 2469 N N . SER A 1 329 ? -10.252 7.206 0.731 1.00 96.31 329 SER A N 1
ATOM 2470 C CA . SER A 1 329 ? -11.605 6.704 0.495 1.00 96.31 329 SER A CA 1
ATOM 2471 C C . SER A 1 329 ? -11.858 5.403 1.246 1.00 96.31 329 SER A C 1
ATOM 2473 O O . SER A 1 329 ? -12.892 5.246 1.890 1.00 96.31 329 SER A O 1
ATOM 2475 N N . LYS A 1 330 ? -10.901 4.465 1.249 1.00 96.12 330 LYS A N 1
ATOM 2476 C CA . LYS A 1 330 ? -11.032 3.204 1.993 1.00 96.12 330 LYS A CA 1
ATOM 2477 C C . LYS A 1 330 ? -11.156 3.434 3.498 1.00 96.12 330 LYS A C 1
ATOM 2479 O O . LYS A 1 330 ? -11.954 2.759 4.151 1.00 96.12 330 LYS A O 1
ATOM 2484 N N . VAL A 1 331 ? -10.377 4.367 4.050 1.00 96.19 331 VAL A N 1
ATOM 2485 C CA . VAL A 1 331 ? -10.435 4.722 5.474 1.00 96.19 331 VAL A CA 1
ATOM 2486 C C . VAL A 1 331 ? -11.755 5.410 5.808 1.00 96.19 331 VAL A C 1
ATOM 2488 O O . VAL A 1 331 ? -12.399 5.015 6.783 1.00 96.19 331 VAL A O 1
ATOM 2491 N N . GLU A 1 332 ? -12.176 6.392 5.011 1.00 95.81 332 GLU A N 1
ATOM 2492 C CA . GLU A 1 332 ? -13.402 7.144 5.280 1.00 95.81 332 GLU A CA 1
ATOM 2493 C C . GLU A 1 332 ? -14.646 6.267 5.103 1.00 95.81 332 GLU A C 1
ATOM 2495 O O . GLU A 1 332 ? -15.491 6.241 5.991 1.00 95.81 332 GLU A O 1
ATOM 2500 N N . ASN A 1 333 ? -14.706 5.426 4.067 1.00 95.94 333 ASN A N 1
ATOM 2501 C CA . ASN A 1 333 ? -15.798 4.466 3.880 1.00 95.94 333 ASN A CA 1
ATOM 2502 C C . ASN A 1 333 ? -15.894 3.473 5.046 1.00 95.94 333 ASN A C 1
ATOM 2504 O O . ASN A 1 333 ? -16.986 3.188 5.535 1.00 95.94 333 ASN A O 1
ATOM 2508 N N . ALA A 1 334 ? -14.761 2.959 5.542 1.00 96.00 334 ALA A N 1
ATOM 2509 C CA . ALA A 1 334 ? -14.757 2.068 6.703 1.00 96.00 334 ALA A CA 1
ATOM 2510 C C . ALA A 1 334 ? -15.199 2.789 7.989 1.00 96.00 334 ALA A C 1
ATOM 2512 O O . ALA A 1 334 ? -15.900 2.210 8.823 1.00 96.00 334 ALA A O 1
ATOM 2513 N N . LYS A 1 335 ? -14.807 4.056 8.153 1.00 95.44 335 LYS A N 1
ATOM 2514 C CA . LYS A 1 335 ? -15.209 4.906 9.279 1.00 95.44 335 LYS A CA 1
ATOM 2515 C C . LYS A 1 335 ? -16.702 5.235 9.234 1.00 95.44 335 LYS A C 1
ATOM 2517 O O . LYS A 1 335 ? -17.355 5.129 10.273 1.00 95.44 335 LYS A O 1
ATOM 2522 N N . GLN A 1 336 ? -17.226 5.577 8.060 1.00 94.81 336 GLN A N 1
ATOM 2523 C CA . GLN A 1 336 ? -18.635 5.879 7.831 1.00 94.81 336 GLN A CA 1
ATOM 2524 C C . GLN A 1 336 ? -19.499 4.637 8.045 1.00 94.81 336 GLN A C 1
ATOM 2526 O O . GLN A 1 336 ? -20.387 4.669 8.888 1.00 94.81 336 GLN A O 1
ATOM 2531 N N . ALA A 1 337 ? -19.157 3.502 7.422 1.00 95.44 337 ALA A N 1
ATOM 2532 C CA . ALA A 1 337 ? -19.883 2.242 7.602 1.00 95.44 337 ALA A CA 1
ATOM 2533 C C . ALA A 1 337 ? -19.946 1.817 9.077 1.00 95.44 337 ALA A C 1
ATOM 2535 O O . ALA A 1 337 ? -20.990 1.398 9.577 1.00 95.44 337 ALA A O 1
ATOM 2536 N N . LYS A 1 338 ? -18.832 1.969 9.805 1.00 95.12 338 LYS A N 1
ATOM 2537 C CA . LYS A 1 338 ? -18.805 1.785 11.258 1.00 95.12 338 LYS A CA 1
ATOM 2538 C C . LYS A 1 338 ? -19.770 2.752 11.960 1.00 95.12 338 LYS A C 1
ATOM 2540 O O . LYS A 1 338 ? -20.496 2.317 12.849 1.00 95.12 338 LYS A O 1
ATOM 2545 N N . SER A 1 339 ? -19.727 4.045 11.637 1.00 92.50 339 SER A N 1
ATOM 2546 C CA . SER A 1 339 ? -20.581 5.066 12.258 1.00 92.50 339 SER A CA 1
ATOM 2547 C C . SER A 1 339 ? -22.063 4.757 12.046 1.00 92.50 339 SER A C 1
ATOM 2549 O O . SER A 1 339 ? -22.803 4.659 13.021 1.00 92.50 339 SER A O 1
ATOM 2551 N N . ASP A 1 340 ? -22.462 4.497 10.801 1.00 94.06 340 ASP A N 1
ATOM 2552 C CA . ASP A 1 340 ? -23.840 4.181 10.417 1.00 94.06 340 ASP A CA 1
ATOM 2553 C C . ASP A 1 340 ? -24.353 2.929 11.127 1.00 94.06 340 ASP A C 1
ATOM 2555 O O . ASP A 1 340 ? -25.488 2.888 11.603 1.00 94.06 340 ASP A O 1
ATOM 2559 N N . ALA A 1 341 ? -23.503 1.909 11.264 1.00 94.56 341 ALA A N 1
ATOM 2560 C CA . ALA A 1 341 ? -23.871 0.692 11.970 1.00 94.56 341 ALA A CA 1
ATOM 2561 C C . ALA A 1 341 ? -24.139 0.938 13.464 1.00 94.56 341 ALA A C 1
ATOM 2563 O O . ALA A 1 341 ? -25.069 0.352 14.014 1.00 94.56 341 ALA A O 1
ATOM 2564 N N . TYR A 1 342 ? -23.381 1.823 14.122 1.00 90.06 342 TYR A N 1
ATOM 2565 C CA . TYR A 1 342 ? -23.667 2.215 15.508 1.00 90.06 342 TYR A CA 1
ATOM 2566 C C . TYR A 1 342 ? -24.913 3.098 15.621 1.00 90.06 342 TYR A C 1
ATOM 2568 O O . TYR A 1 342 ? -25.718 2.873 16.520 1.00 90.06 342 TYR A O 1
ATOM 2576 N N . THR A 1 343 ? -25.128 4.033 14.693 1.00 91.56 343 THR A N 1
ATOM 2577 C CA . THR A 1 343 ? -26.373 4.817 14.638 1.00 91.56 343 THR A CA 1
ATOM 2578 C C . THR A 1 343 ? -27.589 3.904 14.502 1.00 91.56 343 THR A C 1
ATOM 2580 O O . THR A 1 343 ? -28.564 4.065 15.231 1.00 91.56 343 THR A O 1
ATOM 2583 N N . ARG A 1 344 ? -27.499 2.864 13.663 1.00 93.62 344 ARG A N 1
ATOM 2584 C CA . ARG A 1 344 ? -28.552 1.852 13.536 1.00 93.62 344 ARG A CA 1
ATOM 2585 C C . ARG A 1 344 ? -28.806 1.105 14.849 1.00 93.62 344 ARG A C 1
ATOM 2587 O O . ARG A 1 344 ? -29.961 0.860 15.183 1.00 93.62 344 ARG A O 1
ATOM 2594 N N . VAL A 1 345 ? -27.761 0.745 15.600 1.00 90.75 345 VAL A N 1
ATOM 2595 C CA . VAL A 1 345 ? -27.918 0.126 16.932 1.00 90.75 345 VAL A CA 1
ATOM 2596 C C . VAL A 1 345 ? -28.693 1.052 17.872 1.00 90.75 345 VAL A C 1
ATOM 2598 O O . VAL A 1 345 ? -29.616 0.591 18.548 1.00 90.75 345 VAL A O 1
ATOM 2601 N N . ASP A 1 346 ? -28.355 2.341 17.886 1.00 87.94 346 ASP A N 1
ATOM 2602 C CA . ASP A 1 346 ? -29.022 3.339 18.725 1.00 87.94 346 ASP A CA 1
ATOM 2603 C C . ASP A 1 346 ? -30.488 3.544 18.322 1.00 87.94 346 ASP A C 1
ATOM 2605 O O . ASP A 1 346 ? -31.360 3.627 19.188 1.00 87.94 346 ASP A O 1
ATOM 2609 N N . ASP A 1 347 ? -30.786 3.592 17.025 1.00 92.12 347 ASP A N 1
ATOM 2610 C CA . ASP A 1 347 ? -32.150 3.778 16.528 1.00 92.12 347 ASP A CA 1
ATOM 2611 C C . ASP A 1 347 ? -33.043 2.575 16.850 1.00 92.12 347 ASP A C 1
ATOM 2613 O O . ASP A 1 347 ? -34.124 2.749 17.415 1.00 92.12 347 ASP A O 1
ATOM 2617 N N . ILE A 1 348 ? -32.552 1.348 16.644 1.00 92.81 348 ILE A N 1
ATOM 2618 C CA . ILE A 1 348 ? -33.294 0.140 17.034 1.00 92.81 348 ILE A CA 1
ATOM 2619 C C . ILE A 1 348 ? -33.488 0.098 18.563 1.00 92.81 348 ILE A C 1
ATOM 2621 O O . ILE A 1 348 ? -34.526 -0.356 19.047 1.00 92.81 348 ILE A O 1
ATOM 2625 N N . ALA A 1 349 ? -32.519 0.576 19.353 1.00 90.75 349 ALA A N 1
ATOM 2626 C CA . ALA A 1 349 ? -32.651 0.662 20.808 1.00 90.75 349 ALA A CA 1
ATOM 2627 C C . ALA A 1 349 ? -33.688 1.702 21.269 1.00 90.75 349 ALA A C 1
ATOM 2629 O O . ALA A 1 349 ? -34.342 1.486 22.292 1.00 90.75 349 ALA A O 1
ATOM 2630 N N . LYS A 1 350 ? -33.887 2.799 20.527 1.00 92.06 350 LYS A N 1
ATOM 2631 C CA . LYS A 1 350 ? -34.970 3.762 20.803 1.00 92.06 350 LYS A CA 1
ATOM 2632 C C . LYS A 1 350 ? -36.348 3.142 20.573 1.00 92.06 350 LYS A C 1
ATOM 2634 O O . LYS A 1 350 ? -37.270 3.437 21.328 1.00 92.06 350 LYS A O 1
ATOM 2639 N N . GLU A 1 351 ? -36.482 2.286 19.562 1.00 93.69 351 GLU A N 1
ATOM 2640 C CA . GLU A 1 351 ? -37.752 1.643 19.206 1.00 93.69 351 GLU A CA 1
ATOM 2641 C C . GLU A 1 351 ? -38.084 0.442 20.100 1.00 93.69 351 GLU A C 1
ATOM 2643 O O . GLU A 1 351 ? -39.206 0.319 20.592 1.00 93.69 351 GLU A O 1
ATOM 2648 N N . ASN A 1 352 ? -37.104 -0.431 20.347 1.00 93.12 352 ASN A N 1
ATOM 2649 C CA . ASN A 1 352 ? -37.303 -1.715 21.029 1.00 93.12 352 ASN A CA 1
ATOM 2650 C C . ASN A 1 352 ? -36.900 -1.704 22.513 1.00 93.12 352 ASN A C 1
ATOM 2652 O O . ASN A 1 352 ? -37.010 -2.723 23.198 1.00 93.12 352 ASN A O 1
ATOM 2656 N N . GLY A 1 353 ? -36.438 -0.561 23.023 1.00 92.00 353 GLY A N 1
ATOM 2657 C CA . GLY A 1 353 ? -35.819 -0.445 24.340 1.00 92.00 353 GLY A CA 1
ATOM 2658 C C . GLY A 1 353 ? -34.350 -0.891 24.338 1.00 92.00 353 GLY A C 1
ATOM 2659 O O . GLY A 1 353 ? -33.868 -1.483 23.372 1.00 92.00 353 GLY A O 1
ATOM 2660 N N . PRO A 1 354 ? -33.592 -0.601 25.409 1.00 91.00 354 PRO A N 1
ATOM 2661 C CA . PRO A 1 354 ? -32.170 -0.916 25.466 1.00 91.00 354 PRO A CA 1
ATOM 2662 C C . PRO A 1 354 ? -31.927 -2.429 25.521 1.00 91.00 354 PRO A C 1
ATOM 2664 O O . PRO A 1 354 ? -32.699 -3.174 26.123 1.00 91.00 354 PRO A O 1
ATOM 2667 N N . MET A 1 355 ? -30.800 -2.875 24.960 1.00 89.12 355 MET A N 1
ATOM 2668 C CA . MET A 1 355 ? -30.295 -4.222 25.231 1.00 89.12 355 MET A CA 1
ATOM 2669 C C . MET A 1 355 ? -29.944 -4.355 26.712 1.00 89.12 355 MET A C 1
ATOM 2671 O O . MET A 1 355 ? -29.326 -3.461 27.297 1.00 89.12 355 MET A O 1
ATOM 2675 N N . MET A 1 356 ? -30.319 -5.488 27.292 1.00 90.62 356 MET A N 1
ATOM 2676 C CA . MET A 1 356 ? -30.181 -5.784 28.713 1.00 90.62 356 MET A CA 1
ATOM 2677 C C . MET A 1 356 ? -29.232 -6.967 28.904 1.00 90.62 356 MET A C 1
ATOM 2679 O O . MET A 1 356 ? -29.164 -7.851 28.063 1.00 90.62 356 MET A O 1
ATOM 2683 N N . ALA A 1 357 ? -28.536 -7.042 30.024 1.00 91.25 357 ALA A N 1
ATOM 2684 C CA . ALA A 1 357 ? -27.772 -8.209 30.445 1.00 91.25 357 ALA A CA 1
ATOM 2685 C C . ALA A 1 357 ? -28.069 -8.492 31.917 1.00 91.25 357 ALA A C 1
ATOM 2687 O O . ALA A 1 357 ? -28.457 -7.590 32.663 1.00 91.25 357 ALA A O 1
ATOM 2688 N N . GLU A 1 358 ? -27.894 -9.736 32.356 1.00 88.12 358 GLU A N 1
ATOM 2689 C CA . GLU A 1 358 ? -27.919 -10.025 33.790 1.00 88.12 358 GLU A CA 1
ATOM 2690 C C . GLU A 1 358 ? -26.780 -9.273 34.494 1.00 88.12 358 GLU A C 1
ATOM 2692 O O . GLU A 1 358 ? -25.688 -9.122 33.949 1.00 88.12 358 GLU A O 1
ATOM 2697 N N . GLY A 1 359 ? -26.999 -8.827 35.730 1.00 84.38 359 GLY A N 1
ATOM 2698 C CA . GLY A 1 359 ? -25.976 -8.105 36.495 1.00 84.38 359 GLY A CA 1
ATOM 2699 C C . GLY A 1 359 ? -24.687 -8.902 36.740 1.00 84.38 359 GLY A C 1
ATOM 2700 O O . GLY A 1 359 ? -23.603 -8.327 36.851 1.00 84.38 359 GLY A O 1
ATOM 2701 N N . SER A 1 360 ? -24.773 -10.236 36.721 1.00 89.81 360 SER A N 1
ATOM 2702 C CA . SER A 1 360 ? -23.621 -11.149 36.708 1.00 89.81 360 SER A CA 1
ATOM 2703 C C . SER A 1 360 ? -22.688 -10.889 35.517 1.00 89.81 360 SER A C 1
ATOM 2705 O O . SER A 1 360 ? -21.469 -10.925 35.673 1.00 89.81 360 SER A O 1
ATOM 2707 N N . VAL A 1 361 ? -23.232 -10.527 34.352 1.00 91.44 361 VAL A N 1
ATOM 2708 C CA . VAL A 1 361 ? -22.461 -10.192 33.146 1.00 91.44 361 VAL A CA 1
ATOM 2709 C C . VAL A 1 361 ? -21.648 -8.914 33.364 1.00 91.44 361 VAL A C 1
ATOM 2711 O O . VAL A 1 361 ? -20.507 -8.829 32.918 1.00 91.44 361 VAL A O 1
ATOM 2714 N N . MET A 1 362 ? -22.169 -7.932 34.109 1.00 91.50 362 MET A N 1
ATOM 2715 C CA . MET A 1 362 ? -21.398 -6.731 34.462 1.00 91.50 362 MET A CA 1
ATOM 2716 C C . MET A 1 362 ? -20.233 -7.053 35.405 1.00 91.50 362 MET A C 1
ATOM 2718 O O . MET A 1 362 ? -19.141 -6.507 35.239 1.00 91.50 362 MET A O 1
ATOM 2722 N N . GLN A 1 363 ? -20.420 -7.985 36.346 1.00 90.06 363 GLN A N 1
ATOM 2723 C CA . GLN A 1 363 ? -19.317 -8.478 37.180 1.00 90.06 363 GLN A CA 1
ATOM 2724 C C . GLN A 1 363 ? -18.242 -9.172 36.345 1.00 90.06 363 GLN A C 1
ATOM 2726 O O . GLN A 1 363 ? -17.055 -8.934 36.567 1.00 90.06 363 GLN A O 1
ATOM 2731 N N . GLU A 1 364 ? -18.635 -9.986 35.363 1.00 94.00 364 GLU A N 1
ATOM 2732 C CA . GLU A 1 364 ? -17.678 -10.586 34.434 1.00 94.00 364 GLU A CA 1
ATOM 2733 C C . GLU A 1 364 ? -16.915 -9.527 33.633 1.00 94.00 364 GLU A C 1
ATOM 2735 O O . GLU A 1 364 ? -15.703 -9.645 33.482 1.00 94.00 364 GLU A O 1
ATOM 2740 N N . GLY A 1 365 ? -17.590 -8.470 33.168 1.00 93.31 365 GLY A N 1
ATOM 2741 C CA . GLY A 1 365 ? -16.961 -7.385 32.415 1.00 93.31 365 GLY A CA 1
ATOM 2742 C C . GLY A 1 365 ? -15.952 -6.588 33.235 1.00 93.31 365 GLY A C 1
ATOM 2743 O O . GLY A 1 365 ? -14.824 -6.361 32.790 1.00 93.31 365 GLY A O 1
ATOM 2744 N N . LEU A 1 366 ? -16.315 -6.216 34.465 1.00 93.56 366 LEU A N 1
ATOM 2745 C CA . LEU A 1 366 ? -15.380 -5.617 35.422 1.00 93.56 366 LEU A CA 1
ATOM 2746 C C . LEU A 1 366 ? -14.214 -6.567 35.718 1.00 93.56 366 LEU A C 1
ATOM 2748 O O . LEU A 1 366 ? -13.061 -6.140 35.757 1.00 93.56 366 LEU A O 1
ATOM 2752 N N . GLY A 1 367 ? -14.507 -7.860 35.869 1.00 93.88 367 GLY A N 1
ATOM 2753 C CA . GLY A 1 367 ? -13.516 -8.912 36.047 1.00 93.88 367 GLY A CA 1
ATOM 2754 C C . GLY A 1 367 ? -12.549 -8.999 34.868 1.00 93.88 367 GLY A C 1
ATOM 2755 O O . GLY A 1 367 ? -11.343 -9.041 35.083 1.00 93.88 367 GLY A O 1
ATOM 2756 N N . ALA A 1 368 ? -13.038 -8.955 33.630 1.00 95.81 368 ALA A N 1
ATOM 2757 C CA . ALA A 1 368 ? -12.215 -8.985 32.426 1.00 95.81 368 ALA A CA 1
ATOM 2758 C C . ALA A 1 368 ? -11.300 -7.757 32.330 1.00 95.81 368 ALA A C 1
ATOM 2760 O O . ALA A 1 368 ? -10.101 -7.906 32.092 1.00 95.81 368 ALA A O 1
ATOM 2761 N N . ALA A 1 369 ? -11.827 -6.555 32.592 1.00 95.19 369 ALA A N 1
ATOM 2762 C CA . ALA A 1 369 ? -11.012 -5.343 32.668 1.00 95.19 369 ALA A CA 1
ATOM 2763 C C . ALA A 1 369 ? -9.934 -5.463 33.762 1.00 95.19 369 ALA A C 1
ATOM 2765 O O . ALA A 1 369 ? -8.764 -5.164 33.525 1.00 95.19 369 ALA A O 1
ATOM 2766 N N . TYR A 1 370 ? -10.301 -5.976 34.938 1.00 95.06 370 TYR A N 1
ATOM 2767 C CA . TYR A 1 370 ? -9.373 -6.199 36.043 1.00 95.06 370 TYR A CA 1
ATOM 2768 C C . TYR A 1 370 ? -8.281 -7.228 35.704 1.00 95.06 370 TYR A C 1
ATOM 2770 O O . TYR A 1 370 ? -7.101 -6.986 35.954 1.00 95.06 370 TYR A O 1
ATOM 2778 N N . GLN A 1 371 ? -8.635 -8.348 35.064 1.00 94.50 371 GLN A N 1
ATOM 2779 C CA . GLN A 1 371 ? -7.664 -9.340 34.586 1.00 94.50 371 GLN A CA 1
ATOM 2780 C C . GLN A 1 371 ? -6.703 -8.760 33.544 1.00 94.50 371 GLN A C 1
ATOM 2782 O O . GLN A 1 371 ? -5.563 -9.211 33.444 1.00 94.50 371 GLN A O 1
ATOM 2787 N N . GLY A 1 372 ? -7.110 -7.709 32.831 1.00 93.88 372 GLY A N 1
ATOM 2788 C CA . GLY A 1 372 ? -6.243 -6.947 31.941 1.00 93.88 372 GLY A CA 1
ATOM 2789 C C . GLY A 1 372 ? -4.992 -6.375 32.619 1.00 93.88 372 GLY A C 1
ATOM 2790 O O . GLY A 1 372 ? -3.995 -6.163 31.938 1.00 93.88 372 GLY A O 1
ATOM 2791 N N . PHE A 1 373 ? -4.982 -6.190 33.944 1.00 95.25 373 PHE A N 1
ATOM 2792 C CA . PHE A 1 373 ? -3.793 -5.774 34.704 1.00 95.25 373 PHE A CA 1
ATOM 2793 C C . PHE A 1 373 ? -2.822 -6.923 35.019 1.00 95.25 373 PHE A C 1
ATOM 2795 O O . PHE A 1 373 ? -1.672 -6.682 35.389 1.00 95.25 373 PHE A O 1
ATOM 2802 N N . ASN A 1 374 ? -3.261 -8.173 34.852 1.00 92.25 374 ASN A N 1
ATOM 2803 C CA . ASN A 1 374 ? -2.469 -9.370 35.129 1.00 92.25 374 ASN A CA 1
ATOM 2804 C C . ASN A 1 374 ? -1.725 -9.911 33.896 1.00 92.25 374 ASN A C 1
ATOM 2806 O O . ASN A 1 374 ? -1.025 -10.918 34.023 1.00 92.25 374 ASN A O 1
ATOM 2810 N N . GLY A 1 375 ? -1.838 -9.257 32.735 1.00 89.12 375 GLY A N 1
ATOM 2811 C CA . GLY A 1 375 ? -1.166 -9.648 31.490 1.00 89.12 375 GLY A CA 1
ATOM 2812 C C . GLY A 1 375 ? 0.350 -9.406 31.487 1.00 89.12 375 GLY A C 1
ATOM 2813 O O . GLY A 1 375 ? 1.000 -9.419 32.537 1.00 89.12 375 GLY A O 1
ATOM 2814 N N . ASP A 1 376 ? 0.922 -9.204 30.301 1.00 84.88 376 ASP A N 1
ATOM 2815 C CA . ASP A 1 376 ? 2.373 -9.073 30.105 1.00 84.88 376 ASP A CA 1
ATOM 2816 C C . ASP A 1 376 ? 2.930 -7.799 30.749 1.00 84.88 376 ASP A C 1
ATOM 2818 O O . ASP A 1 376 ? 3.970 -7.823 31.411 1.00 84.88 376 ASP A O 1
ATOM 2822 N N . ILE A 1 377 ? 2.209 -6.687 30.600 1.00 86.25 377 ILE A N 1
ATOM 2823 C CA . ILE A 1 377 ? 2.532 -5.423 31.258 1.00 86.25 377 ILE A CA 1
ATOM 2824 C C . ILE A 1 377 ? 1.910 -5.454 32.652 1.00 86.25 377 ILE A C 1
ATOM 2826 O O . ILE A 1 377 ? 0.701 -5.647 32.789 1.00 86.25 377 ILE A O 1
ATOM 2830 N N . LYS A 1 378 ? 2.743 -5.287 33.683 1.00 92.44 378 LYS A N 1
ATOM 2831 C CA . LYS A 1 378 ? 2.318 -5.287 35.087 1.00 92.44 378 LYS A CA 1
ATOM 2832 C C . LYS A 1 378 ? 2.009 -3.876 35.568 1.00 92.44 378 LYS A C 1
ATOM 2834 O O . LYS A 1 378 ? 2.662 -2.918 35.156 1.00 92.44 378 LYS A O 1
ATOM 2839 N N . LEU A 1 379 ? 1.038 -3.772 36.472 1.00 93.31 379 LEU A N 1
ATOM 2840 C CA . LEU A 1 379 ? 0.754 -2.536 37.193 1.00 93.31 379 LEU A CA 1
ATOM 2841 C C . LEU A 1 379 ? 1.973 -2.122 38.027 1.00 93.31 379 LEU A C 1
ATOM 2843 O O . LEU A 1 379 ? 2.451 -2.900 38.853 1.00 93.31 379 LEU A O 1
ATOM 2847 N N . ALA A 1 380 ? 2.468 -0.911 37.787 1.00 91.81 380 ALA A N 1
ATOM 2848 C CA . ALA A 1 380 ? 3.585 -0.333 38.521 1.00 91.81 380 ALA A CA 1
ATOM 2849 C C . ALA A 1 380 ? 3.073 0.519 39.698 1.00 91.81 380 ALA A C 1
ATOM 2851 O O . ALA A 1 380 ? 1.906 0.440 40.092 1.00 91.81 380 ALA A O 1
ATOM 2852 N N . SER A 1 381 ? 3.945 1.332 40.296 1.00 93.06 381 SER A N 1
ATOM 2853 C CA . SER A 1 381 ? 3.541 2.223 41.388 1.00 93.06 381 SER A CA 1
ATOM 2854 C C . SER A 1 381 ? 2.559 3.311 40.924 1.00 93.06 381 SER A C 1
ATOM 2856 O O . SER A 1 381 ? 2.537 3.704 39.756 1.00 93.06 381 SER A O 1
ATOM 2858 N N . LYS A 1 382 ? 1.795 3.884 41.866 1.00 94.44 382 LYS A N 1
ATOM 2859 C CA . LYS A 1 382 ? 0.900 5.033 41.613 1.00 94.44 382 LYS A CA 1
ATOM 2860 C C . LYS A 1 382 ? 1.622 6.232 40.985 1.00 94.44 382 LYS A C 1
ATOM 2862 O O . LYS A 1 382 ? 1.004 7.027 40.292 1.00 94.44 382 LYS A O 1
ATOM 2867 N N . THR A 1 383 ? 2.921 6.370 41.232 1.00 93.38 383 THR A N 1
ATOM 2868 C CA . THR A 1 383 ? 3.762 7.415 40.641 1.00 93.38 383 THR A CA 1
ATOM 2869 C C . THR A 1 383 ? 4.182 7.113 39.205 1.00 93.38 383 THR A C 1
ATOM 2871 O O . THR A 1 383 ? 4.324 8.040 38.417 1.00 93.38 383 THR A O 1
ATOM 2874 N N . GLU A 1 384 ? 4.379 5.843 38.852 1.00 91.50 384 GLU A N 1
ATOM 2875 C CA . GLU A 1 384 ? 4.858 5.434 37.523 1.00 91.50 384 GLU A CA 1
ATOM 2876 C C . GLU A 1 384 ? 3.716 5.236 36.524 1.00 91.50 384 GLU A C 1
ATOM 2878 O O . GLU A 1 384 ? 3.862 5.557 35.346 1.00 91.50 384 GLU A O 1
ATOM 2883 N N . THR A 1 385 ? 2.574 4.726 36.990 1.00 95.31 385 THR A N 1
ATOM 2884 C CA . THR A 1 385 ? 1.381 4.486 36.168 1.00 95.31 385 THR A CA 1
ATOM 2885 C C . THR A 1 385 ? 0.137 5.080 36.832 1.00 95.31 385 THR A C 1
ATOM 2887 O O . THR A 1 385 ? -0.747 4.332 37.257 1.00 95.31 385 THR A O 1
ATOM 2890 N N . PRO A 1 386 ? 0.069 6.412 37.012 1.00 95.62 386 PRO A N 1
ATOM 2891 C CA . PRO A 1 386 ? -0.983 7.053 37.799 1.00 95.62 386 PRO A CA 1
ATOM 2892 C C . PRO A 1 386 ? -2.390 6.802 37.250 1.00 95.62 386 PRO A C 1
ATOM 2894 O O . PRO A 1 386 ? -3.314 6.594 38.038 1.00 95.62 386 PRO A O 1
ATOM 2897 N N . ASN A 1 387 ? -2.572 6.778 35.924 1.00 94.81 387 ASN A N 1
ATOM 2898 C CA . ASN A 1 387 ? -3.895 6.587 35.326 1.00 94.81 387 ASN A CA 1
ATOM 2899 C C . ASN A 1 387 ? -4.345 5.126 35.418 1.00 94.81 387 ASN A C 1
ATOM 2901 O O . ASN A 1 387 ? -5.491 4.857 35.784 1.00 94.81 387 ASN A O 1
ATOM 2905 N N . ALA A 1 388 ? -3.448 4.181 35.128 1.00 96.06 388 ALA A N 1
ATOM 2906 C CA . ALA A 1 388 ? -3.710 2.754 35.256 1.00 96.06 388 ALA A CA 1
ATOM 2907 C C . ALA A 1 388 ? -3.971 2.368 36.715 1.00 96.06 388 ALA A C 1
ATOM 2909 O O . ALA A 1 388 ? -4.903 1.617 36.986 1.00 96.06 388 ALA A O 1
ATOM 2910 N N . TYR A 1 389 ? -3.207 2.930 37.655 1.00 95.06 389 TYR A N 1
ATOM 2911 C CA . TYR A 1 389 ? -3.400 2.703 39.085 1.00 95.06 389 TYR A CA 1
ATOM 2912 C C . TYR A 1 389 ? -4.747 3.253 39.566 1.00 95.06 389 TYR A C 1
ATOM 2914 O O . TYR A 1 389 ? -5.468 2.559 40.276 1.00 95.06 389 TYR A O 1
ATOM 2922 N N . GLY A 1 390 ? -5.133 4.457 39.128 1.00 93.69 390 GLY A N 1
ATOM 2923 C CA . GLY A 1 390 ? -6.453 5.016 39.431 1.00 93.69 390 GLY A CA 1
ATOM 2924 C C . GLY A 1 390 ? -7.596 4.143 38.902 1.00 93.69 390 GLY A C 1
ATOM 2925 O O . GLY A 1 390 ? -8.509 3.804 39.649 1.00 93.69 390 GLY A O 1
ATOM 2926 N N . LEU A 1 391 ? -7.513 3.700 37.642 1.00 94.25 391 LEU A N 1
ATOM 2927 C CA . LEU A 1 391 ? -8.506 2.789 37.063 1.00 94.25 391 LEU A CA 1
ATOM 2928 C C . LEU A 1 391 ? -8.552 1.438 37.797 1.00 94.25 391 LEU A C 1
ATOM 2930 O O . LEU A 1 391 ? -9.628 0.882 37.992 1.00 94.25 391 LEU A O 1
ATOM 2934 N N . TYR A 1 392 ? -7.400 0.910 38.210 1.00 95.00 392 TYR A N 1
ATOM 2935 C CA . TYR A 1 392 ? -7.316 -0.327 38.982 1.00 95.00 392 TYR A CA 1
ATOM 2936 C C . TYR A 1 392 ? -8.038 -0.206 40.333 1.00 95.00 392 TYR A C 1
ATOM 2938 O O . TYR A 1 392 ? -8.834 -1.082 40.672 1.00 95.00 392 TYR A O 1
ATOM 2946 N N . GLU A 1 393 ? -7.816 0.886 41.076 1.00 92.75 393 GLU A N 1
ATOM 2947 C CA . GLU A 1 393 ? -8.528 1.160 42.334 1.00 92.75 393 GLU A CA 1
ATOM 2948 C C . GLU A 1 393 ? -10.044 1.292 42.101 1.00 92.75 393 GLU A C 1
ATOM 2950 O O . GLU A 1 393 ? -10.835 0.710 42.846 1.00 92.75 393 GLU A O 1
ATOM 2955 N N . GLU A 1 394 ? -10.458 1.986 41.035 1.00 91.06 394 GLU A N 1
ATOM 2956 C CA . GLU A 1 394 ? -11.873 2.120 40.662 1.00 91.06 394 GLU A CA 1
ATOM 2957 C C . GLU A 1 394 ? -12.524 0.767 40.339 1.00 91.06 394 GLU A C 1
ATOM 2959 O O . GLU A 1 394 ? -13.639 0.499 40.791 1.00 91.06 394 GLU A O 1
ATOM 2964 N N . LEU A 1 395 ? -11.835 -0.102 39.592 1.00 91.75 395 LEU A N 1
ATOM 2965 C CA . LEU A 1 395 ? -12.317 -1.444 39.258 1.00 91.75 395 LEU A CA 1
ATOM 2966 C C . LEU A 1 395 ? -12.409 -2.340 40.497 1.00 91.75 395 LEU A C 1
ATOM 2968 O O . LEU A 1 395 ? -13.389 -3.070 40.639 1.00 91.75 395 LEU A O 1
ATOM 2972 N N . GLN A 1 396 ? -11.435 -2.275 41.412 1.00 91.00 396 GLN A N 1
ATOM 2973 C CA . GLN A 1 396 ? -11.507 -3.009 42.680 1.00 91.00 396 GLN A CA 1
ATOM 2974 C C . GLN A 1 396 ? -12.698 -2.566 43.528 1.00 91.00 396 GLN A C 1
ATOM 2976 O O . GLN A 1 396 ? -13.420 -3.415 44.051 1.00 91.00 396 GLN A O 1
ATOM 2981 N N . ALA A 1 397 ? -12.917 -1.256 43.655 1.00 88.56 397 ALA A N 1
ATOM 2982 C CA . ALA A 1 397 ? -14.061 -0.718 44.382 1.00 88.56 397 ALA A CA 1
ATOM 2983 C C . ALA A 1 397 ? -15.381 -1.203 43.758 1.00 88.56 397 ALA A C 1
ATOM 2985 O O . ALA A 1 397 ? -16.226 -1.762 44.461 1.00 88.56 397 ALA A O 1
ATOM 2986 N N . ALA A 1 398 ? -15.512 -1.102 42.431 1.00 88.06 398 ALA A N 1
ATOM 2987 C CA . ALA A 1 398 ? -16.697 -1.555 41.706 1.00 88.06 398 ALA A CA 1
ATOM 2988 C C . ALA A 1 398 ? -16.958 -3.065 41.878 1.00 88.06 398 ALA A C 1
ATOM 2990 O O . ALA A 1 398 ? -18.098 -3.465 42.116 1.00 88.06 398 ALA A O 1
ATOM 2991 N N . LEU A 1 399 ? -15.912 -3.903 41.836 1.00 87.56 399 LEU A N 1
ATOM 2992 C CA . LEU A 1 399 ? -16.006 -5.351 42.079 1.00 87.56 399 LEU A CA 1
ATOM 2993 C C . LEU A 1 399 ? -16.425 -5.695 43.518 1.00 87.56 399 LEU A C 1
ATOM 2995 O O . LEU A 1 399 ? -17.055 -6.727 43.737 1.00 87.56 399 LEU A O 1
ATOM 2999 N N . ARG A 1 400 ? -16.106 -4.841 44.500 1.00 87.88 400 ARG A N 1
ATOM 3000 C CA . ARG A 1 400 ? -16.550 -4.989 45.899 1.00 87.88 400 ARG A CA 1
ATOM 3001 C C . ARG A 1 400 ? -17.960 -4.455 46.157 1.00 87.88 400 ARG A C 1
ATOM 3003 O O . ARG A 1 400 ? -18.450 -4.573 47.277 1.00 87.88 400 ARG A O 1
ATOM 3010 N N . GLY A 1 401 ? -18.615 -3.870 45.155 1.00 83.69 401 GLY A N 1
ATOM 3011 C CA . GLY A 1 401 ? -19.910 -3.217 45.336 1.00 83.69 401 GLY A CA 1
ATOM 3012 C C . GLY A 1 401 ? -19.813 -1.824 45.973 1.00 83.69 401 GLY A C 1
ATOM 3013 O O . GLY A 1 401 ? -20.827 -1.267 46.395 1.00 83.69 401 GLY A O 1
ATOM 3014 N N . GLU A 1 402 ? -18.609 -1.260 46.084 1.00 82.88 402 GLU A N 1
ATOM 3015 C CA . GLU A 1 402 ? -18.392 0.081 46.620 1.00 82.88 402 GLU A CA 1
ATOM 3016 C C . GLU A 1 402 ? -18.665 1.117 45.527 1.00 82.88 402 GLU A C 1
ATOM 3018 O O . GLU A 1 402 ? -18.334 0.914 44.356 1.00 82.88 402 GLU A O 1
ATOM 3023 N N . LYS A 1 403 ? -19.255 2.259 45.900 1.00 70.50 403 LYS A N 1
ATOM 3024 C CA . LYS A 1 403 ? -19.355 3.389 44.975 1.00 70.50 403 LYS A CA 1
ATOM 3025 C C . LYS A 1 403 ? -17.943 3.873 44.647 1.00 70.50 403 LYS A C 1
ATOM 3027 O O . LYS A 1 403 ? -17.252 4.399 45.518 1.00 70.50 403 LYS A O 1
ATOM 3032 N N . SER A 1 404 ? -17.537 3.699 43.391 1.00 61.72 404 SER A N 1
ATOM 3033 C CA . SER A 1 404 ? -16.446 4.474 42.800 1.00 61.72 404 SER A CA 1
ATOM 3034 C C . SER A 1 404 ? -16.805 5.964 42.929 1.00 61.72 404 SER A C 1
ATOM 3036 O O . SER A 1 404 ? -17.987 6.298 42.886 1.00 61.72 404 SER A O 1
ATOM 3038 N N . SER A 1 405 ? -15.819 6.815 43.218 1.00 55.56 405 SER A N 1
ATOM 3039 C CA . SER A 1 405 ? -15.955 8.209 43.686 1.00 55.56 405 SER A CA 1
ATOM 3040 C C . SER A 1 405 ? -17.050 9.041 42.992 1.00 55.56 405 SER A C 1
ATOM 3042 O O . SER A 1 405 ? -17.381 8.795 41.840 1.00 55.56 405 SER A O 1
ATOM 3044 N N . ASP A 1 406 ? -17.569 10.088 43.655 1.00 50.34 406 ASP A N 1
ATOM 3045 C CA . ASP A 1 406 ? -18.611 11.012 43.139 1.00 50.34 406 ASP A CA 1
ATOM 3046 C C . ASP A 1 406 ? -18.192 11.843 41.891 1.00 50.34 406 ASP A C 1
ATOM 3048 O O . ASP A 1 406 ? -18.761 12.897 41.598 1.00 50.34 406 ASP A O 1
ATOM 3052 N N . LEU A 1 407 ? -17.172 11.409 41.149 1.00 42.00 407 LEU A N 1
ATOM 3053 C CA . LEU A 1 407 ? -16.717 12.040 39.920 1.00 42.00 407 LEU A CA 1
ATOM 3054 C C . LEU A 1 407 ? -17.671 11.722 38.749 1.00 42.00 407 LEU A C 1
ATOM 3056 O O . LEU A 1 407 ? -18.161 10.596 38.622 1.00 42.00 407 LEU A O 1
ATOM 3060 N N . PRO A 1 408 ? -17.908 12.684 37.838 1.00 38.22 408 PRO A N 1
ATOM 3061 C CA . PRO A 1 408 ? -18.625 12.428 36.593 1.00 38.22 408 PRO A CA 1
ATOM 3062 C C . PRO A 1 408 ? -17.956 11.290 35.803 1.00 38.22 408 PRO A C 1
ATOM 3064 O O . PRO A 1 408 ? -16.776 11.383 35.466 1.00 38.22 408 PRO A O 1
ATOM 3067 N N . GLY A 1 409 ? -18.702 10.220 35.505 1.00 54.62 409 GLY A N 1
ATOM 3068 C CA . GLY A 1 409 ? -18.185 9.037 34.799 1.00 54.62 409 GLY A CA 1
ATOM 3069 C C . GLY A 1 409 ? -17.680 7.898 35.695 1.00 54.62 409 GLY A C 1
ATOM 3070 O O . GLY A 1 409 ? -16.970 7.020 35.201 1.00 54.62 409 GLY A O 1
ATOM 3071 N N . ALA A 1 410 ? -18.028 7.903 36.986 1.00 63.19 410 ALA A N 1
ATOM 3072 C CA . ALA A 1 410 ? -17.781 6.789 37.898 1.00 63.19 410 ALA A CA 1
ATOM 3073 C C . ALA A 1 410 ? -18.331 5.460 37.353 1.00 63.19 410 ALA A C 1
ATOM 3075 O O . ALA A 1 410 ? -19.397 5.417 36.733 1.00 63.19 410 ALA A O 1
ATOM 3076 N N . LEU A 1 411 ? -17.601 4.370 37.600 1.00 68.44 411 LEU A N 1
ATOM 3077 C CA . LEU A 1 411 ? -18.017 3.037 37.173 1.00 68.44 411 LEU A CA 1
ATOM 3078 C C . LEU A 1 411 ? -19.335 2.645 37.837 1.00 68.44 411 LEU A C 1
ATOM 3080 O O . LEU A 1 411 ? -19.499 2.778 39.053 1.00 68.44 411 LEU A O 1
ATOM 3084 N N . THR A 1 412 ? -20.258 2.117 37.036 1.00 68.06 412 THR A N 1
ATOM 3085 C CA . THR A 1 412 ? -21.509 1.557 37.535 1.00 68.06 412 THR A CA 1
ATOM 3086 C C . THR A 1 412 ? -21.188 0.398 38.473 1.00 68.06 412 THR A C 1
ATOM 3088 O O . THR A 1 412 ? -20.455 -0.526 38.115 1.00 68.06 412 THR A O 1
ATOM 3091 N N . VAL A 1 413 ? -21.710 0.462 39.698 1.00 70.19 413 VAL A N 1
ATOM 3092 C CA . VAL A 1 413 ? -21.555 -0.618 40.673 1.00 70.19 413 VAL A CA 1
ATOM 3093 C C . VAL A 1 413 ? -22.289 -1.839 40.139 1.00 70.19 413 VAL A C 1
ATOM 3095 O O . VAL A 1 413 ? -23.466 -1.731 39.804 1.00 70.19 413 VAL A O 1
ATOM 3098 N N . ALA A 1 414 ? -21.621 -2.992 40.075 1.00 61.72 414 ALA A N 1
ATOM 3099 C CA . ALA A 1 414 ? -22.282 -4.214 39.646 1.00 61.72 414 ALA A CA 1
ATOM 3100 C C . ALA A 1 414 ? -23.397 -4.574 40.632 1.00 61.72 414 ALA A C 1
ATOM 3102 O O . ALA A 1 414 ? -23.146 -4.869 41.803 1.00 61.72 414 ALA A O 1
ATOM 3103 N N . THR A 1 415 ? -24.638 -4.531 40.158 1.00 67.50 415 THR A N 1
ATOM 3104 C CA . THR A 1 415 ? -25.802 -4.936 40.942 1.00 67.50 415 THR A CA 1
ATOM 3105 C C . THR A 1 415 ? -26.257 -6.332 40.526 1.00 67.50 415 THR A C 1
ATOM 3107 O O . THR A 1 415 ? -25.907 -6.813 39.459 1.00 67.50 415 THR A O 1
ATOM 3110 N N . ASN A 1 416 ? -27.088 -6.995 41.335 1.00 69.50 416 ASN A N 1
ATOM 3111 C CA . ASN A 1 416 ? -27.782 -8.218 40.901 1.00 69.50 416 ASN A CA 1
ATOM 3112 C C . ASN A 1 416 ? -28.990 -7.915 39.987 1.00 69.50 416 ASN A C 1
ATOM 3114 O O . ASN A 1 416 ? -29.839 -8.782 39.788 1.00 69.50 416 ASN A O 1
ATOM 3118 N N . LYS A 1 417 ? -29.142 -6.676 39.502 1.00 79.38 417 LYS A N 1
ATOM 3119 C CA . LYS A 1 417 ? -30.250 -6.273 38.628 1.00 79.38 417 LYS A CA 1
ATOM 3120 C C . LYS A 1 417 ? -29.831 -6.389 37.166 1.00 79.38 417 LYS A C 1
ATOM 3122 O O . LYS A 1 417 ? -28.660 -6.578 36.865 1.00 79.38 417 LYS A O 1
ATOM 3127 N N . MET A 1 418 ? -30.807 -6.297 36.266 1.00 77.69 418 MET A N 1
ATOM 3128 C CA . MET A 1 418 ? -30.520 -6.196 34.837 1.00 77.69 418 MET A CA 1
ATOM 3129 C C . MET A 1 418 ? -29.771 -4.892 34.552 1.00 77.69 418 MET A C 1
ATOM 3131 O O . MET A 1 418 ? -30.173 -3.832 35.036 1.00 77.69 418 MET A O 1
ATOM 3135 N N . GLU A 1 419 ? -28.719 -4.983 33.751 1.00 85.81 419 GLU A N 1
ATOM 3136 C CA . GLU A 1 419 ? -27.864 -3.869 33.347 1.00 85.81 419 GLU A CA 1
ATOM 3137 C C . GLU A 1 419 ? -28.077 -3.575 31.859 1.00 85.81 419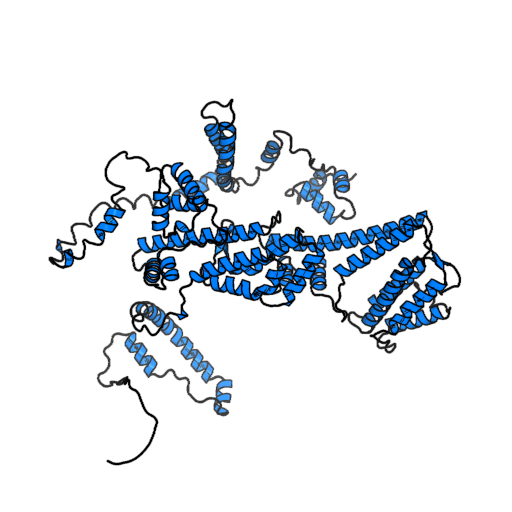 GLU A C 1
ATOM 3139 O O . GLU A 1 419 ? -28.241 -4.495 31.060 1.00 85.81 419 GLU A O 1
ATOM 3144 N N . ILE A 1 420 ? -28.072 -2.300 31.470 1.00 85.25 420 ILE A N 1
ATOM 3145 C CA . ILE A 1 420 ? -28.190 -1.902 30.059 1.00 85.25 420 ILE A CA 1
ATOM 3146 C C . ILE A 1 420 ? -26.826 -1.964 29.367 1.00 85.25 420 ILE A C 1
ATOM 3148 O O . ILE A 1 420 ? -25.805 -1.684 29.995 1.00 85.25 420 ILE A O 1
ATOM 3152 N N . LEU A 1 421 ? -26.795 -2.256 28.061 1.00 85.00 421 LEU A N 1
ATOM 3153 C CA . LEU A 1 421 ? -25.559 -2.275 27.260 1.00 85.00 421 LEU A CA 1
ATOM 3154 C C . LEU A 1 421 ? -24.730 -0.985 27.412 1.00 85.00 421 LEU A C 1
ATOM 3156 O O . LEU A 1 421 ? -23.501 -1.035 27.437 1.00 85.00 421 LEU A O 1
ATOM 3160 N N . ASP A 1 422 ? -25.390 0.161 27.582 1.00 84.25 422 ASP A N 1
ATOM 3161 C CA . ASP A 1 422 ? -24.720 1.451 27.761 1.00 84.25 422 ASP A CA 1
ATOM 3162 C C . ASP A 1 422 ? -23.820 1.501 29.012 1.00 84.25 422 ASP A C 1
ATOM 3164 O O . ASP A 1 422 ? -22.804 2.195 29.007 1.00 84.25 422 ASP A O 1
ATOM 3168 N N . ASN A 1 423 ? -24.101 0.706 30.053 1.00 86.19 423 ASN A N 1
ATOM 3169 C CA . ASN A 1 423 ? -23.225 0.597 31.227 1.00 86.19 423 ASN A CA 1
ATOM 3170 C C . ASN A 1 423 ? -21.891 -0.081 30.871 1.00 86.19 423 ASN A C 1
ATOM 3172 O O . ASN A 1 423 ? -20.828 0.347 31.329 1.00 86.19 423 ASN A O 1
ATOM 3176 N N . PHE A 1 424 ? -21.925 -1.086 29.995 1.00 89.56 424 PHE A N 1
ATOM 3177 C CA . PHE A 1 424 ? -20.729 -1.760 29.487 1.00 89.56 424 PHE A CA 1
ATOM 3178 C C . PHE A 1 424 ? -19.924 -0.823 28.573 1.00 89.56 424 PHE A C 1
ATOM 3180 O O . PHE A 1 424 ? -18.711 -0.669 28.727 1.00 89.56 424 PHE A O 1
ATOM 3187 N N . GLU A 1 425 ? -20.596 -0.093 27.680 1.00 86.50 425 GLU A N 1
ATOM 3188 C CA . GLU A 1 425 ? -19.935 0.913 26.839 1.00 86.50 425 GLU A CA 1
ATOM 3189 C C . GLU A 1 425 ? -19.412 2.110 27.652 1.00 86.50 425 GLU A C 1
ATOM 3191 O O . GLU A 1 425 ? -18.396 2.716 27.309 1.00 86.50 425 GLU A O 1
ATOM 3196 N N . SER A 1 426 ? -20.040 2.446 28.779 1.00 86.56 426 SER A N 1
ATOM 3197 C CA . SER A 1 426 ? -19.539 3.459 29.714 1.00 86.56 426 SER A CA 1
ATOM 3198 C C . SER A 1 426 ? -18.236 3.023 30.385 1.00 86.56 426 SER A C 1
ATOM 3200 O O . SER A 1 426 ? -17.277 3.800 30.403 1.00 86.56 426 SER A O 1
ATOM 3202 N N . LEU A 1 427 ? -18.135 1.765 30.831 1.00 90.00 427 LEU A N 1
ATOM 3203 C CA . LEU A 1 427 ? -16.872 1.185 31.304 1.00 90.00 427 LEU A CA 1
ATOM 3204 C C . LEU A 1 427 ? -15.802 1.220 30.199 1.00 90.00 427 LEU A C 1
ATOM 3206 O O . LEU A 1 427 ? -14.689 1.699 30.430 1.00 90.00 427 LEU A O 1
ATOM 3210 N N . ARG A 1 428 ? -16.145 0.826 28.967 1.00 91.12 428 ARG A N 1
ATOM 3211 C CA . ARG A 1 428 ? -15.235 0.918 27.811 1.00 91.12 428 ARG A CA 1
ATOM 3212 C C . ARG A 1 428 ? -14.721 2.341 27.569 1.00 91.12 428 ARG A C 1
ATOM 3214 O O . ARG A 1 428 ? -13.520 2.556 27.351 1.00 91.12 428 ARG A O 1
ATOM 3221 N N . ARG A 1 429 ? -15.626 3.327 27.605 1.00 88.12 429 ARG A N 1
ATOM 3222 C CA . ARG A 1 429 ? -15.321 4.757 27.440 1.00 88.12 429 ARG A CA 1
ATOM 3223 C C . ARG A 1 429 ? -14.423 5.261 28.567 1.00 88.12 429 ARG A C 1
ATOM 3225 O O . ARG A 1 429 ? -13.467 5.980 28.277 1.00 88.12 429 ARG A O 1
ATOM 3232 N N . ARG A 1 430 ? -14.652 4.830 29.812 1.00 91.00 430 ARG A N 1
ATOM 3233 C CA . ARG A 1 430 ? -13.809 5.152 30.976 1.00 91.00 430 ARG A CA 1
ATOM 3234 C C . ARG A 1 430 ? -12.387 4.606 30.833 1.00 91.00 430 ARG A C 1
ATOM 3236 O O . ARG A 1 430 ? -11.440 5.360 31.071 1.00 91.00 430 ARG A O 1
ATOM 3243 N N . ILE A 1 431 ? -12.231 3.351 30.395 1.00 93.19 431 ILE A N 1
ATOM 3244 C CA . ILE A 1 431 ? -10.919 2.743 30.103 1.00 93.19 431 ILE A CA 1
ATOM 3245 C C . ILE A 1 431 ? -10.212 3.545 28.999 1.00 93.19 431 ILE A C 1
ATOM 3247 O O . ILE A 1 431 ? -9.063 3.957 29.148 1.00 93.19 431 ILE A O 1
ATOM 3251 N N . SER A 1 432 ? -10.924 3.847 27.911 1.00 90.69 432 SER A N 1
ATOM 3252 C CA . SER A 1 432 ? -10.377 4.602 26.775 1.00 90.69 432 SER A CA 1
ATOM 3253 C C . SER A 1 432 ? -10.036 6.057 27.119 1.00 90.69 432 SER A C 1
ATOM 3255 O O . SER A 1 432 ? -9.148 6.651 26.508 1.00 90.69 432 SER A O 1
ATOM 3257 N N . ALA A 1 433 ? -10.751 6.668 28.065 1.00 89.94 433 ALA A N 1
ATOM 3258 C CA . ALA A 1 433 ? -10.434 7.993 28.586 1.00 89.94 433 ALA A CA 1
ATOM 3259 C C . ALA A 1 433 ? -9.154 7.962 29.432 1.00 89.94 433 ALA A C 1
ATOM 3261 O O . ALA A 1 433 ? -8.297 8.820 29.238 1.00 89.94 433 ALA A O 1
ATOM 3262 N N . ALA A 1 434 ? -8.982 6.946 30.288 1.00 93.12 434 ALA A N 1
ATOM 3263 C CA . ALA A 1 434 ? -7.740 6.754 31.040 1.00 93.12 434 ALA A CA 1
ATOM 3264 C C . ALA A 1 434 ? -6.536 6.600 30.097 1.00 93.12 434 ALA A C 1
ATOM 3266 O O . ALA A 1 434 ? -5.516 7.256 30.282 1.00 93.12 434 ALA A O 1
ATOM 3267 N N . GLU A 1 435 ? -6.663 5.771 29.056 1.00 92.75 435 GLU A N 1
ATOM 3268 C CA . GLU A 1 435 ? -5.583 5.520 28.089 1.00 92.75 435 GLU A CA 1
ATOM 3269 C C . GLU A 1 435 ? -5.168 6.788 27.328 1.00 92.75 435 GLU A C 1
ATOM 3271 O O . GLU A 1 435 ? -3.983 7.000 27.070 1.00 92.75 435 GLU A O 1
ATOM 3276 N N . ARG A 1 436 ? -6.137 7.642 26.970 1.00 90.88 436 ARG A N 1
ATOM 3277 C CA . ARG A 1 436 ? -5.876 8.928 26.302 1.00 90.88 436 ARG A CA 1
ATOM 3278 C C . ARG A 1 436 ? -5.278 9.976 27.237 1.00 90.88 436 ARG A C 1
ATOM 3280 O O . ARG A 1 436 ? -4.549 10.838 26.761 1.00 90.88 436 ARG A O 1
ATOM 3287 N N . ALA A 1 437 ? -5.600 9.920 28.528 1.00 93.00 437 ALA A N 1
ATOM 3288 C CA . ALA A 1 437 ? -5.025 10.805 29.539 1.00 93.00 437 ALA A CA 1
ATOM 3289 C C . ALA A 1 437 ? -3.573 10.434 29.888 1.00 93.00 437 ALA A C 1
ATOM 3291 O O . ALA A 1 437 ? -2.806 11.289 30.332 1.00 93.00 437 ALA A O 1
ATOM 3292 N N . ALA A 1 438 ? -3.180 9.175 29.676 1.00 93.44 438 ALA A N 1
ATOM 3293 C CA . ALA A 1 438 ? -1.809 8.727 29.867 1.00 93.44 438 ALA A CA 1
ATOM 3294 C C . ALA A 1 438 ? -0.858 9.311 28.807 1.00 93.44 438 ALA A C 1
ATOM 3296 O O . ALA A 1 438 ? -1.215 9.494 27.641 1.00 93.44 438 ALA A O 1
ATOM 3297 N N . ALA A 1 439 ? 0.390 9.572 29.211 1.00 91.56 439 ALA A N 1
ATOM 3298 C CA . ALA A 1 439 ? 1.402 10.132 28.320 1.00 91.56 439 ALA A CA 1
ATOM 3299 C C . ALA A 1 439 ? 1.656 9.199 27.111 1.00 91.56 439 ALA A C 1
ATOM 3301 O O . ALA A 1 439 ? 1.837 7.991 27.318 1.00 91.56 439 ALA A O 1
ATOM 3302 N N . PRO A 1 440 ? 1.705 9.719 25.866 1.00 87.12 440 PRO A N 1
ATOM 3303 C CA . PRO A 1 440 ? 1.943 8.904 24.678 1.00 87.12 440 PRO A CA 1
ATOM 3304 C C . PRO A 1 440 ? 3.226 8.069 24.775 1.00 87.12 440 PRO A C 1
ATOM 3306 O O . PRO A 1 440 ? 4.296 8.597 25.069 1.00 87.12 440 PRO A O 1
ATOM 3309 N N . GLY A 1 441 ? 3.120 6.761 24.535 1.00 84.81 441 GLY A N 1
ATOM 3310 C CA . GLY A 1 441 ? 4.248 5.823 24.593 1.00 84.81 441 GLY A CA 1
ATOM 3311 C C . GLY A 1 441 ? 4.711 5.437 26.005 1.00 84.81 441 GLY A C 1
ATOM 3312 O O . GLY A 1 441 ? 5.697 4.716 26.137 1.00 84.81 441 GLY A O 1
ATOM 3313 N N . SER A 1 442 ? 4.025 5.887 27.060 1.00 91.94 442 SER A N 1
ATOM 3314 C CA . SER A 1 442 ? 4.345 5.508 28.442 1.00 91.94 442 SER A CA 1
ATOM 3315 C C . SER A 1 442 ? 3.922 4.071 28.781 1.00 91.94 442 SER A C 1
ATOM 3317 O O . SER A 1 442 ? 3.013 3.508 28.165 1.00 91.94 442 SER A O 1
ATOM 3319 N N . ALA A 1 443 ? 4.537 3.495 29.822 1.00 91.31 443 ALA A N 1
ATOM 3320 C CA . ALA A 1 443 ? 4.103 2.218 30.401 1.00 91.31 443 ALA A CA 1
ATOM 3321 C C . ALA A 1 443 ? 2.640 2.271 30.884 1.00 91.31 443 ALA A C 1
ATOM 3323 O O . ALA A 1 443 ? 1.916 1.288 30.750 1.00 91.31 443 ALA A O 1
ATOM 3324 N N . ASP A 1 444 ? 2.197 3.437 31.368 1.00 94.94 444 ASP A N 1
ATOM 3325 C CA . ASP A 1 444 ? 0.823 3.713 31.804 1.00 94.94 444 ASP A CA 1
ATOM 3326 C C . ASP A 1 444 ? -0.169 3.539 30.642 1.00 94.94 444 ASP A C 1
ATOM 3328 O O . ASP A 1 444 ? -1.119 2.757 30.720 1.00 94.94 444 ASP A O 1
ATOM 3332 N N . GLN A 1 445 ? 0.115 4.181 29.503 1.00 93.75 445 GLN A N 1
ATOM 3333 C CA . GLN A 1 445 ? -0.696 4.048 28.292 1.00 93.75 445 GLN A CA 1
ATOM 3334 C C . GLN A 1 445 ? -0.677 2.615 27.743 1.00 93.75 445 GLN A C 1
ATOM 3336 O O . GLN A 1 445 ? -1.717 2.094 27.335 1.00 93.75 445 GLN A O 1
ATOM 3341 N N . ALA A 1 446 ? 0.487 1.962 27.737 1.00 89.88 446 ALA A N 1
ATOM 3342 C CA . ALA A 1 446 ? 0.625 0.600 27.230 1.00 89.88 446 ALA A CA 1
ATOM 3343 C C . ALA A 1 446 ? -0.180 -0.415 28.067 1.00 89.88 446 ALA A C 1
ATOM 3345 O O . ALA A 1 446 ? -0.870 -1.269 27.499 1.00 89.88 446 ALA A O 1
ATOM 3346 N N . LEU A 1 447 ? -0.151 -0.282 29.400 1.00 93.69 447 LEU A N 1
ATOM 3347 C CA . LEU A 1 447 ? -0.941 -1.088 30.333 1.00 93.69 447 LEU A CA 1
ATOM 3348 C C . LEU A 1 447 ? -2.447 -0.861 30.149 1.00 93.69 447 LEU A C 1
ATOM 3350 O O . LEU A 1 447 ? -3.208 -1.819 30.038 1.00 93.69 447 LEU A O 1
ATOM 3354 N N . LEU A 1 448 ? -2.886 0.393 30.044 1.00 95.00 448 LEU A N 1
ATOM 3355 C CA . LEU A 1 448 ? -4.293 0.718 29.785 1.00 95.00 448 LEU A CA 1
ATOM 3356 C C . LEU A 1 448 ? -4.771 0.182 28.430 1.00 95.00 448 LEU A C 1
ATOM 3358 O O . LEU A 1 448 ? -5.884 -0.330 28.324 1.00 95.00 448 LEU A O 1
ATOM 3362 N N . GLY A 1 449 ? -3.906 0.201 27.414 1.00 91.44 449 GLY A N 1
ATOM 3363 C CA . GLY A 1 449 ? -4.173 -0.444 26.131 1.00 91.44 449 GLY A CA 1
ATOM 3364 C C . GLY A 1 449 ? -4.333 -1.967 26.244 1.00 91.44 449 GLY A C 1
ATOM 3365 O O . GLY A 1 449 ? -5.178 -2.538 25.554 1.00 91.44 449 GLY A O 1
ATOM 3366 N N . GLN A 1 450 ? -3.567 -2.634 27.119 1.00 92.00 450 GLN A N 1
ATOM 3367 C CA . GLN A 1 450 ? -3.732 -4.063 27.432 1.00 92.00 450 GLN A CA 1
ATOM 3368 C C . GLN A 1 450 ? -5.079 -4.332 28.113 1.00 92.00 450 GLN A C 1
ATOM 3370 O O . GLN A 1 450 ? -5.811 -5.218 27.673 1.00 92.00 450 GLN A O 1
ATOM 3375 N N . VAL A 1 451 ? -5.439 -3.523 29.113 1.00 94.62 451 VAL A N 1
ATOM 3376 C CA . VAL A 1 451 ? -6.735 -3.595 29.808 1.00 94.62 451 VAL A CA 1
ATOM 3377 C C . VAL A 1 451 ? -7.897 -3.420 28.834 1.00 94.62 451 VAL A C 1
ATOM 3379 O O . VAL A 1 451 ? -8.820 -4.234 28.829 1.00 94.62 451 VAL A O 1
ATOM 3382 N N . ARG A 1 452 ? -7.828 -2.415 27.950 1.00 94.00 452 ARG A N 1
ATOM 3383 C CA . ARG A 1 452 ? -8.851 -2.189 26.921 1.00 94.00 452 ARG A CA 1
ATOM 3384 C C . ARG A 1 452 ? -8.996 -3.390 25.994 1.00 94.00 452 ARG A C 1
ATOM 3386 O O . ARG A 1 452 ? -10.115 -3.812 25.746 1.00 94.00 452 ARG A O 1
ATOM 3393 N N . ARG A 1 453 ? -7.889 -3.953 25.490 1.00 90.56 453 ARG A N 1
ATOM 3394 C CA . ARG A 1 453 ? -7.934 -5.130 24.600 1.00 90.56 453 ARG A CA 1
ATOM 3395 C C . ARG A 1 453 ? -8.577 -6.337 25.283 1.00 90.56 453 ARG A C 1
ATOM 3397 O O . ARG A 1 453 ? -9.394 -7.006 24.659 1.00 90.56 453 ARG A O 1
ATOM 3404 N N . GLN A 1 454 ? -8.239 -6.586 26.549 1.00 92.88 454 GLN A N 1
ATOM 3405 C CA . GLN A 1 454 ? -8.835 -7.676 27.322 1.00 92.88 454 GLN A CA 1
ATOM 3406 C C . GLN A 1 454 ? -10.346 -7.476 27.504 1.00 92.88 454 GLN A C 1
ATOM 3408 O O . GLN A 1 454 ? -11.121 -8.408 27.297 1.00 92.88 454 GLN A O 1
ATOM 3413 N N . TYR A 1 455 ? -10.766 -6.258 27.854 1.00 95.06 455 TYR A N 1
ATOM 3414 C CA . TYR A 1 455 ? -12.177 -5.923 28.017 1.00 95.06 455 TYR A CA 1
ATOM 3415 C C . TYR A 1 455 ? -12.959 -6.007 26.699 1.00 95.06 455 TYR A C 1
ATOM 3417 O O . TYR A 1 455 ? -14.024 -6.616 26.656 1.00 95.06 455 TYR A O 1
ATOM 3425 N N . ASP A 1 456 ? -12.414 -5.452 25.613 1.00 91.44 456 ASP A N 1
ATOM 3426 C CA . ASP A 1 456 ? -13.033 -5.476 24.284 1.00 91.44 456 ASP A CA 1
ATOM 3427 C C . ASP A 1 456 ? -13.224 -6.918 23.784 1.00 91.44 456 ASP A C 1
ATOM 3429 O O . ASP A 1 456 ? -14.297 -7.240 23.273 1.00 91.44 456 ASP A O 1
ATOM 3433 N N . SER A 1 457 ? -12.229 -7.791 23.997 1.00 90.88 457 SER A N 1
ATOM 3434 C CA . SER A 1 457 ? -12.314 -9.218 23.656 1.00 90.88 457 SER A CA 1
ATOM 3435 C C . SER A 1 457 ? -13.414 -9.933 24.438 1.00 90.88 457 SER A C 1
ATOM 3437 O O . SER A 1 457 ? -14.164 -10.717 23.862 1.00 90.88 457 SER A O 1
ATOM 3439 N N . TRP A 1 458 ? -13.523 -9.670 25.743 1.00 95.12 458 TRP A N 1
ATOM 3440 C CA . TRP A 1 458 ? -14.594 -10.237 26.560 1.00 95.12 458 TRP A CA 1
ATOM 3441 C C . TRP A 1 458 ? -15.970 -9.721 26.117 1.00 95.12 458 TRP A C 1
ATOM 3443 O O . TRP A 1 458 ? -16.911 -10.501 26.011 1.00 95.12 458 TRP A O 1
ATOM 3453 N N . LEU A 1 459 ? -16.095 -8.426 25.813 1.00 92.12 459 LEU A N 1
ATOM 3454 C CA . LEU A 1 459 ? -17.365 -7.835 25.395 1.00 92.12 459 LEU A CA 1
ATOM 3455 C C . LEU A 1 459 ? -17.825 -8.400 24.039 1.00 92.12 459 LEU A C 1
ATOM 3457 O O . LEU A 1 459 ? -19.011 -8.678 23.869 1.00 92.12 459 LEU A O 1
ATOM 3461 N N . ASP A 1 460 ? -16.897 -8.630 23.102 1.00 88.06 460 ASP A N 1
ATOM 3462 C CA . ASP A 1 460 ? -17.171 -9.339 21.842 1.00 88.06 460 ASP A CA 1
ATOM 3463 C C . ASP A 1 460 ? -17.710 -10.756 22.097 1.00 88.06 460 ASP A C 1
ATOM 3465 O O . ASP A 1 460 ? -18.724 -11.155 21.517 1.00 88.06 460 ASP A O 1
ATOM 3469 N N . GLU A 1 461 ? -17.062 -11.510 22.988 1.00 91.75 461 GLU A N 1
ATOM 3470 C CA . GLU A 1 461 ? -17.479 -12.865 23.353 1.00 91.75 461 GLU A CA 1
ATOM 3471 C C . GLU A 1 461 ? -18.839 -12.877 24.061 1.00 91.75 461 GLU A C 1
ATOM 3473 O O . GLU A 1 461 ? -19.685 -13.719 23.760 1.00 91.75 461 GLU A O 1
ATOM 3478 N N . ALA A 1 462 ? -19.098 -11.928 24.961 1.00 92.38 462 ALA A N 1
ATOM 3479 C CA . ALA A 1 462 ? -20.363 -11.808 25.679 1.00 92.38 462 ALA A CA 1
ATOM 3480 C C . ALA A 1 462 ? -21.537 -11.509 24.728 1.00 92.38 462 ALA A C 1
ATOM 3482 O O . ALA A 1 462 ? -22.601 -12.122 24.841 1.00 92.38 462 ALA A O 1
ATOM 3483 N N . VAL A 1 463 ? -21.335 -10.633 23.737 1.00 88.81 463 VAL A N 1
ATOM 3484 C CA . VAL A 1 463 ? -22.322 -10.375 22.673 1.00 88.81 463 VAL A CA 1
ATOM 3485 C C . VAL A 1 463 ? -22.512 -11.610 21.784 1.00 88.81 463 VAL A C 1
ATOM 3487 O O . VAL A 1 463 ? -23.643 -11.971 21.456 1.00 88.81 463 VAL A O 1
ATOM 3490 N N . GLY A 1 464 ? -21.426 -12.293 21.414 1.00 85.56 464 GLY A N 1
ATOM 3491 C CA . GLY A 1 464 ? -21.473 -13.488 20.566 1.00 85.56 464 GLY A CA 1
ATOM 3492 C C . GLY A 1 464 ? -22.129 -14.703 21.229 1.00 85.56 464 GLY A C 1
ATOM 3493 O O . GLY A 1 464 ? -22.856 -15.442 20.569 1.00 85.56 464 GLY A O 1
ATOM 3494 N N . SER A 1 465 ? -21.911 -14.886 22.532 1.00 88.94 465 SER A N 1
ATOM 3495 C CA . SER A 1 465 ? -22.431 -16.007 23.331 1.00 88.94 465 SER A CA 1
ATOM 3496 C C . SER A 1 465 ? -23.860 -15.801 23.844 1.00 88.94 465 SER A C 1
ATOM 3498 O O . SER A 1 465 ? -24.391 -16.676 24.525 1.00 88.94 465 SER A O 1
ATOM 3500 N N . GLY A 1 466 ? -24.500 -14.675 23.507 1.00 87.94 466 GLY A N 1
ATOM 3501 C CA . GLY A 1 466 ? -25.888 -14.400 23.885 1.00 87.94 466 GLY A CA 1
ATOM 3502 C C . GLY A 1 466 ? -26.068 -13.997 25.350 1.00 87.94 466 GLY A C 1
ATOM 3503 O O . GLY A 1 466 ? -27.142 -14.206 25.903 1.00 87.94 466 GLY A O 1
ATOM 3504 N N . LYS A 1 467 ? -25.041 -13.414 25.989 1.00 92.12 467 LYS A N 1
ATOM 3505 C CA . LYS A 1 467 ? -25.154 -12.864 27.357 1.00 92.12 467 LYS A CA 1
ATOM 3506 C C . LYS A 1 467 ? -25.947 -11.556 27.420 1.00 92.12 467 LYS A C 1
ATOM 3508 O O . LYS A 1 467 ? -26.322 -11.113 28.502 1.00 92.12 467 LYS A O 1
ATOM 3513 N N . PHE A 1 468 ? -26.189 -10.945 26.263 1.00 91.62 468 PHE A N 1
ATOM 3514 C CA . PHE A 1 468 ? -27.074 -9.800 26.103 1.00 91.62 468 PHE A CA 1
ATOM 3515 C C . PHE A 1 468 ? -28.422 -10.261 25.547 1.00 91.62 468 PHE A C 1
ATOM 3517 O O . PHE A 1 468 ? -28.490 -11.040 24.596 1.00 91.62 468 PHE A O 1
ATOM 3524 N N . PHE A 1 469 ? -29.490 -9.739 26.133 1.00 89.50 469 PHE A N 1
ATOM 3525 C CA . PHE A 1 469 ? -30.875 -9.935 25.747 1.00 89.50 469 PHE A CA 1
ATOM 3526 C C . PHE A 1 469 ? -31.381 -8.682 25.029 1.00 89.50 469 PHE A C 1
ATOM 3528 O O . PHE A 1 469 ? -31.200 -7.554 25.489 1.00 89.50 469 PHE A O 1
ATOM 3535 N N . GLY A 1 470 ? -32.046 -8.895 23.904 1.00 90.12 470 GLY A N 1
ATOM 3536 C CA . GLY A 1 470 ? -32.670 -7.869 23.080 1.00 90.12 470 GLY A CA 1
ATOM 3537 C C . GLY A 1 470 ? -33.485 -8.538 21.982 1.00 90.12 470 GLY A C 1
ATOM 3538 O O . GLY A 1 470 ? -33.533 -9.770 21.898 1.00 90.12 470 GLY A O 1
ATOM 3539 N N . SER A 1 471 ? -34.124 -7.743 21.132 1.00 91.88 471 SER A N 1
ATOM 3540 C CA . SER A 1 471 ? -34.696 -8.284 19.899 1.00 91.88 471 SER A CA 1
ATOM 3541 C C . SER A 1 471 ? -33.583 -8.895 19.023 1.00 91.88 471 SER A C 1
ATOM 3543 O O . SER A 1 471 ? -32.442 -8.420 19.066 1.00 91.88 471 SER A O 1
ATOM 3545 N N . PRO A 1 472 ? -33.873 -9.936 18.217 1.00 90.81 472 PRO A N 1
ATOM 3546 C CA . PRO A 1 472 ? -32.889 -10.514 17.297 1.00 90.81 472 PRO A CA 1
ATOM 3547 C C . PRO A 1 472 ? -32.219 -9.462 16.402 1.00 90.81 472 PRO A C 1
ATOM 3549 O O . PRO A 1 472 ? -31.007 -9.493 16.213 1.00 90.81 472 PRO A O 1
ATOM 3552 N N . GLU A 1 473 ? -32.989 -8.469 15.949 1.00 93.31 473 GLU A N 1
ATOM 3553 C CA . GLU A 1 473 ? -32.492 -7.371 15.122 1.00 93.31 473 GLU A CA 1
ATOM 3554 C C . GLU A 1 473 ? -31.438 -6.506 15.838 1.00 93.31 473 GLU A C 1
ATOM 3556 O O . GLU A 1 473 ? -30.429 -6.145 15.234 1.00 93.31 473 GLU A O 1
ATOM 3561 N N . GLN A 1 474 ? -31.609 -6.219 17.135 1.00 92.56 474 GLN A N 1
ATOM 3562 C CA . GLN A 1 474 ? -30.616 -5.473 17.926 1.00 92.56 474 GLN A CA 1
ATOM 3563 C C . GLN A 1 474 ? -29.300 -6.230 18.061 1.00 92.56 474 GLN A C 1
ATOM 3565 O O . GLN A 1 474 ? -28.227 -5.634 17.955 1.00 92.56 474 GLN A O 1
ATOM 3570 N N . LEU A 1 475 ? -29.382 -7.540 18.302 1.00 90.12 475 LEU A N 1
ATOM 3571 C CA . LEU A 1 475 ? -28.200 -8.387 18.433 1.00 90.12 475 LEU A CA 1
ATOM 3572 C C . LEU A 1 475 ? -27.432 -8.460 17.113 1.00 90.12 475 LEU A C 1
ATOM 3574 O O . LEU A 1 475 ? -26.204 -8.374 17.122 1.00 90.12 475 LEU A O 1
ATOM 3578 N N . ASP A 1 476 ? -28.136 -8.579 15.990 1.00 92.25 476 ASP A N 1
ATOM 3579 C CA . ASP A 1 476 ? -27.516 -8.618 14.668 1.00 92.25 476 ASP A CA 1
ATOM 3580 C C . ASP A 1 476 ? -26.905 -7.263 14.287 1.00 92.25 476 ASP A C 1
ATOM 3582 O O . ASP A 1 476 ? -25.752 -7.215 13.849 1.00 92.25 476 ASP A O 1
ATOM 3586 N N . ALA A 1 477 ? -27.608 -6.156 14.548 1.00 93.62 477 ALA A N 1
ATOM 3587 C CA . ALA A 1 477 ? -27.079 -4.809 14.337 1.00 93.62 477 ALA A CA 1
ATOM 3588 C C . ALA A 1 477 ? -25.824 -4.543 15.186 1.00 93.62 477 ALA A C 1
ATOM 3590 O O . ALA A 1 477 ? -24.834 -4.014 14.679 1.00 93.62 477 ALA A O 1
ATOM 3591 N N . LEU A 1 478 ? -25.818 -4.965 16.457 1.00 91.19 478 LEU A N 1
ATOM 3592 C CA . LEU A 1 478 ? -24.657 -4.808 17.334 1.00 91.19 478 LEU A CA 1
ATOM 3593 C C . LEU A 1 478 ? -23.468 -5.643 16.855 1.00 91.19 478 LEU A C 1
ATOM 3595 O O . LEU A 1 478 ? -22.339 -5.149 16.831 1.00 91.19 478 LEU A O 1
ATOM 3599 N N . LYS A 1 479 ? -23.701 -6.902 16.468 1.00 90.38 479 LYS A N 1
ATOM 3600 C CA . LYS A 1 479 ? -22.648 -7.770 15.921 1.00 90.38 479 LYS A CA 1
ATOM 3601 C C . LYS A 1 479 ? -22.028 -7.156 14.669 1.00 90.38 479 LYS A C 1
ATOM 3603 O O . LYS A 1 479 ? -20.801 -7.141 14.555 1.00 90.38 479 LYS A O 1
ATOM 3608 N N . GLU A 1 480 ? -22.849 -6.607 13.780 1.00 93.25 480 GLU A N 1
ATOM 3609 C CA . GLU A 1 480 ? -22.382 -5.951 12.561 1.00 93.25 480 GLU A CA 1
ATOM 3610 C C . GLU A 1 480 ? -21.588 -4.672 12.856 1.00 93.25 480 GLU A C 1
ATOM 3612 O O . GLU A 1 480 ? -20.470 -4.517 12.363 1.00 93.25 480 GLU A O 1
ATOM 3617 N N . ALA A 1 481 ? -22.084 -3.799 13.739 1.00 92.75 481 ALA A N 1
ATOM 3618 C CA . ALA A 1 481 ? -21.372 -2.585 14.144 1.00 92.75 481 ALA A CA 1
ATOM 3619 C C . ALA A 1 481 ? -19.994 -2.894 14.748 1.00 92.75 481 ALA A C 1
ATOM 3621 O O . ALA A 1 481 ? -18.991 -2.247 14.428 1.00 92.75 481 ALA A O 1
ATOM 3622 N N . ARG A 1 482 ? -19.908 -3.937 15.583 1.00 89.25 482 ARG A N 1
ATOM 3623 C CA . ARG A 1 482 ? -18.641 -4.380 16.180 1.00 89.25 482 ARG A CA 1
ATOM 3624 C C . ARG A 1 482 ? -17.697 -4.989 15.144 1.00 89.25 482 ARG A C 1
ATOM 3626 O O . ARG A 1 482 ? -16.498 -4.707 15.196 1.00 89.25 482 ARG A O 1
ATOM 3633 N N . ARG A 1 483 ? -18.218 -5.766 14.187 1.00 92.06 483 ARG A N 1
ATOM 3634 C CA . ARG A 1 483 ? -17.446 -6.291 13.049 1.00 92.06 483 ARG A CA 1
ATOM 3635 C C . ARG A 1 483 ? -16.837 -5.146 12.237 1.00 92.06 483 ARG A C 1
ATOM 3637 O O . ARG A 1 483 ? -15.620 -5.106 12.093 1.00 92.06 483 ARG A O 1
ATOM 3644 N N . LEU A 1 484 ? -17.651 -4.184 11.806 1.00 93.56 484 LEU A N 1
ATOM 3645 C CA . LEU A 1 484 ? -17.205 -3.021 11.031 1.00 93.56 484 LEU A CA 1
ATOM 3646 C C . LEU A 1 484 ? -16.211 -2.149 11.806 1.00 93.56 484 LEU A C 1
ATOM 3648 O O . LEU A 1 484 ? -15.226 -1.674 11.243 1.00 93.56 484 LEU A O 1
ATOM 3652 N N . ASN A 1 485 ? -16.400 -1.987 13.118 1.00 90.06 485 ASN A N 1
ATOM 3653 C CA . ASN A 1 485 ? -15.427 -1.291 13.956 1.00 90.06 485 ASN A CA 1
ATOM 3654 C C . ASN A 1 485 ? -14.080 -2.015 14.014 1.00 90.06 485 ASN A C 1
ATOM 3656 O O . ASN A 1 485 ? -13.039 -1.362 13.965 1.00 90.06 485 ASN A O 1
ATOM 3660 N N . ARG A 1 486 ? -14.080 -3.346 14.134 1.00 88.88 486 ARG A N 1
ATOM 3661 C CA . ARG A 1 486 ? -12.846 -4.137 14.103 1.00 88.88 486 ARG A CA 1
ATOM 3662 C C . ARG A 1 486 ? -12.155 -4.008 12.751 1.00 88.88 486 ARG A C 1
ATOM 3664 O O . ARG A 1 486 ? -10.950 -3.775 12.736 1.00 88.88 486 ARG A O 1
ATOM 3671 N N . ASP A 1 487 ? -12.906 -4.095 11.658 1.00 89.19 487 ASP A N 1
ATOM 3672 C CA . ASP A 1 487 ? -12.370 -3.974 10.302 1.00 89.19 487 ASP A CA 1
ATOM 3673 C C . ASP A 1 487 ? -11.750 -2.579 10.090 1.00 89.19 487 ASP A C 1
ATOM 3675 O O . ASP A 1 487 ? -10.597 -2.471 9.677 1.00 89.19 487 ASP A O 1
ATOM 3679 N N . TYR A 1 488 ? -12.437 -1.507 10.506 1.00 93.31 488 TYR A N 1
ATOM 3680 C CA . TYR A 1 488 ? -11.883 -0.148 10.525 1.00 93.31 488 TYR A CA 1
ATOM 3681 C C . TYR A 1 488 ? -10.599 -0.056 11.364 1.00 93.31 488 TYR A C 1
ATOM 3683 O O . TYR A 1 488 ? -9.577 0.458 10.908 1.00 93.31 488 TYR A O 1
ATOM 3691 N N . MET A 1 489 ? -10.607 -0.586 12.590 1.00 87.62 489 MET A N 1
ATOM 3692 C CA . MET A 1 489 ? -9.444 -0.533 13.482 1.00 87.62 489 MET A CA 1
ATOM 3693 C C . MET A 1 489 ? -8.264 -1.357 12.955 1.00 87.62 489 MET A C 1
ATOM 3695 O O . MET A 1 489 ? -7.118 -0.972 13.177 1.00 87.62 489 MET A O 1
ATOM 3699 N N . GLN A 1 490 ? -8.515 -2.438 12.217 1.00 88.62 490 GLN A N 1
ATOM 3700 C CA . GLN A 1 490 ? -7.483 -3.207 11.524 1.00 88.62 490 GLN A CA 1
ATOM 3701 C C . GLN A 1 490 ? -6.847 -2.417 10.367 1.00 88.62 490 GLN A C 1
ATOM 3703 O O . GLN A 1 490 ? -5.698 -2.667 10.004 1.00 88.62 490 GLN A O 1
ATOM 3708 N N . ILE A 1 491 ? -7.550 -1.440 9.795 1.00 89.75 491 ILE A N 1
ATOM 3709 C CA . ILE A 1 491 ? -6.982 -0.534 8.791 1.00 89.75 491 ILE A CA 1
ATOM 3710 C C . ILE A 1 491 ? -6.104 0.524 9.476 1.00 89.75 491 ILE A C 1
ATOM 3712 O O . ILE A 1 491 ? -4.939 0.681 9.115 1.00 89.75 491 ILE A O 1
ATOM 3716 N N . VAL A 1 492 ? -6.629 1.219 10.494 1.00 90.88 492 VAL A N 1
ATOM 3717 C CA . VAL A 1 492 ? -5.979 2.420 11.067 1.00 90.88 492 VAL A CA 1
ATOM 3718 C C . VAL A 1 492 ? -5.044 2.162 12.256 1.00 90.88 492 VAL A C 1
ATOM 3720 O O . VAL A 1 492 ? -4.251 3.032 12.626 1.00 90.88 492 VAL A O 1
ATOM 3723 N N . LYS A 1 493 ? -5.133 0.992 12.895 1.00 86.38 493 LYS A N 1
ATOM 3724 C CA . LYS A 1 493 ? -4.377 0.641 14.109 1.00 86.38 493 LYS A CA 1
ATOM 3725 C C . LYS A 1 493 ? -3.831 -0.787 14.086 1.00 86.38 493 LYS A C 1
ATOM 3727 O O . LYS A 1 493 ? -3.638 -1.367 15.152 1.00 86.38 493 LYS A O 1
ATOM 3732 N N . ASP A 1 494 ? -3.552 -1.359 12.913 1.00 84.38 494 ASP A N 1
ATOM 3733 C CA . ASP A 1 494 ? -2.900 -2.672 12.880 1.00 84.38 494 ASP A CA 1
ATOM 3734 C C . ASP A 1 494 ? -1.524 -2.589 13.543 1.00 84.38 494 ASP A C 1
ATOM 3736 O O . ASP A 1 494 ? -0.723 -1.696 13.226 1.00 84.38 494 ASP A O 1
ATOM 3740 N N . THR A 1 495 ? -1.246 -3.531 14.437 1.00 81.19 495 THR A N 1
ATOM 3741 C CA . THR A 1 495 ? 0.004 -3.607 15.194 1.00 81.19 495 THR A CA 1
ATOM 3742 C C . THR A 1 495 ? 0.602 -5.000 15.104 1.00 81.19 495 THR A C 1
ATOM 3744 O O . THR A 1 495 ? -0.113 -6.000 15.099 1.00 81.19 495 THR A O 1
ATOM 3747 N N . HIS A 1 496 ? 1.929 -5.084 15.121 1.00 77.44 496 HIS A N 1
ATOM 3748 C CA . HIS A 1 496 ? 2.626 -6.345 15.345 1.00 77.44 496 HIS A CA 1
ATOM 3749 C C . HIS A 1 496 ? 2.371 -6.879 16.768 1.00 77.44 496 HIS A C 1
ATOM 3751 O O . HIS A 1 496 ? 1.816 -6.192 17.627 1.00 77.44 496 HIS A O 1
ATOM 3757 N N . LYS A 1 497 ? 2.825 -8.110 17.047 1.00 71.50 497 LYS A N 1
ATOM 3758 C CA . LYS A 1 497 ? 2.703 -8.736 18.380 1.00 71.50 497 LYS A CA 1
ATOM 3759 C C . LYS A 1 497 ? 3.369 -7.925 19.502 1.00 71.50 497 LYS A C 1
ATOM 3761 O O . LYS A 1 497 ? 2.986 -8.074 20.652 1.00 71.50 497 LYS A O 1
ATOM 3766 N N . ASP A 1 498 ? 4.343 -7.077 19.171 1.00 72.00 498 ASP A N 1
ATOM 3767 C CA . ASP A 1 498 ? 5.034 -6.186 20.113 1.00 72.00 498 ASP A CA 1
ATOM 3768 C C . ASP A 1 498 ? 4.290 -4.856 20.359 1.00 72.00 498 ASP A C 1
ATOM 3770 O O . ASP A 1 498 ? 4.806 -3.975 21.045 1.00 72.00 498 ASP A O 1
ATOM 3774 N N . GLY A 1 499 ? 3.089 -4.690 19.792 1.00 70.88 499 GLY A N 1
ATOM 3775 C CA . GLY A 1 499 ? 2.262 -3.495 19.938 1.00 70.88 499 GLY A CA 1
ATOM 3776 C C . GLY A 1 499 ? 2.682 -2.316 19.058 1.00 70.88 499 GLY A C 1
ATOM 3777 O O . GLY A 1 499 ? 2.038 -1.268 19.114 1.00 70.88 499 GLY A O 1
ATOM 3778 N N . LYS A 1 500 ? 3.724 -2.451 18.224 1.00 77.12 500 LYS A N 1
ATOM 3779 C CA . LYS A 1 500 ? 4.131 -1.380 17.304 1.00 77.12 500 LYS A CA 1
ATOM 3780 C C . LYS A 1 500 ? 3.241 -1.354 16.061 1.00 77.12 500 LYS A C 1
ATOM 3782 O O . LYS A 1 500 ? 2.934 -2.424 15.530 1.00 77.12 500 LYS A O 1
ATOM 3787 N N . PRO A 1 501 ? 2.872 -0.165 15.544 1.00 82.12 501 PRO A N 1
ATOM 3788 C CA . PRO A 1 501 ? 2.116 -0.054 14.301 1.00 82.12 501 PRO A CA 1
ATOM 3789 C C . PRO A 1 501 ? 2.841 -0.722 13.130 1.00 82.12 501 PRO A C 1
ATOM 3791 O O . PRO A 1 501 ? 4.054 -0.539 12.963 1.00 82.12 501 PRO A O 1
ATOM 3794 N N . THR A 1 502 ? 2.100 -1.457 12.298 1.00 88.44 502 THR A N 1
ATOM 3795 C CA . THR A 1 502 ? 2.655 -2.027 11.063 1.00 88.44 502 THR A CA 1
ATOM 3796 C C . THR A 1 502 ? 3.107 -0.916 10.111 1.00 88.44 502 THR A C 1
ATOM 3798 O O . THR A 1 502 ? 2.733 0.254 10.247 1.00 88.44 502 THR A O 1
ATOM 3801 N N . VAL A 1 503 ? 3.945 -1.258 9.127 1.00 90.00 503 VAL A N 1
ATOM 3802 C CA . VAL A 1 503 ? 4.374 -0.275 8.120 1.00 90.00 503 VAL A CA 1
ATOM 3803 C C . VAL A 1 503 ? 3.175 0.241 7.317 1.00 90.00 503 VAL A C 1
ATOM 3805 O O . VAL A 1 503 ? 3.071 1.453 7.143 1.00 90.00 503 VAL A O 1
ATOM 3808 N N . ARG A 1 504 ? 2.230 -0.639 6.937 1.00 92.38 504 ARG A N 1
ATOM 3809 C CA . ARG A 1 504 ? 0.951 -0.253 6.313 1.00 92.38 504 ARG A CA 1
ATOM 3810 C C . ARG A 1 504 ? 0.220 0.783 7.166 1.00 92.38 504 ARG A C 1
ATOM 3812 O O . ARG A 1 504 ? -0.103 1.854 6.669 1.00 92.38 504 ARG A O 1
ATOM 3819 N N . THR A 1 505 ? 0.027 0.507 8.458 1.00 91.75 505 THR A N 1
ATOM 3820 C CA . THR A 1 505 ? -0.656 1.424 9.384 1.00 91.75 505 THR A CA 1
ATOM 3821 C C . THR A 1 505 ? 0.033 2.784 9.465 1.00 91.75 505 THR A C 1
ATOM 3823 O O . THR A 1 505 ? -0.635 3.813 9.525 1.00 91.75 505 THR A O 1
ATOM 3826 N N . ARG A 1 506 ? 1.371 2.825 9.459 1.00 93.38 506 ARG A N 1
ATOM 3827 C CA . ARG A 1 506 ? 2.106 4.099 9.442 1.00 93.38 506 ARG A CA 1
ATOM 3828 C C . ARG A 1 506 ? 1.882 4.872 8.147 1.00 93.38 506 ARG A C 1
ATOM 3830 O O . ARG A 1 506 ? 1.618 6.060 8.232 1.00 93.38 506 ARG A O 1
ATOM 3837 N N . ILE A 1 507 ? 1.929 4.205 6.993 1.00 94.88 507 ILE A N 1
ATOM 3838 C CA . ILE A 1 507 ? 1.676 4.835 5.687 1.00 94.88 507 ILE A CA 1
ATOM 3839 C C . ILE A 1 507 ? 0.250 5.393 5.633 1.00 94.88 507 ILE A C 1
ATOM 3841 O O . ILE A 1 507 ? 0.075 6.565 5.324 1.00 94.88 507 ILE A O 1
ATOM 3845 N N . ILE A 1 508 ? -0.752 4.603 6.028 1.00 95.69 508 ILE A N 1
ATOM 3846 C CA . ILE A 1 508 ? -2.154 5.046 6.091 1.00 95.69 508 ILE A CA 1
ATOM 3847 C C . ILE A 1 508 ? -2.299 6.262 7.013 1.00 95.69 508 ILE A C 1
ATOM 3849 O O . ILE A 1 508 ? -2.914 7.254 6.640 1.00 95.69 508 ILE A O 1
ATOM 3853 N N . ASN A 1 509 ? -1.689 6.231 8.199 1.00 93.50 509 ASN A N 1
ATOM 3854 C CA . ASN A 1 509 ? -1.719 7.370 9.116 1.00 93.50 509 ASN A CA 1
ATOM 3855 C C . ASN A 1 509 ? -0.903 8.569 8.619 1.00 93.50 509 ASN A C 1
ATOM 3857 O O . ASN A 1 509 ? -1.092 9.675 9.117 1.00 93.50 509 ASN A O 1
ATOM 3861 N N . ASP A 1 510 ? 0.057 8.397 7.721 1.00 95.19 510 ASP A N 1
ATOM 3862 C CA . ASP A 1 510 ? 0.730 9.532 7.100 1.00 95.19 510 ASP A CA 1
ATOM 3863 C C . ASP A 1 510 ? -0.196 10.172 6.057 1.00 95.19 510 ASP A C 1
ATOM 3865 O O . ASP A 1 510 ? -0.365 11.385 6.095 1.00 95.19 510 ASP A O 1
ATOM 3869 N N . VAL A 1 511 ? -0.882 9.367 5.238 1.00 96.56 511 VAL A N 1
ATOM 3870 C CA . VAL A 1 511 ? -1.887 9.812 4.250 1.00 96.56 511 VAL A CA 1
ATOM 3871 C C . VAL A 1 511 ? -3.056 10.541 4.910 1.00 96.56 511 VAL A C 1
ATOM 3873 O O . VAL A 1 511 ? -3.308 11.704 4.620 1.00 96.56 511 VAL A O 1
ATOM 3876 N N . VAL A 1 512 ? -3.723 9.904 5.877 1.00 95.50 512 VAL A N 1
ATOM 3877 C CA . VAL A 1 512 ? -4.903 10.466 6.564 1.00 95.50 512 VAL A CA 1
ATOM 3878 C C . VAL A 1 512 ? -4.593 11.793 7.263 1.00 95.50 512 VAL A C 1
ATOM 3880 O O . VAL A 1 512 ? -5.463 12.646 7.390 1.00 95.50 512 VAL A O 1
ATOM 3883 N N . ASN A 1 513 ? -3.351 11.984 7.716 1.00 94.31 513 ASN A N 1
ATOM 3884 C CA . ASN A 1 513 ? -2.928 13.211 8.390 1.00 94.31 513 ASN A CA 1
ATOM 3885 C C . ASN A 1 513 ? -2.225 14.211 7.451 1.00 94.31 513 ASN A C 1
ATOM 3887 O O . ASN A 1 513 ? -1.638 15.171 7.948 1.00 94.31 513 ASN A O 1
ATOM 3891 N N . GLY A 1 514 ? -2.208 13.976 6.132 1.00 95.06 514 GLY A N 1
ATOM 3892 C CA . GLY A 1 514 ? -1.549 14.854 5.156 1.00 95.06 514 GLY A CA 1
ATOM 3893 C C . GLY A 1 514 ? -0.035 14.997 5.367 1.00 95.06 514 GLY A C 1
ATOM 3894 O O . GLY A 1 514 ? 0.542 16.041 5.082 1.00 95.06 514 GLY A O 1
ATOM 3895 N N . ARG A 1 515 ? 0.621 13.971 5.924 1.00 95.00 515 ARG A N 1
ATOM 3896 C CA . ARG A 1 515 ? 2.064 13.947 6.243 1.00 95.00 515 ARG A CA 1
ATOM 3897 C C . ARG A 1 515 ? 2.915 13.297 5.150 1.00 95.00 515 ARG A C 1
ATOM 3899 O O . ARG A 1 515 ? 4.093 13.024 5.382 1.00 95.00 515 ARG A O 1
ATOM 3906 N N . SER A 1 516 ? 2.339 12.945 4.006 1.00 95.00 516 SER A N 1
ATOM 3907 C CA . SER A 1 516 ? 3.077 12.400 2.861 1.00 95.00 516 SER A CA 1
ATOM 3908 C C . SER A 1 516 ? 2.444 12.831 1.558 1.00 95.00 516 SER A C 1
ATOM 3910 O O . SER A 1 516 ? 1.222 12.915 1.484 1.00 95.00 516 SER A O 1
ATOM 3912 N N . THR A 1 517 ? 3.273 13.070 0.546 1.00 95.88 517 THR A N 1
ATOM 3913 C CA . THR A 1 517 ? 2.783 13.281 -0.821 1.00 95.88 517 THR A CA 1
ATOM 3914 C C . THR A 1 517 ? 2.387 11.945 -1.464 1.00 95.88 517 THR A C 1
ATOM 3916 O O . THR A 1 517 ? 2.850 10.889 -1.008 1.00 95.88 517 THR A O 1
ATOM 3919 N N . PRO A 1 518 ? 1.570 11.957 -2.529 1.00 95.94 518 PRO A N 1
ATOM 3920 C CA . PRO A 1 518 ? 1.241 10.752 -3.291 1.00 95.94 518 PRO A CA 1
ATOM 3921 C C . PRO A 1 518 ? 2.473 9.925 -3.709 1.00 95.94 518 PRO A C 1
ATOM 3923 O O . PRO A 1 518 ? 2.543 8.715 -3.472 1.00 95.94 518 PRO A O 1
ATOM 3926 N N . GLU A 1 519 ? 3.522 10.565 -4.223 1.00 91.88 519 GLU A N 1
ATOM 3927 C CA . GLU A 1 519 ? 4.750 9.887 -4.651 1.00 91.88 519 GLU A CA 1
ATOM 3928 C C . GLU A 1 519 ? 5.558 9.351 -3.465 1.00 91.88 519 GLU A C 1
ATOM 3930 O O . GLU A 1 519 ? 6.155 8.273 -3.544 1.00 91.88 519 GLU A O 1
ATOM 3935 N N . GLU A 1 520 ? 5.585 10.069 -2.337 1.00 93.25 520 GLU A N 1
ATOM 3936 C CA . GLU A 1 520 ? 6.210 9.580 -1.106 1.00 93.25 520 GLU A CA 1
ATOM 3937 C C . GLU A 1 520 ? 5.517 8.319 -0.582 1.00 93.25 520 GLU A C 1
ATOM 3939 O O . GLU A 1 520 ? 6.191 7.429 -0.059 1.00 93.25 520 GLU A O 1
ATOM 3944 N N . VAL A 1 521 ? 4.196 8.205 -0.740 1.00 94.38 521 VAL A N 1
ATOM 3945 C CA . VAL A 1 521 ? 3.436 7.001 -0.373 1.00 94.38 521 VAL A CA 1
ATOM 3946 C C . VAL A 1 521 ? 3.871 5.816 -1.221 1.00 94.38 521 VAL A C 1
ATOM 3948 O O . VAL A 1 521 ? 4.265 4.788 -0.664 1.00 94.38 521 VAL A O 1
ATOM 3951 N N . VAL A 1 522 ? 3.900 5.971 -2.546 1.00 92.75 522 VAL A N 1
ATOM 3952 C CA . VAL A 1 522 ? 4.416 4.948 -3.469 1.00 92.75 522 VAL A CA 1
ATOM 3953 C C . VAL A 1 522 ? 5.846 4.561 -3.088 1.00 92.75 522 VAL A C 1
ATOM 3955 O O . VAL A 1 522 ? 6.166 3.380 -2.939 1.00 92.75 522 VAL A O 1
ATOM 3958 N N . ASN A 1 523 ? 6.706 5.546 -2.838 1.00 90.62 523 ASN A N 1
ATOM 3959 C CA . ASN A 1 523 ? 8.088 5.316 -2.432 1.00 90.62 523 ASN A CA 1
ATOM 3960 C C . ASN A 1 523 ? 8.219 4.631 -1.071 1.00 90.62 523 ASN A C 1
ATOM 3962 O O . ASN A 1 523 ? 9.164 3.873 -0.882 1.00 90.62 523 ASN A O 1
ATOM 3966 N N . LYS A 1 524 ? 7.302 4.839 -0.123 1.00 91.62 524 LYS A N 1
ATOM 3967 C CA . LYS A 1 524 ? 7.282 4.126 1.166 1.00 91.62 524 LYS A CA 1
ATOM 3968 C C . LYS A 1 524 ? 6.775 2.692 1.028 1.00 91.62 524 LYS A C 1
ATOM 3970 O O . LYS A 1 524 ? 7.272 1.817 1.736 1.00 91.62 524 LYS A O 1
ATOM 3975 N N . ILE A 1 525 ? 5.814 2.452 0.135 1.00 91.69 525 ILE A N 1
ATOM 3976 C CA . ILE A 1 525 ? 5.272 1.114 -0.145 1.00 91.69 525 ILE A CA 1
ATOM 3977 C C . ILE A 1 525 ? 6.324 0.259 -0.852 1.00 91.69 525 ILE A C 1
ATOM 3979 O O . ILE A 1 525 ? 6.600 -0.871 -0.452 1.00 91.69 525 ILE A O 1
ATOM 3983 N N . ILE A 1 526 ? 6.947 0.826 -1.881 1.00 86.81 526 ILE A N 1
ATOM 3984 C CA . ILE A 1 526 ? 7.915 0.131 -2.736 1.00 86.81 526 ILE A CA 1
ATOM 3985 C C . ILE A 1 526 ? 9.314 0.185 -2.122 1.00 86.81 526 ILE A C 1
ATOM 3987 O O . ILE A 1 526 ? 10.112 -0.740 -2.280 1.00 86.81 526 ILE A O 1
ATOM 3991 N N . GLY A 1 527 ? 9.580 1.233 -1.345 1.00 67.69 527 GLY A N 1
ATOM 3992 C CA . GLY A 1 527 ? 10.545 1.234 -0.253 1.00 67.69 527 GLY A CA 1
ATOM 3993 C C . GLY A 1 527 ? 11.997 1.038 -0.659 1.00 67.69 527 GLY A C 1
ATOM 3994 O O . GLY A 1 527 ? 12.754 0.484 0.135 1.00 67.69 527 GLY A O 1
ATOM 3995 N N . GLY A 1 528 ? 12.374 1.473 -1.863 1.00 58.69 528 GLY A N 1
ATOM 3996 C CA . GLY A 1 528 ? 13.754 1.557 -2.342 1.00 58.69 528 GLY A CA 1
ATOM 3997 C C . GLY A 1 528 ? 14.386 0.201 -2.655 1.00 58.69 528 GLY A C 1
ATOM 3998 O O . GLY A 1 528 ? 14.949 -0.446 -1.773 1.00 58.69 528 GLY A O 1
ATOM 3999 N N . THR A 1 529 ? 14.293 -0.200 -3.926 1.00 48.91 529 THR A N 1
ATOM 4000 C CA . THR A 1 529 ? 15.069 -1.240 -4.630 1.00 48.91 529 THR A CA 1
ATOM 4001 C C . THR A 1 529 ? 16.017 -2.076 -3.756 1.00 48.91 529 THR A C 1
ATOM 4003 O O . THR A 1 529 ? 17.073 -1.591 -3.347 1.00 48.91 529 THR A O 1
ATOM 4006 N N . GLY A 1 530 ? 15.684 -3.347 -3.493 1.00 49.41 530 GLY A N 1
ATOM 4007 C CA . GLY A 1 530 ? 16.607 -4.293 -2.838 1.00 49.41 530 GLY A CA 1
ATOM 4008 C C . GLY A 1 530 ? 16.156 -4.920 -1.518 1.00 49.41 530 GLY A C 1
ATOM 4009 O O . GLY A 1 530 ? 16.846 -5.814 -1.023 1.00 49.41 530 GLY A O 1
ATOM 4010 N N . LYS A 1 531 ? 15.050 -4.487 -0.894 1.00 62.56 531 LYS A N 1
ATOM 4011 C CA . LYS A 1 531 ? 14.688 -4.941 0.466 1.00 62.56 531 LYS A CA 1
ATOM 4012 C C . LYS A 1 531 ? 13.420 -5.795 0.495 1.00 62.56 531 LYS A C 1
ATOM 4014 O O . LYS A 1 531 ? 12.349 -5.346 0.111 1.00 62.56 531 LYS A O 1
ATOM 4019 N N . LYS A 1 532 ? 13.518 -6.982 1.118 1.00 65.81 532 LYS A N 1
ATOM 4020 C CA . LYS A 1 532 ? 12.399 -7.918 1.390 1.00 65.81 532 LYS A CA 1
ATOM 4021 C C . LYS A 1 532 ? 11.199 -7.290 2.123 1.00 65.81 532 LYS A C 1
ATOM 4023 O O . LYS A 1 532 ? 10.126 -7.878 2.140 1.00 65.81 532 LYS A O 1
ATOM 4028 N N . GLN A 1 533 ? 11.388 -6.133 2.758 1.00 76.75 533 GLN A N 1
ATOM 4029 C CA . GLN A 1 533 ? 10.334 -5.414 3.474 1.00 76.75 533 GLN A CA 1
ATOM 4030 C C . GLN A 1 533 ? 9.271 -4.831 2.529 1.00 76.75 533 GLN A C 1
ATOM 4032 O O . GLN A 1 533 ? 8.115 -4.791 2.928 1.00 76.75 533 GLN A O 1
ATOM 4037 N N . GLY A 1 534 ? 9.627 -4.456 1.292 1.00 84.31 534 GLY A N 1
ATOM 4038 C CA . GLY A 1 534 ? 8.667 -3.910 0.320 1.00 84.31 534 GLY A CA 1
ATOM 4039 C C . GLY A 1 534 ? 7.574 -4.915 -0.044 1.00 84.31 534 GLY A C 1
ATOM 4040 O O . GLY A 1 534 ? 6.394 -4.606 0.046 1.00 84.31 534 GLY A O 1
ATOM 4041 N N . ALA A 1 535 ? 7.955 -6.160 -0.334 1.00 89.44 535 ALA A N 1
ATOM 4042 C CA . ALA A 1 535 ? 7.033 -7.220 -0.746 1.00 89.44 535 ALA A CA 1
ATOM 4043 C C . ALA A 1 535 ? 5.909 -7.477 0.272 1.00 89.44 535 ALA A C 1
ATOM 4045 O O . ALA A 1 535 ? 4.754 -7.625 -0.109 1.00 89.44 535 ALA A O 1
ATOM 4046 N N . ALA A 1 536 ? 6.234 -7.480 1.569 1.00 88.69 536 ALA A N 1
ATOM 4047 C CA . ALA A 1 536 ? 5.236 -7.657 2.624 1.00 88.69 536 ALA A CA 1
ATOM 4048 C C . ALA A 1 536 ? 4.253 -6.478 2.699 1.00 88.69 536 ALA A C 1
ATOM 4050 O O . ALA A 1 536 ? 3.071 -6.682 2.948 1.00 88.69 536 ALA A O 1
ATOM 4051 N N . ILE A 1 537 ? 4.735 -5.253 2.464 1.00 91.50 537 ILE A N 1
ATOM 4052 C CA . ILE A 1 537 ? 3.892 -4.053 2.450 1.00 91.50 537 ILE A CA 1
ATOM 4053 C C . ILE A 1 537 ? 2.970 -4.083 1.232 1.00 91.50 537 ILE A C 1
ATOM 4055 O O . ILE A 1 537 ? 1.779 -3.825 1.371 1.00 91.50 537 ILE A O 1
ATOM 4059 N N . VAL A 1 538 ? 3.492 -4.445 0.056 1.00 93.38 538 VAL A N 1
ATOM 4060 C CA . VAL A 1 538 ? 2.674 -4.609 -1.151 1.00 93.38 538 VAL A CA 1
ATOM 4061 C C . VAL A 1 538 ? 1.586 -5.659 -0.926 1.00 93.38 538 VAL A C 1
ATOM 4063 O O . VAL A 1 538 ? 0.435 -5.384 -1.235 1.00 93.38 538 VAL A O 1
ATOM 4066 N N . GLU A 1 539 ? 1.911 -6.820 -0.350 1.00 93.00 539 GLU A N 1
ATOM 4067 C CA . GLU A 1 539 ? 0.926 -7.872 -0.044 1.00 93.00 539 GLU A CA 1
ATOM 4068 C C . GLU A 1 539 ? -0.165 -7.362 0.914 1.00 93.00 539 GLU A C 1
ATOM 4070 O O . GLU A 1 539 ? -1.354 -7.619 0.736 1.00 93.00 539 GLU A O 1
ATOM 4075 N N . ASP A 1 540 ? 0.232 -6.572 1.911 1.00 92.06 540 ASP A N 1
ATOM 4076 C CA . ASP A 1 540 ? -0.681 -5.932 2.852 1.00 92.06 540 ASP A CA 1
ATOM 4077 C C . ASP A 1 540 ? -1.648 -4.950 2.162 1.00 92.06 540 ASP A C 1
ATOM 4079 O O . ASP A 1 540 ? -2.817 -4.880 2.553 1.00 92.06 540 ASP A O 1
ATOM 4083 N N . PHE A 1 541 ? -1.189 -4.204 1.149 1.00 95.06 541 PHE A N 1
ATOM 4084 C CA . PHE A 1 541 ? -2.031 -3.320 0.332 1.00 95.06 541 PHE A CA 1
ATOM 4085 C C . PHE A 1 541 ? -2.877 -4.094 -0.689 1.00 95.06 541 PHE A C 1
ATOM 4087 O O . PHE A 1 541 ? -4.055 -3.778 -0.851 1.00 95.06 541 PHE A O 1
ATOM 4094 N N . LYS A 1 542 ? -2.335 -5.163 -1.284 1.00 95.44 542 LYS A N 1
ATOM 4095 C CA . LYS A 1 542 ? -3.068 -6.107 -2.139 1.00 95.44 542 LYS A CA 1
ATOM 4096 C C . LYS A 1 542 ? -4.263 -6.697 -1.397 1.00 95.44 542 LYS A C 1
ATOM 4098 O O . LYS A 1 542 ? -5.373 -6.704 -1.913 1.00 95.44 542 LYS A O 1
ATOM 4103 N N . ARG A 1 543 ? -4.067 -7.127 -0.146 1.00 94.25 543 ARG A N 1
ATOM 4104 C CA . ARG A 1 543 ? -5.150 -7.642 0.707 1.00 94.25 543 ARG A CA 1
ATOM 4105 C C . ARG A 1 543 ? -6.149 -6.558 1.118 1.00 94.25 543 ARG A C 1
ATOM 4107 O O . ARG A 1 543 ? -7.321 -6.864 1.314 1.00 94.25 543 ARG A O 1
ATOM 4114 N N . LEU A 1 544 ? -5.692 -5.318 1.310 1.00 93.94 544 LEU A N 1
ATOM 4115 C CA . LEU A 1 544 ? -6.553 -4.204 1.720 1.00 93.94 544 LEU A CA 1
ATOM 4116 C C . LEU A 1 544 ? -7.538 -3.805 0.613 1.00 93.94 544 LEU A C 1
ATOM 4118 O O . LEU A 1 544 ? -8.718 -3.570 0.895 1.00 93.94 544 LEU A O 1
ATOM 4122 N N . PHE A 1 545 ? -7.048 -3.704 -0.620 1.00 94.94 545 PHE A N 1
ATOM 4123 C CA . PHE A 1 545 ? -7.832 -3.214 -1.748 1.00 94.94 545 PHE A CA 1
ATOM 4124 C C . PHE A 1 545 ? -8.460 -4.327 -2.592 1.00 94.94 545 PHE A C 1
ATOM 4126 O O . PHE A 1 545 ? -9.593 -4.174 -3.042 1.00 94.94 545 PHE A O 1
ATOM 4133 N N . GLY A 1 546 ? -7.788 -5.471 -2.711 1.00 94.56 546 GLY A N 1
ATOM 4134 C CA . GLY A 1 546 ? -8.093 -6.513 -3.689 1.00 94.56 546 GLY A CA 1
ATOM 4135 C C . GLY A 1 546 ? -7.123 -6.447 -4.871 1.00 94.56 546 GLY A C 1
ATOM 4136 O O . GLY A 1 546 ? -6.633 -5.379 -5.216 1.00 94.56 546 GLY A O 1
ATOM 4137 N N . GLU A 1 547 ? -6.822 -7.596 -5.478 1.00 93.50 547 GLU A N 1
ATOM 4138 C CA . GLU A 1 547 ? -5.888 -7.693 -6.614 1.00 93.50 547 GLU A CA 1
ATOM 4139 C C . GLU A 1 547 ? -6.406 -6.980 -7.868 1.00 93.50 547 GLU A C 1
ATOM 4141 O O . GLU A 1 547 ? -5.631 -6.339 -8.569 1.00 93.50 547 GLU A O 1
ATOM 4146 N N . ASP A 1 548 ? -7.717 -7.029 -8.094 1.00 92.19 548 ASP A N 1
ATOM 4147 C CA . ASP A 1 548 ? -8.367 -6.450 -9.274 1.00 92.19 548 ASP A CA 1
ATOM 4148 C C . ASP A 1 548 ? -8.871 -5.015 -9.037 1.00 92.19 548 ASP A C 1
ATOM 4150 O O . ASP A 1 548 ? -9.679 -4.498 -9.807 1.00 92.19 548 ASP A O 1
ATOM 4154 N N . SER A 1 549 ? -8.469 -4.374 -7.934 1.00 93.00 549 SER A N 1
ATOM 4155 C CA . SER A 1 549 ? -8.958 -3.037 -7.596 1.00 93.00 549 SER A CA 1
ATOM 4156 C C . SER A 1 549 ? -8.225 -1.946 -8.398 1.00 93.00 549 SER A C 1
ATOM 4158 O O . SER A 1 549 ? -7.023 -2.087 -8.659 1.00 93.00 549 SER A O 1
ATOM 4160 N N . PRO A 1 550 ? -8.887 -0.817 -8.724 1.00 92.38 550 PRO A N 1
ATOM 4161 C CA . PRO A 1 550 ? -8.227 0.328 -9.352 1.00 92.38 550 PRO A CA 1
ATOM 4162 C C . PRO A 1 550 ? -7.038 0.851 -8.536 1.00 92.38 550 PRO A C 1
ATOM 4164 O O . PRO A 1 550 ? -5.997 1.182 -9.094 1.00 92.38 550 PRO A O 1
ATOM 4167 N N . GLU A 1 551 ? -7.143 0.867 -7.206 1.00 93.88 551 GLU A N 1
ATOM 4168 C CA . GLU A 1 551 ? -6.077 1.317 -6.306 1.00 93.88 551 GLU A CA 1
ATOM 4169 C C . GLU A 1 551 ? -4.853 0.397 -6.360 1.00 93.88 551 GLU A C 1
ATOM 4171 O O . GLU A 1 551 ? -3.712 0.866 -6.359 1.00 93.88 551 GLU A O 1
ATOM 4176 N N . PHE A 1 552 ? -5.065 -0.923 -6.420 1.00 94.38 552 PHE A N 1
ATOM 4177 C CA . PHE A 1 552 ? -3.960 -1.863 -6.569 1.00 94.38 552 PHE A CA 1
ATOM 4178 C C . PHE A 1 552 ? -3.357 -1.802 -7.976 1.00 94.38 552 PHE A C 1
ATOM 4180 O O . PHE A 1 552 ? -2.133 -1.847 -8.105 1.00 94.38 552 PHE A O 1
ATOM 4187 N N . GLY A 1 553 ? -4.176 -1.599 -9.013 1.00 93.19 553 GLY A N 1
ATOM 4188 C CA . GLY A 1 553 ? -3.716 -1.278 -10.368 1.00 93.19 553 GLY A CA 1
ATOM 4189 C C . GLY A 1 553 ? -2.816 -0.038 -10.394 1.00 93.19 553 GLY A C 1
ATOM 4190 O O . GLY A 1 553 ? -1.687 -0.099 -10.885 1.00 93.19 553 GLY A O 1
ATOM 4191 N N . ALA A 1 554 ? -3.234 1.044 -9.737 1.00 92.81 554 ALA A N 1
ATOM 4192 C CA . ALA A 1 554 ? -2.440 2.260 -9.586 1.00 92.81 554 ALA A CA 1
ATOM 4193 C C . ALA A 1 554 ? -1.128 2.019 -8.833 1.00 92.81 554 ALA A C 1
ATOM 4195 O O . ALA A 1 554 ? -0.089 2.572 -9.205 1.00 92.81 554 ALA A O 1
ATOM 4196 N N . LEU A 1 555 ? -1.127 1.162 -7.805 1.00 94.06 555 LEU A N 1
ATOM 4197 C CA . LEU A 1 555 ? 0.104 0.752 -7.132 1.00 94.06 555 LEU A CA 1
ATOM 4198 C C . LEU A 1 555 ? 1.031 -0.034 -8.072 1.00 94.06 555 LEU A C 1
ATOM 4200 O O . LEU A 1 555 ? 2.230 0.246 -8.091 1.00 94.06 555 LEU A O 1
ATOM 4204 N N . ARG A 1 556 ? 0.508 -0.983 -8.863 1.00 93.94 556 ARG A N 1
ATOM 4205 C CA . ARG A 1 556 ? 1.280 -1.744 -9.866 1.00 93.94 556 ARG A CA 1
ATOM 4206 C C . ARG A 1 556 ? 1.906 -0.811 -10.898 1.00 93.94 556 ARG A C 1
ATOM 4208 O O . ARG A 1 556 ? 3.107 -0.902 -11.150 1.00 93.94 556 ARG A O 1
ATOM 4215 N N . GLN A 1 557 ? 1.131 0.129 -11.425 1.00 90.81 557 GLN A N 1
ATOM 4216 C CA . GLN A 1 557 ? 1.598 1.095 -12.411 1.00 90.81 557 GLN A CA 1
ATOM 4217 C C . GLN A 1 557 ? 2.642 2.057 -11.832 1.00 90.81 557 GLN A C 1
ATOM 4219 O O . GLN A 1 557 ? 3.730 2.212 -12.390 1.00 90.81 557 GLN A O 1
ATOM 4224 N N . SER A 1 558 ? 2.365 2.634 -10.658 1.00 90.56 558 SER A N 1
ATOM 4225 C CA . SER A 1 558 ? 3.323 3.478 -9.936 1.00 90.56 558 SER A CA 1
ATOM 4226 C C . SER A 1 558 ? 4.611 2.714 -9.644 1.00 90.56 558 SER A C 1
ATOM 4228 O O . SER A 1 558 ? 5.705 3.272 -9.719 1.00 90.56 558 SER A O 1
ATOM 4230 N N . ALA A 1 559 ? 4.503 1.418 -9.338 1.00 90.81 559 ALA A N 1
ATOM 4231 C CA . ALA A 1 559 ? 5.657 0.577 -9.096 1.00 90.81 559 ALA A CA 1
ATOM 4232 C C . ALA A 1 559 ? 6.472 0.286 -10.337 1.00 90.81 559 ALA A C 1
ATOM 4234 O O . ALA A 1 559 ? 7.698 0.353 -10.268 1.00 90.81 559 ALA A O 1
ATOM 4235 N N . PHE A 1 560 ? 5.817 0.019 -11.461 1.00 90.12 560 PHE A N 1
ATOM 4236 C CA . PHE A 1 560 ? 6.494 -0.108 -12.738 1.00 90.12 560 PHE A CA 1
ATOM 4237 C C . PHE A 1 560 ? 7.272 1.172 -13.057 1.00 90.12 560 PHE A C 1
ATOM 4239 O O . PHE A 1 560 ? 8.480 1.120 -13.286 1.00 90.12 560 PHE A O 1
ATOM 4246 N N . MET A 1 561 ? 6.620 2.332 -12.962 1.00 86.38 561 MET A N 1
ATOM 4247 C CA . MET A 1 561 ? 7.255 3.624 -13.219 1.00 86.38 561 MET A CA 1
ATOM 4248 C C . MET A 1 561 ? 8.387 3.931 -12.238 1.00 86.38 561 MET A C 1
ATOM 4250 O O . MET A 1 561 ? 9.415 4.463 -12.635 1.00 86.38 561 MET A O 1
ATOM 4254 N N . ASN A 1 562 ? 8.257 3.567 -10.965 1.00 86.06 562 ASN A N 1
ATOM 4255 C CA . ASN A 1 562 ? 9.313 3.803 -9.983 1.00 86.06 562 ASN A CA 1
ATOM 4256 C C . ASN A 1 562 ? 10.520 2.863 -10.178 1.00 86.06 562 ASN A C 1
ATOM 4258 O O . ASN A 1 562 ? 11.673 3.285 -10.108 1.00 86.06 562 ASN A O 1
ATOM 4262 N N . ILE A 1 563 ? 10.266 1.579 -10.448 1.00 84.94 563 ILE A N 1
ATOM 4263 C CA . ILE A 1 563 ? 11.309 0.558 -10.620 1.00 84.94 563 ILE A CA 1
ATOM 4264 C C . ILE A 1 563 ? 12.024 0.744 -11.959 1.00 84.94 563 ILE A C 1
ATOM 4266 O O . ILE A 1 563 ? 13.254 0.703 -12.017 1.00 84.94 563 ILE A O 1
ATOM 4270 N N . PHE A 1 564 ? 11.269 0.953 -13.036 1.00 84.38 564 PHE A N 1
ATOM 4271 C CA . PHE A 1 564 ? 11.801 0.994 -14.392 1.00 84.38 564 PHE A CA 1
ATOM 4272 C C . PHE A 1 564 ? 11.971 2.404 -14.952 1.00 84.38 564 PHE A C 1
ATOM 4274 O O . PHE A 1 564 ? 12.761 2.581 -15.876 1.00 84.38 564 PHE A O 1
ATOM 4281 N N . GLY A 1 565 ? 11.336 3.422 -14.371 1.00 82.69 565 GLY A N 1
ATOM 4282 C CA . GLY A 1 565 ? 11.477 4.820 -14.786 1.00 82.69 565 GLY A CA 1
ATOM 4283 C C . GLY A 1 565 ? 12.925 5.285 -14.947 1.00 82.69 565 GLY A C 1
ATOM 4284 O O . GLY A 1 565 ? 13.215 5.904 -15.958 1.00 82.69 565 GLY A O 1
ATOM 4285 N N . PRO A 1 566 ? 13.891 4.924 -14.075 1.00 83.00 566 PRO A N 1
ATOM 4286 C CA . PRO A 1 566 ? 15.303 5.280 -14.277 1.00 83.00 566 PRO A CA 1
ATOM 4287 C C . PRO A 1 566 ? 15.973 4.673 -15.528 1.00 83.00 566 PRO A C 1
ATOM 4289 O O . PRO A 1 566 ? 17.073 5.098 -15.917 1.00 83.00 566 PRO A O 1
ATOM 4292 N N . ALA A 1 567 ? 15.374 3.632 -16.117 1.00 80.12 567 ALA A N 1
ATOM 4293 C CA . ALA A 1 567 ? 15.792 3.045 -17.389 1.00 80.12 567 ALA A CA 1
ATOM 4294 C C . ALA A 1 567 ? 15.147 3.753 -18.593 1.00 80.12 567 ALA A C 1
ATOM 4296 O O . ALA A 1 567 ? 15.702 3.697 -19.693 1.00 80.12 567 ALA A O 1
ATOM 4297 N N . PHE A 1 568 ? 14.045 4.469 -18.371 1.00 79.88 568 PHE A N 1
ATOM 4298 C CA . PHE A 1 568 ? 13.300 5.197 -19.385 1.00 79.88 568 PHE A CA 1
ATOM 4299 C C . PHE A 1 568 ? 13.465 6.723 -19.231 1.00 79.88 568 PHE A C 1
ATOM 4301 O O . PHE A 1 568 ? 14.012 7.244 -18.261 1.00 79.88 568 PHE A O 1
ATOM 4308 N N . LYS A 1 569 ? 13.052 7.459 -20.249 1.00 78.56 569 LYS A N 1
ATOM 4309 C CA . LYS A 1 569 ? 12.872 8.905 -20.287 1.00 78.56 569 LYS A CA 1
ATOM 4310 C C . LYS A 1 569 ? 11.507 9.139 -20.902 1.00 78.56 569 LYS A C 1
ATOM 4312 O O . LYS A 1 569 ? 11.157 8.449 -21.848 1.00 78.56 569 LYS A O 1
ATOM 4317 N N . VAL A 1 570 ? 10.759 10.098 -20.386 1.00 76.44 570 VAL A N 1
ATOM 4318 C CA . VAL A 1 570 ? 9.543 10.550 -21.060 1.00 76.44 570 VAL A CA 1
ATOM 4319 C C . VAL A 1 570 ? 9.979 11.543 -22.136 1.00 76.44 570 VAL A C 1
ATOM 4321 O O . VAL A 1 570 ? 10.711 12.488 -21.833 1.00 76.44 570 VAL A O 1
ATOM 4324 N N . ALA A 1 571 ? 9.624 11.275 -23.385 1.00 73.88 571 ALA A N 1
ATOM 4325 C CA . ALA A 1 571 ? 9.858 12.172 -24.507 1.00 73.88 571 ALA A CA 1
ATOM 4326 C C . ALA A 1 571 ? 8.859 13.337 -24.508 1.00 73.88 571 ALA A C 1
ATOM 4328 O O . ALA A 1 571 ? 7.896 13.340 -23.742 1.00 73.88 571 ALA A O 1
ATOM 4329 N N . GLU A 1 572 ? 9.086 14.339 -25.361 1.00 72.31 572 GLU A N 1
ATOM 4330 C CA . GLU A 1 572 ? 8.202 15.513 -25.468 1.00 72.31 572 GLU A CA 1
ATOM 4331 C C . GLU A 1 572 ? 6.765 15.138 -25.863 1.00 72.31 572 GLU A C 1
ATOM 4333 O O . GLU A 1 572 ? 5.822 15.795 -25.436 1.00 72.31 572 GLU A O 1
ATOM 4338 N N . ASP A 1 573 ? 6.595 14.050 -26.615 1.00 69.19 573 ASP A N 1
ATOM 4339 C CA . ASP A 1 573 ? 5.297 13.497 -27.015 1.00 69.19 573 ASP A CA 1
ATOM 4340 C C . ASP A 1 573 ? 4.648 12.599 -25.940 1.00 69.19 573 ASP A C 1
ATOM 4342 O O . ASP A 1 573 ? 3.610 11.987 -26.183 1.00 69.19 573 ASP A O 1
ATOM 4346 N N . GLY A 1 574 ? 5.257 12.494 -24.754 1.00 68.62 574 GLY A N 1
ATOM 4347 C CA . GLY A 1 574 ? 4.795 11.642 -23.659 1.00 68.62 574 GLY A CA 1
ATOM 4348 C C . GLY A 1 574 ? 5.183 10.167 -23.789 1.00 68.62 574 GLY A C 1
ATOM 4349 O O . GLY A 1 574 ? 4.951 9.405 -22.851 1.00 68.62 574 GLY A O 1
ATOM 4350 N N . SER A 1 575 ? 5.808 9.748 -24.895 1.00 70.56 575 SER A N 1
ATOM 4351 C CA . SER A 1 575 ? 6.247 8.361 -25.063 1.00 70.56 575 SER A CA 1
ATOM 4352 C C . SER A 1 575 ? 7.412 8.019 -24.132 1.00 70.56 575 SER A C 1
ATOM 4354 O O . SER A 1 575 ? 8.305 8.831 -23.873 1.00 70.56 575 SER A O 1
ATOM 4356 N N . LEU A 1 576 ? 7.435 6.789 -23.616 1.00 74.06 576 LEU A N 1
ATOM 4357 C CA . LEU A 1 576 ? 8.618 6.275 -22.935 1.00 74.06 576 LEU A CA 1
ATOM 4358 C C . LEU A 1 576 ? 9.699 6.002 -23.983 1.00 74.06 576 LEU A C 1
ATOM 4360 O O . LEU A 1 576 ? 9.465 5.288 -24.942 1.00 74.06 576 LEU A O 1
ATOM 4364 N N . GLN A 1 577 ? 10.897 6.533 -23.795 1.00 73.81 577 GLN A N 1
ATOM 4365 C CA . GLN A 1 577 ? 12.093 6.234 -24.578 1.00 73.81 577 GLN A CA 1
ATOM 4366 C C . GLN A 1 577 ? 13.163 5.665 -23.656 1.00 73.81 577 GLN A C 1
ATOM 4368 O O . GLN A 1 577 ? 13.207 5.975 -22.469 1.00 73.81 577 GLN A O 1
ATOM 4373 N N . LEU A 1 578 ? 14.069 4.834 -24.161 1.00 73.50 578 LEU A N 1
ATOM 4374 C CA . LEU A 1 578 ? 15.179 4.368 -23.333 1.00 73.50 578 LEU A CA 1
ATOM 4375 C C . LEU A 1 578 ? 16.174 5.496 -23.053 1.00 73.50 578 LEU A C 1
ATOM 4377 O O . LEU A 1 578 ? 16.550 6.281 -23.920 1.00 73.50 578 LEU A O 1
ATOM 4381 N N . SER A 1 579 ? 16.654 5.559 -21.815 1.00 71.50 579 SER A N 1
ATOM 4382 C CA . SER A 1 579 ? 17.693 6.511 -21.438 1.00 71.50 579 SER A CA 1
ATOM 4383 C C . SER A 1 579 ? 19.017 6.136 -22.118 1.00 71.50 579 SER A C 1
ATOM 4385 O O . SER A 1 579 ? 19.591 5.091 -21.803 1.00 71.50 579 SER A O 1
ATOM 4387 N N . LYS A 1 580 ? 19.523 6.984 -23.031 1.00 66.44 580 LYS A N 1
ATOM 4388 C CA . LYS A 1 580 ? 20.849 6.830 -23.671 1.00 66.44 580 LYS A CA 1
ATOM 4389 C C . LYS A 1 580 ? 21.927 6.524 -22.607 1.00 66.44 580 LYS A C 1
ATOM 4391 O O . LYS A 1 580 ? 22.235 7.384 -21.781 1.00 66.44 580 LYS A O 1
ATOM 4396 N N . GLY A 1 581 ? 22.464 5.293 -22.576 1.00 66.88 581 GLY A N 1
ATOM 4397 C CA . GLY A 1 581 ? 23.466 4.844 -21.591 1.00 66.88 581 GLY A CA 1
ATOM 4398 C C . GLY A 1 581 ? 23.325 3.385 -21.115 1.00 66.88 581 GLY A C 1
ATOM 4399 O O . GLY A 1 581 ? 22.831 2.522 -21.829 1.00 66.88 581 GLY A O 1
ATOM 4400 N N . ASN A 1 582 ? 23.766 3.097 -19.880 1.00 69.12 582 ASN A N 1
ATOM 4401 C CA . ASN A 1 582 ? 23.768 1.773 -19.219 1.00 69.12 582 ASN A CA 1
ATOM 4402 C C . ASN A 1 582 ? 22.359 1.210 -18.882 1.00 69.12 582 ASN A C 1
ATOM 4404 O O . ASN A 1 582 ? 22.200 0.525 -17.870 1.00 69.12 582 ASN A O 1
ATOM 4408 N N . TYR A 1 583 ? 21.324 1.493 -19.680 1.00 74.12 583 TYR A N 1
ATOM 4409 C CA . TYR A 1 583 ? 19.934 1.118 -19.383 1.00 74.12 583 TYR A CA 1
ATOM 4410 C C . TYR A 1 583 ? 19.751 -0.395 -19.212 1.00 74.12 583 TYR A C 1
ATOM 4412 O O . TYR A 1 583 ? 18.961 -0.810 -18.383 1.00 74.12 583 TYR A O 1
ATOM 4420 N N . ILE A 1 584 ? 20.528 -1.219 -19.916 1.00 76.94 584 ILE A N 1
ATOM 4421 C CA . ILE A 1 584 ? 20.508 -2.686 -19.799 1.00 76.94 584 ILE A CA 1
ATOM 4422 C C . ILE A 1 584 ? 20.923 -3.122 -18.401 1.00 76.94 584 ILE A C 1
ATOM 4424 O O . ILE A 1 584 ? 20.247 -3.928 -17.763 1.00 76.94 584 ILE A O 1
ATOM 4428 N N . ASN A 1 585 ? 22.036 -2.560 -17.920 1.00 82.50 585 ASN A N 1
ATOM 4429 C CA . ASN A 1 585 ? 22.532 -2.833 -16.579 1.00 82.50 585 ASN A CA 1
ATOM 4430 C C . ASN A 1 585 ? 21.513 -2.339 -15.557 1.00 82.50 585 ASN A C 1
ATOM 4432 O O . ASN A 1 585 ? 21.154 -3.092 -14.666 1.00 82.50 585 ASN A O 1
ATOM 4436 N N . ARG A 1 586 ? 20.945 -1.141 -15.755 1.00 83.56 586 ARG A N 1
ATOM 4437 C CA . ARG A 1 586 ? 19.880 -0.625 -14.887 1.00 83.56 586 ARG A CA 1
ATOM 4438 C C . ARG A 1 586 ? 18.655 -1.531 -14.888 1.00 83.56 586 ARG A C 1
ATOM 4440 O O . ARG A 1 586 ? 18.228 -1.921 -13.820 1.00 83.56 586 ARG A O 1
ATOM 4447 N N . LEU A 1 587 ? 18.115 -1.911 -16.040 1.00 85.62 587 LEU A N 1
ATOM 4448 C CA . LEU A 1 587 ? 16.928 -2.756 -16.155 1.00 85.62 587 LEU A CA 1
ATOM 4449 C C . LEU A 1 587 ? 17.160 -4.121 -15.497 1.00 85.62 587 LEU A C 1
ATOM 4451 O O . LEU A 1 587 ? 16.360 -4.555 -14.672 1.00 85.62 587 LEU A O 1
ATOM 4455 N N . SER A 1 588 ? 18.291 -4.765 -15.794 1.00 86.62 588 SER A N 1
ATOM 4456 C CA . SER A 1 588 ? 18.669 -6.033 -15.166 1.00 86.62 588 SER A CA 1
ATOM 4457 C C . SER A 1 588 ? 18.875 -5.891 -13.655 1.00 86.62 588 SER A C 1
ATOM 4459 O O . SER A 1 588 ? 18.462 -6.772 -12.901 1.00 86.62 588 SER A O 1
ATOM 4461 N N . ASP A 1 589 ? 19.515 -4.813 -13.201 1.00 86.94 589 ASP A N 1
ATOM 4462 C CA . ASP A 1 589 ? 19.733 -4.537 -11.782 1.00 86.94 589 ASP A CA 1
ATOM 4463 C C . ASP A 1 589 ? 18.405 -4.256 -11.081 1.00 86.94 589 ASP A C 1
ATOM 4465 O O . ASP A 1 589 ? 18.193 -4.728 -9.971 1.00 86.94 589 ASP A O 1
ATOM 4469 N N . GLN A 1 590 ? 17.478 -3.553 -11.729 1.00 87.81 590 GLN A N 1
ATOM 4470 C CA . GLN A 1 590 ? 16.147 -3.278 -11.203 1.00 87.81 590 GLN A CA 1
ATOM 4471 C C . GLN A 1 590 ? 15.319 -4.558 -11.089 1.00 87.81 590 GLN A C 1
ATOM 4473 O O . GLN A 1 590 ? 14.762 -4.812 -10.021 1.00 87.81 590 GLN A O 1
ATOM 4478 N N . LEU A 1 591 ? 15.311 -5.418 -12.111 1.00 89.38 591 LEU A N 1
ATOM 4479 C CA . LEU A 1 591 ? 14.653 -6.728 -12.047 1.00 89.38 591 LEU A CA 1
ATOM 4480 C C . LEU A 1 591 ? 15.207 -7.580 -10.901 1.00 89.38 591 LEU A C 1
ATOM 4482 O O . LEU A 1 591 ? 14.451 -8.155 -10.118 1.00 89.38 591 LEU A O 1
ATOM 4486 N N . LYS A 1 592 ? 16.534 -7.615 -10.759 1.00 89.62 592 LYS A N 1
ATOM 4487 C CA . LYS A 1 592 ? 17.211 -8.394 -9.720 1.00 89.62 592 LYS A CA 1
ATOM 4488 C C . LYS A 1 592 ? 16.987 -7.825 -8.318 1.00 89.62 592 LYS A C 1
ATOM 4490 O O . LYS A 1 592 ? 16.676 -8.568 -7.392 1.00 89.62 592 LYS A O 1
ATOM 4495 N N . ASN A 1 593 ? 17.147 -6.517 -8.142 1.00 87.62 593 ASN A N 1
ATOM 4496 C CA . ASN A 1 593 ? 17.047 -5.865 -6.838 1.00 87.62 593 ASN A CA 1
ATOM 4497 C C . ASN A 1 593 ? 15.591 -5.776 -6.359 1.00 87.62 593 ASN A C 1
ATOM 4499 O O . ASN A 1 593 ? 15.345 -5.731 -5.158 1.00 87.62 593 ASN A O 1
ATOM 4503 N N . ASN A 1 594 ? 14.611 -5.793 -7.263 1.00 89.06 594 ASN A N 1
ATOM 4504 C CA . ASN A 1 594 ? 13.193 -5.724 -6.909 1.00 89.06 594 ASN A CA 1
ATOM 4505 C C . ASN A 1 594 ? 12.471 -7.067 -7.009 1.00 89.06 594 ASN A C 1
ATOM 4507 O O . ASN A 1 594 ? 11.254 -7.090 -6.874 1.00 89.06 594 ASN A O 1
ATOM 4511 N N . GLU A 1 595 ? 13.179 -8.184 -7.191 1.00 91.44 595 GLU A N 1
ATOM 4512 C CA . GLU A 1 595 ? 12.570 -9.495 -7.446 1.00 91.44 595 GLU A CA 1
ATOM 4513 C C . GLU A 1 595 ? 11.448 -9.855 -6.452 1.00 91.44 595 GLU A C 1
ATOM 4515 O O . GLU A 1 595 ? 10.401 -10.359 -6.855 1.00 91.44 595 GLU A O 1
ATOM 4520 N N . SER A 1 596 ? 11.620 -9.563 -5.157 1.00 90.25 596 SER A N 1
ATOM 4521 C CA . SER A 1 596 ? 10.579 -9.831 -4.156 1.00 90.25 596 SER A CA 1
ATOM 4522 C C . SER A 1 596 ? 9.332 -8.972 -4.340 1.00 90.25 596 SER A C 1
ATOM 4524 O O . SER A 1 596 ? 8.232 -9.471 -4.145 1.00 90.25 596 SER A O 1
ATOM 4526 N N . ASN A 1 597 ? 9.499 -7.699 -4.700 1.00 90.25 597 ASN A N 1
ATOM 4527 C CA . ASN A 1 597 ? 8.380 -6.787 -4.936 1.00 90.25 597 ASN A CA 1
ATOM 4528 C C . ASN A 1 597 ? 7.666 -7.169 -6.235 1.00 90.25 597 ASN A C 1
ATOM 4530 O O . ASN A 1 597 ? 6.444 -7.263 -6.256 1.00 90.25 597 ASN A O 1
ATOM 4534 N N . LEU A 1 598 ? 8.435 -7.461 -7.289 1.00 91.88 598 LEU A N 1
ATOM 4535 C CA . LEU A 1 598 ? 7.902 -7.828 -8.597 1.00 91.88 598 LEU A CA 1
ATOM 4536 C C . LEU A 1 598 ? 7.042 -9.091 -8.530 1.00 91.88 598 LEU A C 1
ATOM 4538 O O . LEU A 1 598 ? 5.984 -9.127 -9.133 1.00 91.88 598 LEU A O 1
ATOM 4542 N N . ARG A 1 599 ? 7.443 -10.095 -7.742 1.00 92.94 599 ARG A N 1
ATOM 4543 C CA . ARG A 1 599 ? 6.666 -11.336 -7.558 1.00 92.94 599 ARG A CA 1
ATOM 4544 C C . ARG A 1 599 ? 5.318 -11.149 -6.855 1.00 92.94 599 ARG A C 1
ATOM 4546 O O . ARG A 1 599 ? 4.496 -12.055 -6.924 1.00 92.94 599 ARG A O 1
ATOM 4553 N N . VAL A 1 600 ? 5.141 -10.055 -6.113 1.00 93.31 600 VAL A N 1
ATOM 4554 C CA . VAL A 1 600 ? 3.885 -9.741 -5.410 1.00 93.31 600 VAL A CA 1
ATOM 4555 C C . VAL A 1 600 ? 3.013 -8.811 -6.253 1.00 93.31 600 VAL A C 1
ATOM 4557 O O . VAL A 1 600 ? 1.798 -8.983 -6.302 1.00 93.31 600 VAL A O 1
ATOM 4560 N N . LEU A 1 601 ? 3.642 -7.834 -6.913 1.00 93.06 601 LEU A N 1
ATOM 4561 C CA . LEU A 1 601 ? 2.979 -6.852 -7.772 1.00 93.06 601 LEU A CA 1
ATOM 4562 C C . LEU A 1 601 ? 2.509 -7.444 -9.102 1.00 93.06 601 LEU A C 1
ATOM 4564 O O . LEU A 1 601 ? 1.505 -6.997 -9.642 1.00 93.06 601 LEU A O 1
ATOM 4568 N N . PHE A 1 602 ? 3.256 -8.399 -9.649 1.00 93.75 602 PHE A N 1
ATOM 4569 C CA . PHE A 1 602 ? 3.106 -8.853 -11.025 1.00 93.75 602 PHE A CA 1
ATOM 4570 C C . PHE A 1 602 ? 3.093 -10.372 -11.095 1.00 93.75 602 PHE A C 1
ATOM 4572 O O . PHE A 1 602 ? 3.692 -11.070 -10.266 1.00 93.75 602 PHE A O 1
ATOM 4579 N N . ASP A 1 603 ? 2.413 -10.891 -12.107 1.00 92.88 603 ASP A N 1
ATOM 4580 C CA . ASP A 1 603 ? 2.372 -12.319 -12.340 1.00 92.88 603 ASP A CA 1
ATOM 4581 C C . ASP A 1 603 ? 3.719 -12.839 -12.890 1.00 92.88 603 ASP A C 1
ATOM 4583 O O . ASP A 1 603 ? 4.628 -12.104 -13.294 1.00 92.88 603 ASP A O 1
ATOM 4587 N N . LYS A 1 604 ? 3.885 -14.167 -12.893 1.00 93.94 604 LYS A N 1
ATOM 4588 C CA . LYS A 1 604 ? 5.125 -14.795 -13.380 1.00 93.94 604 LYS A CA 1
ATOM 4589 C C . LYS A 1 604 ? 5.360 -14.570 -14.873 1.00 93.94 604 LYS A C 1
ATOM 4591 O O . LYS A 1 604 ? 6.512 -14.613 -15.302 1.00 93.94 604 LYS A O 1
ATOM 4596 N N . SER A 1 605 ? 4.294 -14.410 -15.653 1.00 91.81 605 SER A N 1
ATOM 4597 C CA . SER A 1 605 ? 4.378 -14.184 -17.090 1.00 91.81 605 SER A CA 1
ATOM 4598 C C . SER A 1 605 ? 4.910 -12.781 -17.376 1.00 91.81 605 SER A C 1
ATOM 4600 O O . SER A 1 605 ? 5.870 -12.673 -18.127 1.00 91.81 605 SER A O 1
ATOM 4602 N N . GLU A 1 606 ? 4.407 -11.750 -16.696 1.00 91.12 606 GLU A N 1
ATOM 4603 C CA . GLU A 1 606 ? 4.829 -10.347 -16.787 1.00 91.12 606 GLU A CA 1
ATOM 4604 C C . GLU A 1 606 ? 6.311 -10.199 -16.442 1.00 91.12 606 GLU A C 1
ATOM 4606 O O . GLU A 1 606 ? 7.122 -9.747 -17.252 1.00 91.12 606 GLU A O 1
ATOM 4611 N N . VAL A 1 607 ? 6.708 -10.713 -15.274 1.00 92.25 607 VAL A N 1
ATOM 4612 C CA . VAL A 1 607 ? 8.116 -10.718 -14.856 1.00 92.25 607 VAL A CA 1
ATOM 4613 C C . VAL A 1 607 ? 8.976 -11.532 -15.831 1.00 92.25 607 VAL A C 1
ATOM 4615 O O . VAL A 1 607 ? 10.131 -11.186 -16.093 1.00 92.25 607 VAL A O 1
ATOM 4618 N N . GLY A 1 608 ? 8.433 -12.615 -16.392 1.00 92.00 608 GLY A N 1
ATOM 4619 C CA . GLY A 1 608 ? 9.081 -13.412 -17.431 1.00 92.00 608 GLY A CA 1
ATOM 4620 C C . GLY A 1 608 ? 9.330 -12.619 -18.716 1.00 92.00 608 GLY A C 1
ATOM 4621 O O . GLY A 1 608 ? 10.442 -12.675 -19.247 1.00 92.00 608 GLY A O 1
ATOM 4622 N N . ARG A 1 609 ? 8.343 -11.840 -19.176 1.00 89.56 609 ARG A N 1
ATOM 4623 C CA . ARG A 1 609 ? 8.450 -10.970 -20.357 1.00 89.56 609 ARG A CA 1
ATOM 4624 C C . ARG A 1 609 ? 9.530 -9.915 -20.161 1.00 89.56 609 ARG A C 1
ATOM 4626 O O . ARG A 1 609 ? 10.415 -9.800 -21.005 1.00 89.56 609 ARG A O 1
ATOM 4633 N N . TRP A 1 610 ? 9.577 -9.251 -19.006 1.00 89.50 610 TRP A N 1
ATOM 4634 C CA . TRP A 1 610 ? 10.628 -8.264 -18.728 1.00 89.50 610 TRP A CA 1
ATOM 4635 C C . TRP A 1 610 ? 12.022 -8.873 -18.610 1.00 89.50 610 TRP A C 1
ATOM 4637 O O . TRP A 1 610 ? 12.988 -8.277 -19.078 1.00 89.50 610 TRP A O 1
ATOM 4647 N N . ASN A 1 611 ? 12.152 -10.071 -18.032 1.00 90.50 611 ASN A N 1
ATOM 4648 C CA . ASN A 1 611 ? 13.432 -10.782 -18.014 1.00 90.50 611 ASN A CA 1
ATOM 4649 C C . ASN A 1 611 ? 13.888 -11.175 -19.424 1.00 90.50 611 ASN A C 1
ATOM 4651 O O . ASN A 1 611 ? 15.078 -11.072 -19.726 1.00 90.50 611 ASN A O 1
ATOM 4655 N N . LYS A 1 612 ? 12.959 -11.606 -20.289 1.00 90.44 612 LYS A N 1
ATOM 4656 C CA . LYS A 1 612 ? 13.246 -11.918 -21.695 1.00 90.44 612 LYS A CA 1
ATOM 4657 C C . LYS A 1 612 ? 13.700 -10.661 -22.435 1.00 90.44 612 LYS A C 1
ATOM 4659 O O . LYS A 1 612 ? 14.783 -10.668 -23.012 1.00 90.44 612 LYS A O 1
ATOM 4664 N N . PHE A 1 613 ? 12.953 -9.567 -22.298 1.00 88.00 613 PHE A N 1
ATOM 4665 C CA . PHE A 1 613 ? 13.286 -8.263 -22.866 1.00 88.00 613 PHE A CA 1
ATOM 4666 C C . PHE A 1 613 ? 14.651 -7.747 -22.382 1.00 88.00 613 PHE A C 1
ATOM 4668 O O . PHE A 1 613 ? 15.522 -7.431 -23.189 1.00 88.00 613 PHE A O 1
ATOM 4675 N N . ALA A 1 614 ? 14.909 -7.754 -21.071 1.00 88.00 614 ALA A N 1
ATOM 4676 C CA . ALA A 1 614 ? 16.208 -7.378 -20.509 1.00 88.00 614 ALA A CA 1
ATOM 4677 C C . ALA A 1 614 ? 17.346 -8.288 -21.001 1.00 88.00 614 ALA A C 1
ATOM 4679 O O . ALA A 1 614 ? 18.466 -7.822 -21.212 1.00 88.00 614 ALA A O 1
ATOM 4680 N N . GLY A 1 615 ? 17.068 -9.579 -21.201 1.00 89.50 615 GLY A N 1
ATOM 4681 C CA . GLY A 1 615 ? 17.997 -10.543 -21.783 1.00 89.50 615 GLY A CA 1
ATOM 4682 C C . GLY A 1 615 ? 18.332 -10.238 -23.243 1.00 89.50 615 GLY A C 1
ATOM 4683 O O . GLY A 1 615 ? 19.508 -10.255 -23.604 1.00 89.50 615 GLY A O 1
ATOM 4684 N N . GLU A 1 616 ? 17.331 -9.915 -24.065 1.00 87.69 616 GLU A N 1
ATOM 4685 C CA . GLU A 1 616 ? 17.521 -9.491 -25.457 1.00 87.69 616 GLU A CA 1
ATOM 4686 C C . GLU A 1 616 ? 18.316 -8.192 -25.545 1.00 87.69 616 GLU A C 1
ATOM 4688 O O . GLU A 1 616 ? 19.272 -8.106 -26.316 1.00 87.69 616 GLU A O 1
ATOM 4693 N N . LEU A 1 617 ? 18.007 -7.220 -24.686 1.00 85.50 617 LEU A N 1
ATOM 4694 C CA . LEU A 1 617 ? 18.778 -5.987 -24.612 1.00 85.50 617 LEU A CA 1
ATOM 4695 C C . LEU A 1 617 ? 20.216 -6.259 -24.157 1.00 85.50 617 LEU A C 1
ATOM 4697 O O . LEU A 1 617 ? 21.150 -5.707 -24.722 1.00 85.50 617 LEU A O 1
ATOM 4701 N N . ARG A 1 618 ? 20.445 -7.172 -23.208 1.00 86.12 618 ARG A N 1
ATOM 4702 C CA . ARG A 1 618 ? 21.801 -7.526 -22.760 1.00 86.12 618 ARG A CA 1
ATOM 4703 C C . ARG A 1 618 ? 22.674 -8.127 -23.853 1.00 86.12 618 ARG A C 1
ATOM 4705 O O . ARG A 1 618 ? 23.885 -7.926 -23.817 1.00 86.12 618 ARG A O 1
ATOM 4712 N N . LYS A 1 619 ? 22.088 -8.806 -24.839 1.00 85.88 619 LYS A N 1
ATOM 4713 C CA . LYS A 1 619 ? 22.826 -9.276 -26.022 1.00 85.88 619 LYS A CA 1
ATOM 4714 C C . LYS A 1 619 ? 23.345 -8.115 -26.883 1.00 85.88 619 LYS A C 1
ATOM 4716 O O . LYS A 1 619 ? 24.334 -8.297 -27.581 1.00 85.88 619 LYS A O 1
ATOM 4721 N N . LEU A 1 620 ? 22.728 -6.931 -26.791 1.00 82.38 620 LEU A N 1
A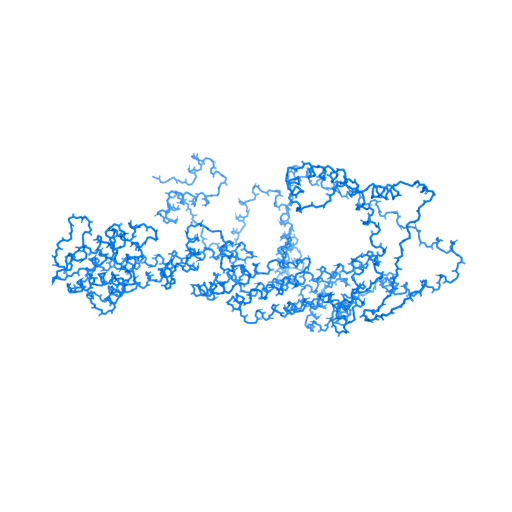TOM 4722 C CA . LEU A 1 620 ? 23.186 -5.696 -27.438 1.00 82.38 620 LEU A CA 1
ATOM 4723 C C . LEU A 1 620 ? 24.287 -4.957 -26.664 1.00 82.38 620 LEU A C 1
ATOM 4725 O O . LEU A 1 620 ? 24.755 -3.918 -27.117 1.00 82.38 620 LEU A O 1
ATOM 4729 N N . GLN A 1 621 ? 24.727 -5.446 -25.504 1.00 77.88 621 GLN A N 1
ATOM 4730 C CA . GLN A 1 621 ? 25.943 -4.934 -24.881 1.00 77.88 621 GLN A CA 1
ATOM 4731 C C . GLN A 1 621 ? 27.140 -5.742 -25.364 1.00 77.88 621 GLN A C 1
ATOM 4733 O O . GLN A 1 621 ? 27.251 -6.933 -25.079 1.00 77.88 621 GLN A O 1
ATOM 4738 N N . GLU A 1 622 ? 28.056 -5.077 -26.068 1.00 67.56 622 GLU A N 1
ATOM 4739 C CA . GLU A 1 622 ? 29.368 -5.640 -26.372 1.00 67.56 622 GLU A CA 1
ATOM 4740 C C . GLU A 1 622 ? 30.025 -6.057 -25.040 1.00 67.56 622 GLU A C 1
ATOM 4742 O O . GLU A 1 622 ? 30.148 -5.242 -24.120 1.00 67.56 622 GLU A O 1
ATOM 4747 N N . ASP A 1 623 ? 30.387 -7.337 -24.888 1.00 63.31 623 ASP A N 1
ATOM 4748 C CA . ASP A 1 623 ? 30.962 -7.851 -23.642 1.00 63.31 623 ASP A CA 1
ATOM 4749 C C . ASP A 1 623 ? 32.355 -7.247 -23.440 1.00 63.31 623 ASP A C 1
ATOM 4751 O O . ASP A 1 623 ? 33.371 -7.773 -23.901 1.00 63.31 623 ASP A O 1
ATOM 4755 N N . VAL A 1 624 ? 32.400 -6.117 -22.734 1.00 56.38 624 VAL A N 1
ATOM 4756 C CA . VAL A 1 624 ? 33.630 -5.364 -22.463 1.00 56.38 624 VAL A CA 1
ATOM 4757 C C . VAL A 1 624 ? 34.670 -6.238 -21.749 1.00 56.38 624 VAL A C 1
ATOM 4759 O O . VAL A 1 624 ? 35.859 -5.962 -21.842 1.00 56.38 624 VAL A O 1
ATOM 4762 N N . ARG A 1 625 ? 34.266 -7.330 -21.078 1.00 55.12 625 ARG A N 1
ATOM 4763 C CA . ARG A 1 625 ? 35.191 -8.252 -20.393 1.00 55.12 625 ARG A CA 1
ATOM 4764 C C . ARG A 1 625 ? 35.871 -9.241 -21.337 1.00 55.12 625 ARG A C 1
ATOM 4766 O O . ARG A 1 625 ? 36.906 -9.787 -20.973 1.00 55.12 625 ARG A O 1
ATOM 4773 N N . LYS A 1 626 ? 35.317 -9.475 -22.531 1.00 55.62 626 LYS A N 1
ATOM 4774 C CA . LYS A 1 626 ? 35.966 -10.274 -23.587 1.00 55.62 626 LYS A CA 1
ATOM 4775 C C . LYS A 1 626 ? 36.943 -9.458 -24.429 1.00 55.62 626 LYS A C 1
ATOM 4777 O O . LYS A 1 626 ? 37.670 -10.037 -25.234 1.00 55.62 626 LYS A O 1
ATOM 4782 N N . LYS A 1 627 ? 37.023 -8.138 -24.217 1.00 54.03 627 LYS A N 1
ATOM 4783 C CA . LYS A 1 627 ? 38.138 -7.335 -24.720 1.00 54.03 627 LYS A CA 1
ATOM 4784 C C . LYS A 1 627 ? 39.372 -7.646 -23.879 1.00 54.03 627 LYS A C 1
ATOM 4786 O O . LYS A 1 627 ? 39.490 -7.221 -22.733 1.00 54.03 627 LYS A O 1
ATOM 4791 N N . ASN A 1 628 ? 40.300 -8.398 -24.461 1.00 46.09 628 ASN A N 1
ATOM 4792 C CA . ASN A 1 628 ? 41.663 -8.471 -23.960 1.00 46.09 628 ASN A CA 1
ATOM 4793 C C . ASN A 1 628 ? 42.287 -7.082 -24.191 1.00 46.09 628 ASN A C 1
ATOM 4795 O O . ASN A 1 628 ? 42.693 -6.754 -25.303 1.00 46.09 628 ASN A O 1
ATOM 4799 N N . PHE A 1 629 ? 42.280 -6.221 -23.171 1.00 46.31 629 PHE A N 1
ATOM 4800 C CA . PHE A 1 629 ? 42.744 -4.825 -23.246 1.00 46.31 629 PHE A CA 1
ATOM 4801 C C . PHE A 1 629 ? 44.265 -4.671 -23.445 1.00 46.31 629 PHE A C 1
ATOM 4803 O O . PHE A 1 629 ? 44.786 -3.567 -23.336 1.00 46.31 629 PHE A O 1
ATOM 4810 N N . SER A 1 630 ? 44.997 -5.734 -23.790 1.00 45.03 630 SER A N 1
ATOM 4811 C CA . SER A 1 630 ? 46.419 -5.643 -24.144 1.00 45.03 630 SER A CA 1
ATOM 4812 C C . SER A 1 630 ? 46.672 -5.010 -25.525 1.00 45.03 630 SER A C 1
ATOM 4814 O O . SER A 1 630 ? 47.804 -5.017 -25.994 1.00 45.03 630 SER A O 1
ATOM 4816 N N . GLY A 1 631 ? 45.642 -4.478 -26.195 1.00 45.31 631 GLY A N 1
ATOM 4817 C CA . GLY A 1 631 ? 45.748 -3.777 -27.476 1.00 45.31 631 GLY A CA 1
ATOM 4818 C C . GLY A 1 631 ? 46.410 -2.403 -27.346 1.00 45.31 631 GLY A C 1
ATOM 4819 O O . GLY A 1 631 ? 45.736 -1.377 -27.340 1.00 45.31 631 GLY A O 1
ATOM 4820 N N . SER A 1 632 ? 47.739 -2.398 -27.305 1.00 47.56 632 SER A N 1
ATOM 4821 C CA . SER A 1 632 ? 48.654 -1.250 -27.365 1.00 47.56 632 SER A CA 1
ATOM 4822 C C . SER A 1 632 ? 48.585 -0.416 -28.663 1.00 47.56 632 SER A C 1
ATOM 4824 O O . SER A 1 632 ? 49.367 0.514 -28.830 1.00 47.56 632 SER A O 1
ATOM 4826 N N . GLU A 1 633 ? 47.633 -0.670 -29.566 1.00 39.00 633 GLU A N 1
ATOM 4827 C CA . GLU A 1 633 ? 47.538 0.003 -30.874 1.00 39.00 633 GLU A CA 1
ATOM 4828 C C . GLU A 1 633 ? 46.663 1.273 -30.908 1.00 39.00 633 GLU A C 1
ATOM 4830 O O . GLU A 1 633 ? 46.759 2.040 -31.862 1.00 39.00 633 GLU A O 1
ATOM 4835 N N . TYR A 1 634 ? 45.847 1.570 -29.886 1.00 45.78 634 TYR A N 1
ATOM 4836 C CA . TYR A 1 634 ? 44.843 2.656 -29.976 1.00 45.78 634 TYR A CA 1
ATOM 4837 C C . TYR A 1 634 ? 45.150 3.964 -29.221 1.00 45.78 634 TYR A C 1
ATOM 4839 O O . TYR A 1 634 ? 44.307 4.860 -29.186 1.00 45.78 634 TYR A O 1
ATOM 4847 N N . HIS A 1 635 ? 46.345 4.155 -28.655 1.00 43.75 635 HIS A N 1
ATOM 4848 C CA . HIS A 1 635 ? 46.618 5.345 -27.830 1.00 43.75 635 HIS A CA 1
ATOM 4849 C C . HIS A 1 635 ? 47.232 6.568 -28.536 1.00 43.75 635 HIS A C 1
ATOM 4851 O O . HIS A 1 635 ? 47.530 7.532 -27.840 1.00 43.75 635 HIS A O 1
ATOM 4857 N N . LEU A 1 636 ? 47.392 6.619 -29.867 1.00 41.88 636 LEU A N 1
ATOM 4858 C CA . LEU A 1 636 ? 48.126 7.742 -30.495 1.00 41.88 636 LEU A CA 1
ATOM 4859 C C . LEU A 1 636 ? 47.313 8.747 -31.327 1.00 41.88 636 LEU A C 1
ATOM 4861 O O . LEU A 1 636 ? 47.790 9.862 -31.510 1.00 41.88 636 LEU A O 1
ATOM 4865 N N . ALA A 1 637 ? 46.092 8.443 -31.778 1.00 44.03 637 ALA A N 1
ATOM 4866 C CA . ALA A 1 637 ? 45.371 9.365 -32.675 1.00 44.03 637 ALA A CA 1
ATOM 4867 C C . ALA A 1 637 ? 44.343 10.278 -31.972 1.00 44.03 637 ALA A C 1
ATOM 4869 O O . ALA A 1 637 ? 44.216 11.445 -32.324 1.00 44.03 637 ALA A O 1
ATOM 4870 N N . GLY A 1 638 ? 43.635 9.786 -30.951 1.00 43.97 638 GLY A N 1
ATOM 4871 C CA . GLY A 1 638 ? 42.624 10.560 -30.212 1.00 43.97 638 GLY A CA 1
ATOM 4872 C C . GLY A 1 638 ? 43.127 11.499 -29.096 1.00 43.97 638 GLY A C 1
ATOM 4873 O O . GLY A 1 638 ? 42.504 12.538 -28.886 1.00 43.97 638 GLY A O 1
ATOM 4874 N N . PRO A 1 639 ? 44.220 11.209 -28.354 1.00 43.59 639 PRO A N 1
ATOM 4875 C CA . PRO A 1 639 ? 44.574 12.032 -27.201 1.00 43.59 639 PRO A CA 1
ATOM 4876 C C . PRO A 1 639 ? 45.339 13.315 -27.537 1.00 43.59 639 PRO A C 1
ATOM 4878 O O . PRO A 1 639 ? 45.425 14.157 -26.658 1.00 43.59 639 PRO A O 1
ATOM 4881 N N . MET A 1 640 ? 45.877 13.511 -28.746 1.00 38.16 640 MET A N 1
ATOM 4882 C CA . MET A 1 640 ? 46.718 14.685 -29.049 1.00 38.16 640 MET A CA 1
ATOM 4883 C C . MET A 1 640 ? 45.950 16.019 -29.031 1.00 38.16 640 MET A C 1
ATOM 4885 O O . MET A 1 640 ? 46.490 16.996 -28.528 1.00 38.16 640 MET A O 1
ATOM 4889 N N . SER A 1 641 ? 44.687 16.077 -29.475 1.00 40.56 641 SER A N 1
ATOM 4890 C CA . SER A 1 641 ? 43.879 17.310 -29.362 1.00 40.56 641 SER A CA 1
ATOM 4891 C C . SER A 1 641 ? 43.367 17.536 -27.935 1.00 40.56 641 SER A C 1
ATOM 4893 O O . SER A 1 641 ? 43.464 18.637 -27.405 1.00 40.56 641 SER A O 1
ATOM 4895 N N . ALA A 1 642 ? 42.934 16.469 -27.257 1.00 45.16 642 ALA A N 1
ATOM 4896 C CA . ALA A 1 642 ? 42.492 16.530 -25.865 1.00 45.16 642 ALA A CA 1
ATOM 4897 C C . ALA A 1 642 ? 43.639 16.804 -24.870 1.00 45.16 642 ALA A C 1
ATOM 4899 O O . ALA A 1 642 ? 43.379 17.263 -23.757 1.00 45.16 642 ALA A O 1
ATOM 4900 N N . LEU A 1 643 ? 44.898 16.514 -25.231 1.00 40.50 643 LEU A N 1
ATOM 4901 C CA . LEU A 1 643 ? 46.075 16.900 -24.449 1.00 40.50 643 LEU A CA 1
ATOM 4902 C C . LEU A 1 643 ? 46.342 18.401 -24.579 1.00 40.50 643 LEU A C 1
ATOM 4904 O O . LEU A 1 643 ? 46.626 19.033 -23.571 1.00 40.50 643 LEU A O 1
ATOM 4908 N N . VAL A 1 644 ? 46.216 18.967 -25.784 1.00 48.94 644 VAL A N 1
ATOM 4909 C CA . VAL A 1 644 ? 46.417 20.405 -26.035 1.00 48.94 644 VAL A CA 1
ATOM 4910 C C . VAL A 1 644 ? 45.401 21.237 -25.243 1.00 48.94 644 VAL A C 1
ATOM 4912 O O . VAL A 1 644 ? 45.803 22.128 -24.499 1.00 48.94 644 VAL A O 1
ATOM 4915 N N . ASP A 1 645 ? 44.123 20.849 -25.249 1.00 44.03 645 ASP A N 1
ATOM 4916 C CA . ASP A 1 645 ? 43.078 21.557 -24.490 1.00 44.03 645 ASP A CA 1
ATOM 4917 C C . ASP A 1 645 ? 43.222 21.394 -22.963 1.00 44.03 645 ASP A C 1
ATOM 4919 O O . ASP A 1 645 ? 42.888 22.290 -22.183 1.00 44.03 645 ASP A O 1
ATOM 4923 N N . LYS A 1 646 ? 43.748 20.254 -22.492 1.00 49.00 646 LYS A N 1
ATOM 4924 C CA . LYS A 1 646 ? 43.993 20.019 -21.057 1.00 49.00 646 LYS A CA 1
ATOM 4925 C C . LYS A 1 646 ? 45.260 20.698 -20.548 1.00 49.00 646 LYS A C 1
ATOM 4927 O O . LYS A 1 646 ? 45.319 21.026 -19.364 1.00 49.00 646 LYS A O 1
ATOM 4932 N N . VAL A 1 647 ? 46.255 20.916 -21.404 1.00 48.69 647 VAL A N 1
ATOM 4933 C CA . VAL A 1 647 ? 47.490 21.627 -21.048 1.00 48.69 647 VAL A CA 1
ATOM 4934 C C . VAL A 1 647 ? 47.200 23.106 -20.765 1.00 48.69 647 VAL A C 1
ATOM 4936 O O . VAL A 1 647 ? 47.717 23.626 -19.776 1.00 48.69 647 VAL A O 1
ATOM 4939 N N . ASP A 1 648 ? 46.289 23.741 -21.509 1.00 47.44 648 ASP A N 1
ATOM 4940 C CA . ASP A 1 648 ? 45.850 25.119 -21.235 1.00 47.44 648 ASP A CA 1
ATOM 4941 C C . ASP A 1 648 ? 45.062 25.243 -19.924 1.00 47.44 648 ASP A C 1
ATOM 4943 O O . ASP A 1 648 ? 45.270 26.180 -19.147 1.00 47.44 648 ASP A O 1
ATOM 4947 N N . ILE A 1 649 ? 44.212 24.262 -19.611 1.00 51.19 649 ILE A N 1
ATOM 4948 C CA . ILE A 1 649 ? 43.490 24.219 -18.332 1.00 51.19 649 ILE A CA 1
ATOM 4949 C C . ILE A 1 649 ? 44.478 24.009 -17.174 1.00 51.19 649 ILE A C 1
ATOM 4951 O O . ILE A 1 649 ? 44.422 24.715 -16.171 1.00 51.19 649 ILE A O 1
ATOM 4955 N N . ILE A 1 650 ? 45.441 23.094 -17.297 1.00 48.16 650 ILE A N 1
ATOM 4956 C CA . ILE A 1 650 ? 46.442 22.858 -16.243 1.00 48.16 650 ILE A CA 1
ATOM 4957 C C . ILE A 1 650 ? 47.335 24.096 -16.039 1.00 48.16 650 ILE A C 1
ATOM 4959 O O . ILE A 1 650 ? 47.639 24.441 -14.894 1.00 48.16 650 ILE A O 1
ATOM 4963 N N . ALA A 1 651 ? 47.690 24.815 -17.109 1.00 55.03 651 ALA A N 1
ATOM 4964 C CA . ALA A 1 651 ? 48.450 26.062 -17.031 1.00 55.03 651 ALA A CA 1
ATOM 4965 C C . ALA A 1 651 ? 47.683 27.182 -16.299 1.00 55.03 651 ALA A C 1
ATOM 4967 O O . ALA A 1 651 ? 48.280 27.915 -15.508 1.00 55.03 651 ALA A O 1
ATOM 4968 N N . GLN A 1 652 ? 46.361 27.276 -16.485 1.00 53.47 652 GLN A N 1
ATOM 4969 C CA . GLN A 1 652 ? 45.506 28.248 -15.786 1.00 53.47 652 GLN A CA 1
ATOM 4970 C C . GLN A 1 652 ? 45.334 27.940 -14.289 1.00 53.47 652 GLN A C 1
ATOM 4972 O O . GLN A 1 652 ? 45.202 28.857 -13.478 1.00 53.47 652 GLN A O 1
ATOM 4977 N N . TRP A 1 653 ? 45.367 26.663 -13.900 1.00 46.34 653 TRP A N 1
ATOM 4978 C CA . TRP A 1 653 ? 45.204 26.234 -12.504 1.00 46.34 653 TRP A CA 1
ATOM 4979 C C . TRP A 1 653 ? 46.519 26.186 -11.710 1.00 46.34 653 TRP A C 1
ATOM 4981 O O . TRP A 1 653 ? 46.498 26.166 -10.475 1.00 46.34 653 TRP A O 1
ATOM 4991 N N . LEU A 1 654 ? 47.672 26.210 -12.386 1.00 50.22 654 LEU A N 1
ATOM 4992 C CA . LEU A 1 654 ? 48.997 26.143 -11.760 1.00 50.22 654 LEU A CA 1
ATOM 4993 C C . LEU A 1 654 ? 49.253 27.233 -10.690 1.00 50.22 654 LEU A C 1
ATOM 4995 O O . LEU A 1 654 ? 49.781 26.891 -9.627 1.00 50.22 654 LEU A O 1
ATOM 4999 N N . PRO A 1 655 ? 48.873 28.514 -10.892 1.00 58.59 655 PRO A N 1
ATOM 5000 C CA . PRO A 1 655 ? 49.037 29.561 -9.878 1.00 58.59 655 PRO A CA 1
ATOM 5001 C C . PRO A 1 655 ? 48.214 29.293 -8.609 1.00 58.59 655 PRO A C 1
ATOM 5003 O O . PRO A 1 655 ? 48.730 29.431 -7.500 1.00 58.59 655 PRO A O 1
ATOM 5006 N N . PHE A 1 656 ? 46.975 28.813 -8.764 1.00 51.19 656 PHE A N 1
ATOM 5007 C CA . PHE A 1 656 ? 46.081 28.475 -7.652 1.00 51.19 656 PHE A CA 1
ATOM 5008 C C . PHE A 1 656 ? 46.563 27.255 -6.864 1.00 51.19 656 PHE A C 1
ATOM 5010 O O . PHE A 1 656 ? 46.503 27.242 -5.635 1.00 51.19 656 PHE A O 1
ATOM 5017 N N . MET A 1 657 ? 47.095 26.237 -7.548 1.00 49.72 657 MET A N 1
ATOM 5018 C CA . MET A 1 657 ? 47.697 25.083 -6.873 1.00 49.72 657 MET A CA 1
ATOM 5019 C C . MET A 1 657 ? 48.967 25.468 -6.104 1.00 49.72 657 MET A C 1
ATOM 5021 O O . MET A 1 657 ? 49.206 24.941 -5.016 1.00 49.72 657 MET A O 1
ATOM 5025 N N . ARG A 1 658 ? 49.748 26.429 -6.617 1.00 58.22 658 ARG A N 1
ATOM 5026 C CA . ARG A 1 658 ? 50.929 26.969 -5.929 1.00 58.22 658 ARG A CA 1
ATOM 5027 C C . ARG A 1 658 ? 50.547 27.751 -4.667 1.00 58.22 658 ARG A C 1
ATOM 5029 O O . ARG A 1 658 ? 51.135 27.514 -3.614 1.00 58.22 658 ARG A O 1
ATOM 5036 N N . GLU A 1 659 ? 49.528 28.607 -4.738 1.00 57.19 659 GLU A N 1
ATOM 5037 C CA . GLU A 1 659 ? 48.994 29.315 -3.564 1.00 57.19 659 GLU A CA 1
ATOM 5038 C C . GLU A 1 659 ? 48.363 28.363 -2.536 1.00 57.19 659 GLU A C 1
ATOM 5040 O O . GLU A 1 659 ? 48.576 28.516 -1.331 1.00 57.19 659 GLU A O 1
ATOM 5045 N N . GLY A 1 660 ? 47.644 27.333 -2.992 1.00 57.59 660 GLY A N 1
ATOM 5046 C CA . GLY A 1 660 ? 47.073 26.297 -2.130 1.00 57.59 660 GLY A CA 1
ATOM 5047 C C . GLY A 1 660 ? 48.142 25.495 -1.382 1.00 57.59 660 GLY A C 1
ATOM 5048 O O . GLY A 1 660 ? 48.041 25.312 -0.167 1.00 57.59 660 GLY A O 1
ATOM 5049 N N . ALA A 1 661 ? 49.206 25.078 -2.072 1.00 57.19 661 ALA A N 1
ATOM 5050 C CA . ALA A 1 661 ? 50.333 24.362 -1.471 1.00 57.19 661 ALA A CA 1
ATOM 5051 C C . ALA A 1 661 ? 51.112 25.231 -0.461 1.00 57.19 661 ALA A C 1
ATOM 5053 O O . ALA A 1 661 ? 51.493 24.759 0.618 1.00 57.19 661 ALA A O 1
ATOM 5054 N N . GLU A 1 662 ? 51.288 26.527 -0.742 1.00 61.31 662 GLU A N 1
ATOM 5055 C CA . GLU A 1 662 ? 51.867 27.472 0.219 1.00 61.31 662 GLU A CA 1
ATOM 5056 C C . GLU A 1 662 ? 50.966 27.710 1.441 1.00 61.31 662 GLU A C 1
ATOM 5058 O O . GLU A 1 662 ? 51.457 27.810 2.567 1.00 61.31 662 GLU A O 1
ATOM 5063 N N . SER A 1 663 ? 49.649 27.772 1.251 1.00 63.00 663 SER A N 1
ATOM 5064 C CA . SER A 1 663 ? 48.682 27.943 2.340 1.00 63.00 663 SER A CA 1
ATOM 5065 C C . SER A 1 663 ? 48.639 26.718 3.264 1.00 63.00 663 SER A C 1
ATOM 5067 O O . SER A 1 663 ? 48.697 26.841 4.493 1.00 63.00 663 SER A O 1
ATOM 5069 N N . VAL A 1 664 ? 48.642 25.511 2.686 1.00 57.91 664 VAL A N 1
ATOM 5070 C CA . VAL A 1 664 ? 48.657 24.245 3.434 1.00 57.91 664 VAL A CA 1
ATOM 5071 C C . VAL A 1 664 ? 49.968 24.067 4.199 1.00 57.91 664 VAL A C 1
ATOM 5073 O O . VAL A 1 664 ? 49.927 23.709 5.381 1.00 57.91 664 VAL A O 1
ATOM 5076 N N . SER A 1 665 ? 51.115 24.396 3.595 1.00 67.06 665 SER A N 1
ATOM 5077 C CA . SER A 1 665 ? 52.420 24.290 4.264 1.00 67.06 665 SER A CA 1
ATOM 5078 C C . SER A 1 665 ? 52.598 25.294 5.415 1.00 67.06 665 SER A C 1
ATOM 5080 O O . SER A 1 665 ? 53.247 24.973 6.415 1.00 67.06 665 SER A O 1
ATOM 5082 N N . LYS A 1 666 ? 51.956 26.471 5.347 1.00 70.38 666 LYS A N 1
ATOM 5083 C CA . LYS A 1 666 ? 51.938 27.481 6.429 1.00 70.38 666 LYS A CA 1
ATOM 5084 C C . LYS A 1 666 ? 50.901 27.182 7.527 1.00 70.38 666 LYS A C 1
ATOM 5086 O O . LYS A 1 666 ? 50.988 27.731 8.639 1.00 70.38 666 LYS A O 1
ATOM 5091 N N . SER A 1 667 ? 49.942 26.289 7.264 1.00 74.00 667 SER A N 1
ATOM 5092 C CA . SER A 1 667 ? 48.869 25.950 8.202 1.00 74.00 667 SER A CA 1
ATOM 5093 C C . SER A 1 667 ? 49.401 25.367 9.520 1.00 74.00 667 SER A C 1
ATOM 5095 O O . SER A 1 667 ? 50.398 24.641 9.580 1.00 74.00 667 SER A O 1
ATOM 5097 N N . ARG A 1 668 ? 48.728 25.698 10.628 1.00 72.25 668 ARG A N 1
ATOM 5098 C CA . ARG A 1 668 ? 49.101 25.226 11.973 1.00 72.25 668 ARG A CA 1
ATOM 5099 C C . ARG A 1 668 ? 49.046 23.697 12.082 1.00 72.25 668 ARG A C 1
ATOM 5101 O O . ARG A 1 668 ? 49.928 23.099 12.689 1.00 72.25 668 ARG A O 1
ATOM 5108 N N . ARG A 1 669 ? 48.053 23.082 11.434 1.00 66.12 669 ARG A N 1
ATOM 5109 C CA . ARG A 1 669 ? 47.835 21.630 11.422 1.00 66.12 669 ARG A CA 1
ATOM 5110 C C . ARG A 1 669 ? 48.981 20.881 10.740 1.00 66.12 669 ARG A C 1
ATOM 5112 O O . ARG A 1 669 ? 49.430 19.871 11.267 1.00 66.12 669 ARG A O 1
ATOM 5119 N N . TRP A 1 670 ? 49.502 21.391 9.622 1.00 64.69 670 TRP A N 1
ATOM 5120 C CA . TRP A 1 670 ? 50.650 20.778 8.942 1.00 64.69 670 TRP A CA 1
ATOM 5121 C C . TRP A 1 670 ? 51.932 20.857 9.783 1.00 64.69 670 TRP A C 1
ATOM 5123 O O . TRP A 1 670 ? 52.671 19.881 9.896 1.00 64.69 670 TRP A O 1
ATOM 5133 N N . ARG A 1 671 ? 52.154 21.983 10.474 1.00 74.12 671 ARG A N 1
ATOM 5134 C CA . ARG A 1 671 ? 53.275 22.131 11.419 1.00 74.12 671 ARG A CA 1
ATOM 5135 C C . ARG A 1 671 ? 53.171 21.191 12.620 1.00 74.12 671 ARG A C 1
ATOM 5137 O O . ARG A 1 671 ? 54.189 20.657 13.051 1.00 74.12 671 ARG A O 1
ATOM 5144 N N . GLU A 1 672 ? 51.967 20.966 13.141 1.00 67.94 672 GLU A N 1
ATOM 5145 C CA . GLU A 1 672 ? 51.726 19.993 14.217 1.00 67.94 672 GLU A CA 1
ATOM 5146 C C . GLU A 1 672 ? 51.968 18.549 13.743 1.00 67.94 672 GLU A C 1
ATOM 5148 O O . GLU A 1 672 ? 52.606 17.780 14.458 1.00 67.94 672 GLU A O 1
ATOM 5153 N N . LEU A 1 673 ? 51.566 18.197 12.517 1.00 68.31 673 LEU A N 1
ATOM 5154 C CA . LEU A 1 673 ? 51.837 16.877 11.928 1.00 68.31 673 LEU A CA 1
ATOM 5155 C C . LEU A 1 673 ? 53.337 16.628 11.700 1.00 68.31 673 LEU A C 1
ATOM 5157 O O . LEU A 1 673 ? 53.831 15.563 12.069 1.00 68.31 673 LEU A O 1
ATOM 5161 N N . LYS A 1 674 ? 54.078 17.622 11.186 1.00 76.19 674 LYS A N 1
ATOM 5162 C CA . LYS A 1 674 ? 55.540 17.536 10.995 1.00 76.19 674 LYS A CA 1
ATOM 5163 C C . LYS A 1 674 ? 56.276 17.441 12.340 1.00 76.19 674 LYS A C 1
ATOM 5165 O O . LYS A 1 674 ? 57.185 16.635 12.494 1.00 76.19 674 LYS A O 1
ATOM 5170 N N . LYS A 1 675 ? 55.839 18.205 13.352 1.00 77.56 675 LYS A N 1
ATOM 5171 C CA . LYS A 1 675 ? 56.397 18.155 14.718 1.00 77.56 675 LYS A CA 1
ATOM 5172 C C . LYS A 1 675 ? 56.199 16.790 15.388 1.00 77.56 675 LYS A C 1
ATOM 5174 O O . LYS A 1 675 ? 57.037 16.385 16.187 1.00 77.56 675 LYS A O 1
ATOM 5179 N N . ASN A 1 676 ? 55.119 16.090 15.049 1.00 74.12 676 ASN A N 1
ATOM 5180 C CA . ASN A 1 676 ? 54.800 14.772 15.593 1.00 74.12 676 ASN A CA 1
ATOM 5181 C C . ASN A 1 676 ? 55.383 13.611 14.762 1.00 74.12 676 ASN A C 1
ATOM 5183 O O . ASN A 1 676 ? 55.076 12.461 15.058 1.00 74.12 676 ASN A O 1
ATOM 5187 N N . GLY A 1 677 ? 56.190 13.889 13.728 1.00 77.75 677 GLY A N 1
ATOM 5188 C CA . GLY A 1 677 ? 56.779 12.861 12.857 1.00 77.75 677 GLY A CA 1
ATOM 5189 C C . GLY A 1 677 ? 55.761 12.118 11.984 1.00 77.75 677 GLY A C 1
ATOM 5190 O O . GLY A 1 677 ? 56.060 11.053 11.461 1.00 77.75 677 GLY A O 1
ATOM 5191 N N . LEU A 1 678 ? 54.546 12.660 11.841 1.00 60.16 678 LEU A N 1
ATOM 5192 C CA . LEU A 1 678 ? 53.443 12.041 11.096 1.00 60.16 678 LEU A CA 1
ATOM 5193 C C . LEU A 1 678 ? 53.368 12.518 9.637 1.00 60.16 678 LEU A C 1
ATOM 5195 O O . LEU A 1 678 ? 52.467 12.117 8.904 1.00 60.16 678 LEU A O 1
ATOM 5199 N N . ALA A 1 679 ? 54.288 13.390 9.222 1.00 67.12 679 ALA A N 1
ATOM 5200 C CA . ALA A 1 679 ? 54.436 13.848 7.847 1.00 67.12 679 ALA A CA 1
ATOM 5201 C C . ALA A 1 679 ? 55.913 14.150 7.541 1.00 67.12 679 ALA A C 1
ATOM 5203 O O . ALA A 1 679 ? 56.562 14.871 8.302 1.00 67.12 679 ALA A O 1
ATOM 5204 N N . GLU A 1 680 ? 56.411 13.656 6.405 1.00 52.62 680 GLU A N 1
ATOM 5205 C CA . GLU A 1 680 ? 57.718 14.002 5.829 1.00 52.62 680 GLU A CA 1
ATOM 5206 C C . GLU A 1 680 ? 57.536 14.525 4.393 1.00 52.62 680 GLU A C 1
ATOM 5208 O O . GLU A 1 680 ? 56.692 14.027 3.649 1.00 52.62 680 GLU A O 1
ATOM 5213 N N . GLY A 1 681 ? 58.310 15.554 4.024 1.00 58.44 681 GLY A N 1
ATOM 5214 C CA . GLY A 1 681 ? 58.284 16.209 2.708 1.00 58.44 681 GLY A CA 1
ATOM 5215 C C . GLY A 1 681 ? 57.979 17.714 2.754 1.00 58.44 681 GLY A C 1
ATOM 5216 O O . GLY A 1 681 ? 57.200 18.182 3.590 1.00 58.44 681 GLY A O 1
ATOM 5217 N N . ASP A 1 682 ? 58.604 18.477 1.853 1.00 55.34 682 ASP A N 1
ATOM 5218 C CA . ASP A 1 682 ? 58.239 19.867 1.554 1.00 55.34 682 ASP A CA 1
ATOM 5219 C C . ASP A 1 682 ? 57.417 19.891 0.260 1.00 55.34 682 ASP A C 1
ATOM 5221 O O . ASP A 1 682 ? 57.840 19.366 -0.767 1.00 55.34 682 ASP A O 1
ATOM 5225 N N . PHE A 1 683 ? 56.228 20.497 0.306 1.00 50.91 683 PHE A N 1
ATOM 5226 C CA . PHE A 1 683 ? 55.414 20.752 -0.884 1.00 50.91 683 PHE A CA 1
ATOM 5227 C C . PHE A 1 683 ? 56.014 21.930 -1.662 1.00 50.91 683 PHE A C 1
ATOM 5229 O O . PHE A 1 683 ? 55.510 23.051 -1.617 1.00 50.91 683 PHE A O 1
ATOM 5236 N N . THR A 1 684 ? 57.115 21.687 -2.364 1.00 53.72 684 THR A N 1
ATOM 5237 C CA . THR A 1 684 ? 57.590 22.558 -3.436 1.00 53.72 684 THR A CA 1
ATOM 5238 C C . THR A 1 684 ? 57.381 21.821 -4.752 1.00 53.72 684 THR A C 1
ATOM 5240 O O . THR A 1 684 ? 57.873 20.713 -4.949 1.00 53.72 684 THR A O 1
ATOM 5243 N N . VAL A 1 685 ? 56.604 22.410 -5.665 1.00 48.91 685 VAL A N 1
ATOM 5244 C CA . VAL A 1 685 ? 56.598 21.959 -7.064 1.00 48.91 685 VAL A CA 1
ATOM 5245 C C . VAL A 1 685 ? 58.041 22.112 -7.546 1.00 48.91 685 VAL A C 1
ATOM 5247 O O . VAL A 1 685 ? 58.570 23.225 -7.493 1.00 48.91 685 VAL A O 1
ATOM 5250 N N . SER A 1 686 ? 58.718 21.015 -7.902 1.00 52.22 686 SER A N 1
ATOM 5251 C CA . SER A 1 686 ? 60.144 21.079 -8.236 1.00 52.22 686 SER A CA 1
ATOM 5252 C C . SER A 1 686 ? 60.347 21.998 -9.443 1.00 52.22 686 SER A C 1
ATOM 5254 O O . SER A 1 686 ? 59.544 21.988 -10.382 1.00 52.22 686 SER A O 1
ATOM 5256 N N . ASN A 1 687 ? 61.424 22.792 -9.428 1.00 50.41 687 ASN A N 1
ATOM 5257 C CA . ASN A 1 687 ? 61.780 23.657 -10.557 1.00 50.41 687 ASN A CA 1
ATOM 5258 C C . ASN A 1 687 ? 61.859 22.860 -11.872 1.00 50.41 687 ASN A C 1
ATOM 5260 O O . ASN A 1 687 ? 61.476 23.382 -12.912 1.00 50.41 687 ASN A O 1
ATOM 5264 N N . ASP A 1 688 ? 62.224 21.579 -11.806 1.00 47.16 688 ASP A N 1
ATOM 5265 C CA . ASP A 1 688 ? 62.309 20.674 -12.957 1.00 47.16 688 ASP A CA 1
ATOM 5266 C C . ASP A 1 688 ? 60.957 20.481 -13.663 1.00 47.16 688 ASP A C 1
ATOM 5268 O O . ASP A 1 688 ? 60.896 20.410 -14.890 1.00 47.16 688 ASP A O 1
ATOM 5272 N N . THR A 1 689 ? 59.854 20.477 -12.907 1.00 48.81 689 THR A N 1
ATOM 5273 C CA . THR A 1 689 ? 58.498 20.334 -13.464 1.00 48.81 689 THR A CA 1
ATOM 5274 C C . THR A 1 689 ? 58.070 21.610 -14.199 1.00 48.81 689 THR A C 1
ATOM 5276 O O . THR A 1 689 ? 57.442 21.549 -15.255 1.00 48.81 689 THR A O 1
ATOM 5279 N N . ALA A 1 690 ? 58.463 22.778 -13.679 1.00 48.44 690 ALA A N 1
ATOM 5280 C CA . ALA A 1 690 ? 58.220 24.071 -14.316 1.00 48.44 690 ALA A CA 1
ATOM 5281 C C . ALA A 1 690 ? 59.107 24.290 -15.557 1.00 48.44 690 ALA A C 1
ATOM 5283 O O . ALA A 1 690 ? 58.651 24.866 -16.544 1.00 48.44 690 ALA A O 1
ATOM 5284 N N . THR A 1 691 ? 60.350 23.799 -15.543 1.00 49.09 691 THR A N 1
ATOM 5285 C CA . THR A 1 691 ? 61.270 23.861 -16.689 1.00 49.09 691 THR A CA 1
ATOM 5286 C C . THR A 1 691 ? 60.813 22.963 -17.841 1.00 49.09 691 THR A C 1
ATOM 5288 O O . THR A 1 691 ? 60.854 23.394 -18.992 1.00 49.09 691 THR A O 1
ATOM 5291 N N . LEU A 1 692 ? 60.313 21.757 -17.548 1.00 44.34 692 LEU A N 1
ATOM 5292 C CA . LEU A 1 692 ? 59.778 20.836 -18.558 1.00 44.34 692 LEU A CA 1
ATOM 5293 C C . LEU A 1 692 ? 58.533 21.412 -19.261 1.00 44.34 692 LEU A C 1
ATOM 5295 O O . LEU A 1 692 ? 58.430 21.368 -20.484 1.00 44.34 692 LEU A O 1
ATOM 5299 N N . LEU A 1 693 ? 57.614 22.006 -18.492 1.00 46.38 693 LEU A N 1
ATOM 5300 C CA . LEU A 1 693 ? 56.415 22.673 -19.016 1.00 46.38 693 LEU A CA 1
ATOM 5301 C C . LEU A 1 693 ? 56.751 23.949 -19.801 1.00 46.38 693 LEU A C 1
ATOM 5303 O O . LEU A 1 693 ? 56.145 24.202 -20.838 1.00 46.38 693 LEU A O 1
ATOM 5307 N N . GLY A 1 694 ? 57.752 24.720 -19.364 1.00 53.62 694 GLY A N 1
ATOM 5308 C CA . GLY A 1 694 ? 58.242 25.885 -20.106 1.00 53.62 694 GLY A CA 1
ATOM 5309 C C . GLY A 1 694 ? 58.847 25.524 -21.467 1.00 53.62 694 GLY A C 1
ATOM 5310 O O . GLY A 1 694 ? 58.598 26.223 -22.446 1.00 53.62 694 GLY A O 1
ATOM 5311 N N . ALA A 1 695 ? 59.579 24.409 -21.553 1.00 52.91 695 ALA A N 1
ATOM 5312 C CA . ALA A 1 695 ? 60.144 23.909 -22.809 1.00 52.91 695 ALA A CA 1
ATOM 5313 C C . ALA A 1 695 ? 59.079 23.352 -23.775 1.00 52.91 695 ALA A C 1
ATOM 5315 O O . ALA A 1 695 ? 59.248 23.435 -24.988 1.00 52.91 695 ALA A O 1
ATOM 5316 N N . LEU A 1 696 ? 57.977 22.810 -23.246 1.00 41.88 696 LEU A N 1
ATOM 5317 C CA . LEU A 1 696 ? 56.837 22.329 -24.038 1.00 41.88 696 LEU A CA 1
ATOM 5318 C C . LEU A 1 696 ? 55.965 23.466 -24.594 1.00 41.88 696 LEU A C 1
ATOM 5320 O O . LEU A 1 696 ? 55.353 23.297 -25.644 1.00 41.88 696 LEU A O 1
ATOM 5324 N N . LEU A 1 697 ? 55.911 24.612 -23.907 1.00 53.47 697 LEU A N 1
ATOM 5325 C CA . LEU A 1 697 ? 55.019 25.732 -24.238 1.00 53.47 697 LEU A CA 1
ATOM 5326 C C . LEU A 1 697 ? 55.706 26.888 -24.984 1.00 53.47 697 LEU A C 1
ATOM 5328 O O . LEU A 1 697 ? 55.029 27.685 -25.629 1.00 53.47 697 LEU A O 1
ATOM 5332 N N . GLY A 1 698 ? 57.035 27.004 -24.918 1.00 52.75 698 GLY A N 1
ATOM 5333 C CA . GLY A 1 698 ? 57.794 28.063 -25.584 1.00 52.75 698 GLY A CA 1
ATOM 5334 C C . GLY A 1 698 ? 58.911 27.490 -26.446 1.00 52.75 698 GLY A C 1
ATOM 5335 O O . GLY A 1 698 ? 59.900 27.000 -25.913 1.00 52.75 698 GLY A O 1
ATOM 5336 N N . GLY A 1 699 ? 58.772 27.581 -27.772 1.00 42.16 699 GLY A N 1
ATOM 5337 C CA . GLY A 1 699 ? 59.727 27.071 -28.766 1.00 42.16 699 GLY A CA 1
ATOM 5338 C C . GLY A 1 699 ? 61.096 27.768 -28.776 1.00 42.16 699 GLY A C 1
ATOM 5339 O O . GLY A 1 699 ? 61.464 28.394 -29.767 1.00 42.16 699 GLY A O 1
ATOM 5340 N N . ALA A 1 700 ? 61.869 27.647 -27.697 1.00 38.44 700 ALA A N 1
ATOM 5341 C CA . ALA A 1 700 ? 63.280 28.013 -27.629 1.00 38.44 700 ALA A CA 1
ATOM 5342 C C . ALA A 1 700 ? 64.154 26.744 -27.550 1.00 38.44 700 ALA A C 1
ATOM 5344 O O . ALA A 1 700 ? 63.760 25.768 -26.908 1.00 38.44 700 ALA A O 1
ATOM 5345 N N . PRO A 1 701 ? 65.341 26.718 -28.184 1.00 39.97 701 PRO A N 1
ATOM 5346 C CA . PRO A 1 701 ? 66.190 25.533 -28.188 1.00 39.97 701 PRO A CA 1
ATOM 5347 C C . PRO A 1 701 ? 66.764 25.262 -26.790 1.00 39.97 701 PRO A C 1
ATOM 5349 O O . PRO A 1 701 ? 67.234 26.173 -26.107 1.00 39.97 701 PRO A O 1
ATOM 5352 N N . ALA A 1 702 ? 66.742 23.990 -26.383 1.00 38.66 702 ALA A N 1
ATOM 5353 C CA . ALA A 1 702 ? 67.314 23.526 -25.124 1.00 38.66 702 ALA A CA 1
ATOM 5354 C C . ALA A 1 702 ? 68.813 23.884 -25.014 1.00 38.66 702 ALA A C 1
ATOM 5356 O O . ALA A 1 702 ? 69.540 23.775 -26.009 1.00 38.66 702 ALA A O 1
ATOM 5357 N N . PRO A 1 703 ? 69.319 24.266 -23.825 1.00 36.91 703 PRO A N 1
ATOM 5358 C CA . PRO A 1 703 ? 70.749 24.433 -23.624 1.00 36.91 703 PRO A CA 1
ATOM 5359 C C . PRO A 1 703 ? 71.453 23.079 -23.765 1.00 36.91 703 PRO A C 1
ATOM 5361 O O . PRO A 1 703 ? 71.050 22.069 -23.187 1.00 36.91 703 PRO A O 1
ATOM 5364 N N . SER A 1 704 ? 72.522 23.063 -24.556 1.00 45.81 704 SER A N 1
ATOM 5365 C CA . SER A 1 704 ? 73.370 21.897 -24.773 1.00 45.81 704 SER A CA 1
ATOM 5366 C C . SER A 1 704 ? 73.979 21.410 -23.455 1.00 45.81 704 SER A C 1
ATOM 5368 O O . SER A 1 704 ? 74.786 22.123 -22.857 1.00 45.81 704 SER A O 1
ATOM 5370 N N . GLY A 1 705 ? 73.647 20.182 -23.049 1.00 47.53 705 GLY A N 1
ATOM 5371 C CA . GLY A 1 705 ? 74.398 19.453 -22.023 1.00 47.53 705 GLY A CA 1
ATOM 5372 C C . GLY A 1 705 ? 73.599 18.916 -20.838 1.00 47.53 705 GLY A C 1
ATOM 5373 O O . GLY A 1 705 ? 74.025 19.102 -19.707 1.00 47.53 705 GLY A O 1
ATOM 5374 N N . ALA A 1 706 ? 72.487 18.216 -21.067 1.00 34.69 706 ALA A N 1
ATOM 5375 C CA . ALA A 1 706 ? 71.961 17.239 -20.110 1.00 34.69 706 ALA A CA 1
ATOM 5376 C C . ALA A 1 706 ? 71.024 16.266 -20.834 1.00 34.69 706 ALA A C 1
ATOM 5378 O O . ALA A 1 706 ? 69.916 16.630 -21.217 1.00 34.69 706 ALA A O 1
ATOM 5379 N N . ALA A 1 707 ? 71.472 15.029 -21.038 1.00 31.28 707 ALA A N 1
ATOM 5380 C CA . ALA A 1 707 ? 70.597 13.932 -21.430 1.00 31.28 707 ALA A CA 1
ATOM 5381 C C . ALA A 1 707 ? 70.239 13.135 -20.168 1.00 31.28 707 ALA A C 1
ATOM 5383 O O . ALA A 1 707 ? 71.142 12.547 -19.570 1.00 31.28 707 ALA A O 1
ATOM 5384 N N . PRO A 1 708 ? 68.966 13.065 -19.746 1.00 33.34 708 PRO A N 1
ATOM 5385 C CA . PRO A 1 708 ? 68.517 11.973 -18.907 1.00 33.34 708 PRO A CA 1
ATOM 5386 C C . PRO A 1 708 ? 68.149 10.803 -19.823 1.00 33.34 708 PRO A C 1
ATOM 5388 O O . PRO A 1 708 ? 67.165 10.840 -20.559 1.00 33.34 708 PRO A O 1
ATOM 5391 N N . ALA A 1 709 ? 68.982 9.765 -19.798 1.00 32.69 709 ALA A N 1
ATOM 5392 C CA . ALA A 1 709 ? 68.658 8.476 -20.383 1.00 32.69 709 ALA A CA 1
ATOM 5393 C C . ALA A 1 709 ? 67.483 7.857 -19.608 1.00 32.69 709 ALA A C 1
ATOM 5395 O O . ALA A 1 709 ? 67.638 7.440 -18.462 1.00 32.69 709 ALA A O 1
ATOM 5396 N N . LEU A 1 710 ? 66.312 7.792 -20.238 1.00 25.62 710 LEU A N 1
ATOM 5397 C CA . LEU A 1 710 ? 65.224 6.908 -19.830 1.00 25.62 710 LEU A CA 1
ATOM 5398 C C . LEU A 1 710 ? 65.483 5.544 -20.480 1.00 25.62 710 LEU A C 1
ATOM 5400 O O . LEU A 1 710 ? 65.086 5.285 -21.612 1.00 25.62 710 LEU A O 1
ATOM 5404 N N . LEU A 1 711 ? 66.230 4.699 -19.769 1.00 27.06 711 LEU A N 1
ATOM 5405 C CA . LEU A 1 711 ? 66.345 3.273 -20.059 1.00 27.06 711 LEU A CA 1
ATOM 5406 C C . LEU A 1 711 ? 65.035 2.593 -19.643 1.00 27.06 711 LEU A C 1
ATOM 5408 O O . LEU A 1 711 ? 64.750 2.456 -18.455 1.00 27.06 711 LEU A O 1
ATOM 5412 N N . LEU A 1 712 ? 64.254 2.168 -20.631 1.00 30.66 712 LEU A N 1
ATOM 5413 C CA . LEU A 1 712 ? 63.323 1.054 -20.491 1.00 30.66 712 LEU A CA 1
ATOM 5414 C C . LEU A 1 712 ? 64.096 -0.202 -20.900 1.00 30.66 712 LEU A C 1
ATOM 5416 O O . LEU A 1 712 ? 64.449 -0.347 -22.067 1.00 30.66 712 LEU A O 1
ATOM 5420 N N . SER A 1 713 ? 64.398 -1.073 -19.940 1.00 28.41 713 SER A N 1
ATOM 5421 C CA . SER A 1 713 ? 64.791 -2.454 -20.221 1.00 28.41 713 SER A CA 1
ATOM 5422 C C . SER A 1 713 ? 63.669 -3.377 -19.760 1.00 28.41 713 SER A C 1
ATOM 5424 O O . SER A 1 713 ? 63.401 -3.485 -18.561 1.00 28.41 713 SER A O 1
ATOM 5426 N N . GLU A 1 714 ? 63.023 -4.014 -20.727 1.00 34.22 714 GLU A N 1
ATOM 5427 C CA . GLU A 1 714 ? 62.412 -5.330 -20.568 1.00 34.22 714 GLU A CA 1
ATOM 5428 C C . GLU A 1 714 ? 63.530 -6.344 -20.269 1.00 34.22 714 GLU A C 1
ATOM 5430 O O . GLU A 1 714 ? 64.567 -6.322 -20.931 1.00 34.22 714 GLU A O 1
ATOM 5435 N N . ASP A 1 715 ? 63.394 -7.118 -19.193 1.00 29.55 715 ASP A N 1
ATOM 5436 C CA . ASP A 1 715 ? 63.309 -8.586 -19.255 1.00 29.55 715 ASP A CA 1
ATOM 5437 C C . ASP A 1 715 ? 63.458 -9.233 -17.866 1.00 29.55 715 ASP A C 1
ATOM 5439 O O . ASP A 1 715 ? 64.350 -8.925 -17.077 1.00 29.55 715 ASP A O 1
ATOM 5443 N N . ASP A 1 716 ? 62.472 -10.086 -17.597 1.00 32.88 716 ASP A N 1
ATOM 5444 C CA . ASP A 1 716 ? 62.508 -11.441 -17.052 1.00 32.88 716 ASP A CA 1
ATOM 5445 C C . ASP A 1 716 ? 63.554 -11.930 -16.023 1.00 32.88 716 ASP A C 1
ATOM 5447 O O . ASP A 1 716 ? 64.765 -11.771 -16.113 1.00 32.88 716 ASP A O 1
ATOM 5451 N N . GLU A 1 717 ? 62.983 -12.744 -15.127 1.00 31.66 717 GLU A N 1
ATOM 5452 C CA . GLU A 1 717 ? 63.549 -13.965 -14.548 1.00 31.66 717 GLU A CA 1
ATOM 5453 C C . GLU A 1 717 ? 64.485 -13.918 -13.313 1.00 31.66 717 GLU A C 1
ATOM 5455 O O . GLU A 1 717 ? 65.558 -13.331 -13.258 1.00 31.66 717 GLU A O 1
ATOM 5460 N N . LEU A 1 718 ? 64.062 -14.728 -12.328 1.00 31.27 718 LEU A N 1
ATOM 5461 C CA . LEU A 1 718 ? 64.873 -15.459 -11.343 1.00 31.27 718 LEU A CA 1
ATOM 5462 C C . LEU A 1 718 ? 65.411 -14.709 -10.109 1.00 31.27 718 LEU A C 1
ATOM 5464 O O . LEU A 1 718 ? 66.600 -14.452 -9.934 1.00 31.27 718 LEU A O 1
ATOM 5468 N N . ARG A 1 719 ? 64.544 -14.617 -9.091 1.00 30.05 719 ARG A N 1
ATOM 5469 C CA . ARG A 1 719 ? 64.968 -14.840 -7.697 1.00 30.05 719 ARG A CA 1
ATOM 5470 C C . ARG A 1 719 ? 65.023 -16.341 -7.408 1.00 30.05 719 ARG A C 1
ATOM 5472 O O . ARG A 1 719 ? 64.025 -16.925 -6.998 1.00 30.05 719 ARG A O 1
ATOM 5479 N N . ASN A 1 720 ? 66.201 -16.942 -7.547 1.00 33.62 720 ASN A N 1
ATOM 5480 C CA . ASN A 1 720 ? 66.646 -17.992 -6.631 1.00 33.62 720 ASN A CA 1
ATOM 5481 C C . ASN A 1 720 ? 68.159 -18.223 -6.746 1.00 33.62 720 ASN A C 1
ATOM 5483 O O . ASN A 1 720 ? 68.625 -18.641 -7.794 1.00 33.62 720 ASN A O 1
ATOM 5487 N N . GLN A 1 721 ? 68.853 -18.040 -5.611 1.00 30.38 721 GLN A N 1
ATOM 5488 C CA . GLN A 1 721 ? 70.209 -18.528 -5.293 1.00 30.38 721 GLN A CA 1
ATOM 5489 C C . GLN A 1 721 ? 71.326 -17.886 -6.147 1.00 30.38 721 GLN A C 1
ATOM 5491 O O . GLN A 1 721 ? 71.396 -18.062 -7.347 1.00 30.38 721 GLN A O 1
ATOM 5496 N N . GLY A 1 722 ? 72.194 -17.030 -5.611 1.00 30.33 722 GLY A N 1
ATOM 5497 C CA . GLY A 1 722 ? 73.163 -17.349 -4.567 1.00 30.33 722 GLY A CA 1
ATOM 5498 C C . GLY A 1 722 ? 74.514 -17.682 -5.219 1.00 30.33 722 GLY A C 1
ATOM 5499 O O . GLY A 1 722 ? 74.538 -18.478 -6.145 1.00 30.33 722 GLY A O 1
ATOM 5500 N N . VAL A 1 723 ? 75.604 -17.139 -4.651 1.00 28.61 723 VAL A N 1
ATOM 5501 C CA . VAL A 1 723 ? 77.031 -17.517 -4.836 1.00 28.61 723 VAL A CA 1
ATOM 5502 C C . VAL A 1 723 ? 77.894 -16.585 -5.724 1.00 28.61 723 VAL A C 1
ATOM 5504 O O . VAL A 1 723 ? 77.774 -16.609 -6.937 1.00 28.61 723 VAL A O 1
ATOM 5507 N N . LEU A 1 724 ? 78.816 -15.872 -5.031 1.00 29.69 724 LEU A N 1
ATOM 5508 C CA . LEU A 1 724 ? 80.213 -15.450 -5.352 1.00 29.69 724 LEU A CA 1
ATOM 5509 C C . LEU A 1 724 ? 80.501 -14.704 -6.674 1.00 29.69 724 LEU A C 1
ATOM 5511 O O . LEU A 1 724 ? 79.876 -14.946 -7.684 1.00 29.69 724 LEU A O 1
ATOM 5515 N N . ALA A 1 725 ? 81.556 -13.914 -6.860 1.00 27.56 725 ALA A N 1
ATOM 5516 C CA . ALA A 1 725 ? 82.504 -13.100 -6.095 1.00 27.56 725 ALA A CA 1
ATOM 5517 C C . ALA A 1 725 ? 83.455 -12.528 -7.175 1.00 27.56 725 ALA A C 1
ATOM 5519 O O . ALA A 1 725 ? 83.745 -13.262 -8.115 1.00 27.56 725 ALA A O 1
ATOM 5520 N N . THR A 1 726 ? 84.004 -11.314 -6.986 1.00 28.70 726 THR A N 1
ATOM 5521 C CA . THR A 1 726 ? 85.246 -10.766 -7.619 1.00 28.70 726 THR A CA 1
ATOM 5522 C C . THR A 1 726 ? 85.285 -10.702 -9.163 1.00 28.70 726 THR A C 1
ATOM 5524 O O . THR A 1 726 ? 85.098 -11.702 -9.838 1.00 28.70 726 THR A O 1
ATOM 5527 N N . ASN A 1 727 ? 85.540 -9.575 -9.827 1.00 30.19 727 ASN A N 1
ATOM 5528 C CA . ASN A 1 727 ? 86.567 -8.539 -9.667 1.00 30.19 727 ASN A CA 1
ATOM 5529 C C . ASN A 1 727 ? 86.076 -7.238 -10.312 1.00 30.19 727 ASN A C 1
ATOM 5531 O O . ASN A 1 727 ? 85.370 -7.351 -11.340 1.00 30.19 727 ASN A O 1
#

Secondary structure (DSSP, 8-state):
-PPPHHHHHHH-GGGTTS-HHHHHHHHHHHH-TTS-HHHHHHHTT-PPP-TTGGGSTTHHHHHHHTT-SS-HHHHHHHHHHHHHHHHHHHHHHHHS-TTSPTTHHHHHHHHHHHHHSPPP-SHHHHHHHHHHHTTSGGGSSSSSSSSS-SSSTTHHHH--TTTSSSSSSSHHHHHHTTTTSSS-S--------HHHHHHHHHHTT--GGGS-HHHHHHHHHHHHTSS---HHHHHHHHTTS---TT-----HHHHHHHHHS--HHHHHHHHHHTTTT-HHHHHHHHHHHHHHHHHHHHHHHHHHHHT---TT--SHHHHHHHHHHHHHHHHHHHHHHHHHHHHHHHHHHHHH---EE-HHHHHHHHHHHHHGGGSSSPP--TTTSHHHHHHHHHHHHHHTT----SSTTPPPP--SS-EEHHHHHHHHHHHHHHHHHSPTT-HHHHHHHHHHHHHHHHHHHHHHTT-EES-HHHHHHHHHHHHHHHHHHHHHS-B-TTSPBPHHHHHHHHHHTT-S-HHHHHHHHH-SSS-THHHHHHHHHHHHH-TTSHHHHHHHHHHHHHHHGGGEEE-TTS-EEE-SSSHHHHHHHHHHHTHHHHHHHS-HHHHHHHHHHHHHHHHTS--GGGS-TT-TTSSSSSHHHHHHHHHHHHHHHHHHHHHHHHHHHHSHHHHHHHHTTS--------HHHHHHHHHHHS--PPPSS----------------------

Radius of gyration: 41.22 Å; chains: 1; bounding box: 124×62×114 Å

pLDDT: mean 71.43, std 22.69, range [25.62, 96.94]

Foldseek 3Di:
DAAALVRVCVVPVVCVPPDSVVVLVVCCVPPVVVDDSVVSCVSNVHDDPDPVPPPDPCPVVVVVVVPPPPPLPVQQVPLQVVLQVVLQVQLVVLVPPPPHDPCPSVVSSVVSSVVSHDDDPDPVSVVVVVVVVVVVPPVVPPPPPPPDDDDPPPCVPPVDPVVVVVPPPVVVVVCVVPVVPDDDDDDDPPQQDLVNLCVVCVVLQFHCVQADVVLSVQLSVQSNVDDDPDPVSSLVSNLVGDGPLQDAGDGVLLVCCLPVVDNPSVVVLVCLCVQVVHDVSVVSSVVSVVSRLSVVLVSLVVLLPVLDDLPQDLDLQRLLVLLLVVLVCLLVVLVVQLVVLVVQLVVVCVVFPFKKFFLVLVLVLLVLLLCLCVDPQHDDDCVQQVLQVLLNVLSVCLNVQHFQDPDPLRQDRRDRHIDGVVSLVSNLVSLVVSLVVDDPPGSNNVSSVSSNVSSLVSVLVCLVVPSIDTPPSSSVSVNSSSVSVVVSCCQQLPDDPVRHGDLNNVLSVCSNVVVDRSLRSLCSLLVDFADLSNLVSLLVVCVSQPLPGSSLSSSLSSNSCVLLVVQWDQDPVRTTGGDPDPSLVSLVSSLVRSVSNCVRSHPPVSSVSSVSSSVVVVSSDDPPVPPPVPPPPPDPDPCPVVVVVVLVVCVVCVVVVVVVLVVCCPDPVVVVCVVVVNDDDRPDPDVVNVVVSCCVPDPDDDPPDDDDDPDDDDDDDDDDDDDDDDD

=== Feature glossary ===
The record interleaves many kinds of information about one protein. Here is each kind framed as the question it answers.

Q: What known structures does this most resemble?
A: Structural nearest neighbors (via Foldseek easy-search vs the PDB). Reported per hit: target PDB id, E-value, and alignment TM-score. A TM-score above ~0.5 is the conventional threshold for 'same fold'.

Q: Where is each backbone atom in 3D?
A: The mmCIF table is the protein's shape written out atom by atom. For each backbone N, Cα, C, and carbonyl O, it records an (x, y, z) coordinate triple in Å plus the residue type, chain letter, and residue number.

Q: What are the backbone torsion angles?
A: The φ/ψ torsion pair specifies the backbone conformation at each residue. φ rotates about the N–Cα bond, ψ about the Cα–C bond. Steric clashes forbid most of the (φ, ψ) plane — the allowed regions (α-helix basin, β-sheet basin, left-handed helix) are the Ramachandran-allowed regions.

Q: Which residues are buried vs exposed?
A: Solvent-accessible surface area (SASA) is the area in Å² traced out by the centre of a 1.4 Å probe sphere (a water molecule) rolled over the protein's van der Waals surface (Shrake–Rupley / Lee–Richards construction). Buried residues have near-zero SASA; fully exposed residues can exceed 200 Å². The total SASA scales roughly with the number of surface residues.

Q: How confident is the AlphaFold model at each residue?
A: pLDDT is the predicted lDDT-Cα score: AlphaFold's confidence that the local environment of each residue (all inter-atomic distances within 15 Å) is correctly placed. It is a per-residue number between 0 and 100, with higher meaning more reliable.

Q: What does the local fold look like, residue by residue?
A: 3Di is Foldseek's structural alphabet. Each residue is assigned one of twenty discrete states based on how its Cα sits relative to its spatial (not sequential) neighbors. Aligning 3Di strings finds structural homologs roughly as well as full 3D superposition, but orders of magnitude faster.

Q: How big and how compact is the whole molecule?
A: Radius of gyration (Rg) is the root-mean-square distance of Cα atoms from their centroid — a single number for overall size and compactness. A globular domain of N residues has Rg ≈ 2.2·N^0.38 Å; an extended or disordered chain has a much larger Rg. The Cα contact count is the number of residue pairs whose Cα atoms are within 8 Å and are more than four positions apart in sequence — a standard proxy for tertiary packing density. The bounding box is the smallest axis-aligned box enclosing all Cα atoms.

Q: Which residues are in helices, strands, or loops?
A: DSSP 8-state secondary structure assigns each residue one of H (α-helix), G (3₁₀-helix), I (π-helix), E (extended β-strand), B (isolated β-bridge), T (hydrogen-bonded turn), S (bend), or '-' (coil). The assignment is computed from backbone hydrogen-bond geometry via the Kabsch–Sander algorithm.

Q: How mobile is each atom in the crystal?
A: Crystallographic B-factors measure how much each atom's electron density is smeared out, in Å². They rise in mobile loops and surface residues and fall in the buried interior. In AlphaFold models this column is repurposed to hold pLDDT instead.

Q: What if only a Cα trace is available?
A: P-SEA three-state annotation labels each residue as helix, strand, or coil based purely on the geometry of the Cα trace. It serves as a fallback when the full backbone (and thus DSSP) is unavailable.

Q: What family and function is it annotated with?
A: Database cross-references. InterPro integrates a dozen domain/family signature databases into unified entries with residue-range hits. GO terms attach function/process/location labels with evidence codes. CATH codes position the fold in a four-level structural taxonomy. Organism is the NCBI-taxonomy species name.

Q: Are the domains correctly placed relative to each other?
A: Predicted Aligned Error (PAE) is an AlphaFold confidence matrix: entry (i, j) is the expected error in the position of residue j, in ångströms, when the prediction is superimposed on the true structure at residue i. Low PAE within a block of residues means that block is internally rigid and well-predicted; high PAE betwee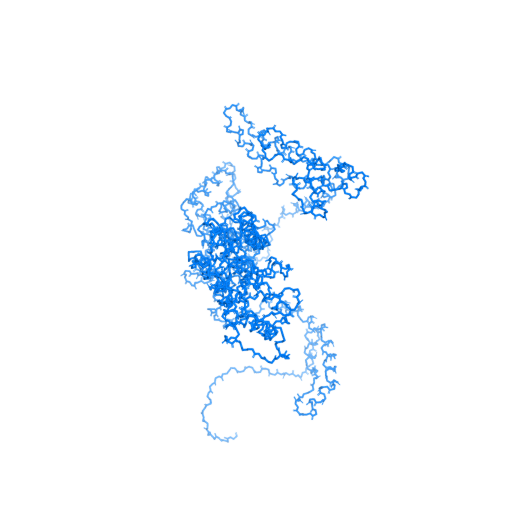n two blocks means their relative placement is uncertain even if each block individually is confident.

Q: What do the diagnostic plots show?
A: Three diagnostic plots accompany the record. The Cα contact map visualizes the tertiary structure as a 2D adjacency matrix (8 Å cutoff, sequence-local contacts suppressed). The Ramachandran plot shows the distribution of backbone (φ, ψ) torsions, with points in the α and β basins reflecting secondary structure content. The PAE plot shows AlphaFold's inter-residue confidence as a color matrix.

Q: What is the amino-acid chain?
A: Primary structure: the covalent order of the twenty standard amino acids along the backbone. Two proteins with the same sequence will (almost always) fold to the same structure; two with 30% identity often share a fold but not the details.

Q: What do the rendered images show?
A: The six renders are orthographic views along the three Cartesian axes in both directions. Representation (cartoon, sticks, or surface) and color scheme (sequence-rainbow or by-chain) vary across proteins so the training set covers all the common visualization conventions.